Protein AF-0000000086879886 (afdb_homodimer)

Radius of gyration: 23.35 Å; Cα contacts (8 Å, |Δi|>4): 818; chains: 2; bounding box: 56×77×50 Å

Sequence (454 aa):
MMCDSQIKAPCFVKVPLFQHLAPEESTLLASLLQSRSYHKGEIVVKEGEGSAKLYMVHQGCVKLSKYAENGKEHIVRFLFPGDFFGHDALLHQKPYGVHAEVLEISTLCTLHRQDFDRLIDHNPMLAYHFLLAVSDLLEQSEDWNTALSLMNPEQRIAKLLLNFHTRNMETNGIKLPVFKKDMALLAGITPETLSRKLAILQSEGLLQVAGNVIHLLQLEELQQRIQMMCDSQIKAPCFVKVPLFQHLAPEESTLLASLLQSRSYHKGEIVVKEGEGSAKLYMVHQGCVKLSKYAENGKEHIVRFLFPGDFFGHDALLHQKPYGVHAEVLEISTLCTLHRQDFDRLIDHNPMLAYHFLLAVSDLLEQSEDWNTALSLMNPEQRIAKLLLNFHTRNMETNGIKLPVFKKDMALLAGITPETLSRKLAILQSEGLLQVAGNVIHLLQLEELQQRIQ

Solvent-accessible surface area (backbone atoms only — not comparable to full-atom values): 23856 Å² total; per-residue (Å²): 131,77,78,76,75,67,79,66,70,58,63,48,67,60,19,66,54,52,64,83,53,52,72,70,52,45,50,52,49,56,71,60,46,45,77,48,77,44,52,58,69,39,69,77,45,49,55,64,39,78,46,48,40,32,40,31,29,47,36,45,35,36,39,31,28,42,69,43,94,88,62,52,73,40,60,76,48,78,37,35,48,28,33,69,47,43,52,62,16,36,76,65,70,37,42,30,86,36,28,31,31,25,60,30,65,22,33,37,30,37,39,43,42,72,57,49,52,51,48,33,71,74,36,39,62,46,29,41,37,40,28,54,46,50,46,49,50,36,50,53,53,53,52,48,53,45,38,66,69,69,43,54,70,64,30,37,51,41,48,51,50,52,52,45,43,69,54,42,61,89,43,102,31,39,72,34,54,94,29,61,58,53,48,12,53,60,60,71,48,50,52,67,56,44,53,52,48,50,48,52,41,31,76,69,56,36,30,45,81,56,90,52,27,39,34,75,67,32,63,69,62,44,55,56,56,60,102,130,77,76,76,74,67,80,67,70,59,62,47,65,60,19,67,55,50,63,82,54,52,71,71,52,45,50,51,49,56,71,61,46,46,78,48,78,44,50,57,68,39,68,77,46,48,55,64,39,79,43,49,41,33,39,30,28,48,36,47,34,34,39,31,28,44,69,42,94,87,61,50,76,40,59,75,47,78,38,36,48,27,33,69,48,42,51,61,16,36,75,66,68,37,41,31,88,37,28,31,30,25,58,30,63,25,32,36,30,36,38,43,44,71,57,50,51,52,48,36,71,74,35,40,62,46,27,41,36,40,28,54,46,50,45,50,49,37,50,53,53,53,52,49,54,44,38,66,69,69,43,54,71,64,28,37,51,41,47,51,52,52,50,46,43,70,54,42,64,89,42,97,36,40,72,34,56,88,31,62,57,53,47,12,51,60,58,71,46,49,53,67,55,45,53,52,47,50,48,51,40,32,75,71,57,36,32,44,81,57,90,51,27,39,30,76,68,32,62,68,64,44,56,57,54,59,103

Organism: NCBI:txid248903

pLDDT: mean 87.18, std 13.37, range [25.03, 97.44]

Nearest PDB structures (foldseek):
  4cyd-assembly2_C  TM=9.201E-01  e=6.894E-20  Corynebacterium glutamicum
  4cyd-assembly2_A  TM=9.269E-01  e=3.828E-19  Corynebacterium glutamicum
  3i54-assembly1_A  TM=9.148E-01  e=1.325E-18  Mycobacterium tuberculosis
  4cyd-assembly1_D  TM=9.051E-01  e=2.400E-17  Corynebacterium glutamicum
  3h3z-assembly1_A  TM=7.342E-01  e=7.421E-15  Ruegeria pomeroyi DSS-3

Secondary structure (DSSP, 8-state):
----------TTTT-GGGTT--HHHHHHHHHH-EEEEE-TT-EEE-TT----EEEEEEES-EEEEEE-TTS-EEEEEEE-TT-EE-HHHHHHT---SSEEEESSSEEEEEEEHHHHHHHHHH-THHHHHHHHHHHHHHHHHHHHHHHHHHS-HHHHHHHHHHHHHHH-TTSSSEE--SHHHHHHHHHTS-HHHHHHHHHHHHHTTSEEEETTEEEES-HHHHHHHT-/----------TTTT-GGGTT--HHHHHHHHHH-EEEEE-TT-EEE-TT----EEEEEEES-EEEEEE-TTS-EEEEEEE-TT-EE-HHHHHHT---SSEEEESSSEEEEEEEHHHHHHHHHH-THHHHHHHHHHHHHHHHHHHHHHHHHHS-HHHHHHHHHHHHHHH-TTSSSEE--SHHHHHHHHHTS-HHHHHHHHHHHHHTTSEEEETTEEEES-HHHHHHHT-

Foldseek 3Di:
DPPPPVVLPQLQCLAQLPVPDDPVLVVLVSVQKDKDKDAAFDWPFAAQAFAQKKKAWSAAKKWKWDADPVGDIATQDMDHHNDIDDVVCNVVVGGGHTIIGTHHITMMMMGGSVSVVVSCVVPVCSVVSVVVVV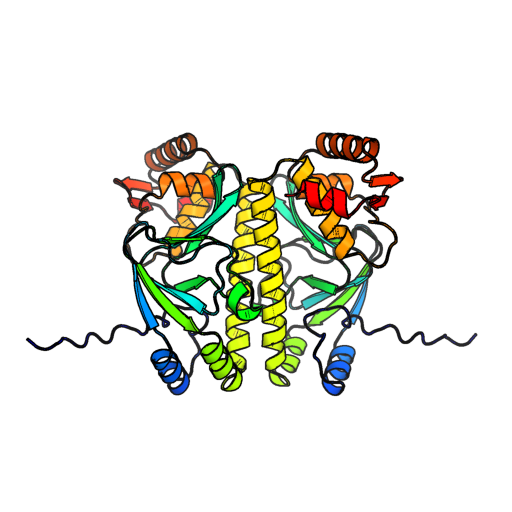VVVVVVSVVLVVCLVPPDLLLLLLVVLLVQCVRHVPDQWRQQGVNLCVVCSSSVHHSVVSVVSVVVCVVVVQWDDDPRTIHGRNNPVSVVSND/DPPPPVVLPQLQCLAQLPVPDDPVLVVLVSVQKDKDKDAAFDWPFAAQAQAQKKKAWSAAKKWKWDADPVGDIATQDMDHHNDIDDVVCNVVVGGGHTIIGTHHITMMMMGGSVSVVVSCVVPVCSVVSVVVVVVVVVVVSVVLVVCLVPPDLLLLLLVVLLVQCVRHVPDLWNQQRVNLCVVCSSSVHHSVVSVVSVVVCVVVVQWDDDPRIIHGRNNPVSVVSND

InterPro domains:
  IPR000595 Cyclic nucleotide-binding domain [PF00027] (36-123)
  IPR000595 Cyclic nucleotide-binding domain [PS50042] (17-120)
  IPR000595 Cyclic nucleotide-binding domain [SM00100] (17-135)
  IPR000595 Cyclic nucleotide-binding domain [cd00038] (17-131)
  IPR012318 Crp-type HTH domain [PF13545] (155-224)
  IPR012318 Crp-type HTH domain [PS51063] (151-220)
  IPR012318 Crp-type HTH domain [SM00419] (170-218)
  IPR014710 RmlC-like jelly roll fold [G3DSA:2.60.120.10] (11-148)
  IPR018490 Cyclic nucleotide-binding domain superfamily [SSF51206] (14-149)
  IPR036388 Winged helix-like DNA-binding domain superfamily [G3DSA:1.10.10.10] (149-225)
  IPR036390 Winged helix DNA-binding domain superfamily [SSF46785] (153-226)
  IPR050397 Global Transcriptional Regulators in Environmental Response [PTHR24567] (17-216)

Structure (mmCIF, N/CA/C/O backbone):
data_AF-0000000086879886-model_v1
#
loop_
_entity.id
_entity.type
_entity.pdbx_description
1 polymer 'Crp/Fnr family transcriptional regulator'
#
loop_
_atom_site.group_PDB
_atom_site.id
_atom_site.type_symbol
_atom_site.label_atom_id
_atom_site.label_alt_id
_atom_site.label_comp_id
_atom_site.label_asym_id
_atom_site.label_entity_id
_atom_site.label_seq_id
_atom_site.pdbx_PDB_ins_code
_atom_site.Cartn_x
_atom_site.Cartn_y
_atom_site.Cartn_z
_atom_site.occupancy
_atom_site.B_iso_or_equiv
_atom_site.auth_seq_id
_atom_site.auth_comp_id
_atom_site.auth_asym_id
_atom_site.auth_atom_id
_atom_site.pdbx_PDB_model_num
ATOM 1 N N . MET A 1 1 ? -20.938 35.688 28.469 1 25.05 1 MET A N 1
ATOM 2 C CA . MET A 1 1 ? -19.922 35.312 27.5 1 25.05 1 MET A CA 1
ATOM 3 C C . MET A 1 1 ? -20.281 34.031 26.781 1 25.05 1 MET A C 1
ATOM 5 O O . MET A 1 1 ? -20.391 32.969 27.406 1 25.05 1 MET A O 1
ATOM 9 N N . MET A 1 2 ? -21.266 34.062 25.875 1 26.89 2 MET A N 1
ATOM 10 C CA . MET A 1 2 ? -22 32.969 25.234 1 26.89 2 MET A CA 1
ATOM 11 C C . MET A 1 2 ? -21.047 31.953 24.625 1 26.89 2 MET A C 1
ATOM 13 O O . MET A 1 2 ? -20.047 32.312 24 1 26.89 2 MET A O 1
ATOM 17 N N . CYS A 1 3 ? -20.719 30.922 25.328 1 30.05 3 CYS A N 1
ATOM 18 C CA . CYS A 1 3 ? -19.984 29.766 24.797 1 30.05 3 CYS A CA 1
ATOM 19 C C . CYS A 1 3 ? -20.344 29.516 23.344 1 30.05 3 CYS A C 1
ATOM 21 O O . CYS A 1 3 ? -21.5 29.219 23.031 1 30.05 3 CYS A O 1
ATOM 23 N N . ASP A 1 4 ? -20.094 30.5 22.375 1 32.5 4 ASP A N 1
ATOM 24 C CA . ASP A 1 4 ? -20.25 30.328 20.938 1 32.5 4 ASP A CA 1
ATOM 25 C C . ASP A 1 4 ? -20.062 28.859 20.547 1 32.5 4 ASP A C 1
ATOM 27 O O . ASP A 1 4 ? -18.984 28.281 20.781 1 32.5 4 ASP A O 1
ATOM 31 N N . SER A 1 5 ? -21 27.969 20.859 1 37.44 5 SER A N 1
ATOM 32 C CA . SER A 1 5 ? -21.266 26.594 20.453 1 37.44 5 SER A CA 1
ATOM 33 C C . SER A 1 5 ? -20.797 26.328 19.031 1 37.44 5 SER A C 1
ATOM 35 O O . SER A 1 5 ? -21.531 26.594 18.062 1 37.44 5 SER A O 1
ATOM 37 N N . GLN A 1 6 ? -19.844 26.969 18.406 1 39.34 6 GLN A N 1
ATOM 38 C CA . GLN A 1 6 ? -19.297 26.734 17.062 1 39.34 6 GLN A CA 1
ATOM 39 C C . GLN A 1 6 ? -19.438 25.266 16.672 1 39.34 6 GLN A C 1
ATOM 41 O O . GLN A 1 6 ? -18.969 24.391 17.391 1 39.34 6 GLN A O 1
ATOM 46 N N . ILE A 1 7 ? -20.547 24.828 16.25 1 44.81 7 ILE A N 1
ATOM 47 C CA . ILE A 1 7 ? -20.906 23.516 15.719 1 44.81 7 ILE A CA 1
ATOM 48 C C . ILE A 1 7 ? -19.672 22.875 15.094 1 44.81 7 ILE A C 1
ATOM 50 O O . ILE A 1 7 ? -19.234 23.281 14.016 1 44.81 7 ILE A O 1
ATOM 54 N N . LYS A 1 8 ? -18.625 22.594 15.836 1 55.38 8 LYS A N 1
ATOM 55 C CA . LYS A 1 8 ? -17.422 21.859 15.492 1 55.38 8 LYS A CA 1
ATOM 56 C C . LYS A 1 8 ? -17.75 20.641 14.617 1 55.38 8 LYS A C 1
ATOM 58 O O . LYS A 1 8 ? -18.594 19.828 14.984 1 55.38 8 LYS A O 1
ATOM 63 N N . ALA A 1 9 ? -17.75 20.859 13.359 1 64.31 9 ALA A N 1
ATOM 64 C CA . ALA A 1 9 ? -17.969 19.734 12.445 1 64.31 9 ALA A CA 1
ATOM 65 C C . ALA A 1 9 ? -17.438 18.438 13.055 1 64.31 9 ALA A C 1
ATOM 67 O O . ALA A 1 9 ? -16.406 18.422 13.719 1 64.31 9 ALA A O 1
ATOM 68 N N . PRO A 1 10 ? -18.406 17.5 13.094 1 74.19 10 PRO A N 1
ATOM 69 C CA . PRO A 1 10 ? -17.953 16.219 13.625 1 74.19 10 PRO A CA 1
ATOM 70 C C . PRO A 1 10 ? -16.609 15.781 13.055 1 74.19 10 PRO A C 1
ATOM 72 O O . PRO A 1 10 ? -16.281 16.125 11.914 1 74.19 10 PRO A O 1
ATOM 75 N N . CYS A 1 11 ? -15.789 15.359 13.883 1 77.75 11 CYS A N 1
ATOM 76 C CA . CYS A 1 11 ? -14.391 15.016 13.625 1 77.75 11 CYS A CA 1
ATOM 77 C C . CYS A 1 11 ? -14.281 14.07 12.438 1 77.75 11 CYS A C 1
ATOM 79 O O . CYS A 1 11 ? -13.203 13.938 11.844 1 77.75 11 CYS A O 1
ATOM 81 N N . PHE A 1 12 ? -15.461 13.617 12.008 1 76.12 12 PHE A N 1
ATOM 82 C CA . PHE A 1 12 ? -15.359 12.594 10.969 1 76.12 12 PHE A CA 1
ATOM 83 C C . PHE A 1 12 ? -15.789 13.156 9.617 1 76.12 12 PHE A C 1
ATOM 85 O O . PHE A 1 12 ? -15.727 12.453 8.602 1 76.12 12 PHE A O 1
ATOM 92 N N . VAL A 1 13 ? -16.156 14.383 9.562 1 73.25 13 VAL A N 1
ATOM 93 C CA . VAL A 1 13 ? -16.75 14.93 8.352 1 73.25 13 VAL A CA 1
ATOM 94 C C . VAL A 1 13 ? -15.75 14.883 7.207 1 73.25 13 VAL A C 1
ATOM 96 O O . VAL A 1 13 ? -16.125 14.711 6.047 1 73.25 13 VAL A O 1
ATOM 99 N N . LYS A 1 14 ? -14.5 14.914 7.531 1 77.5 14 LYS A N 1
ATOM 100 C CA . LYS A 1 14 ? -13.477 14.961 6.488 1 77.5 14 LYS A CA 1
ATOM 101 C C . LYS A 1 14 ? -12.977 13.562 6.148 1 77.5 14 LYS A C 1
ATOM 103 O O . LYS A 1 14 ? -12.164 13.398 5.23 1 77.5 14 LYS A O 1
ATOM 108 N N . VAL A 1 15 ? -13.508 12.609 6.832 1 79.75 15 VAL A N 1
ATOM 109 C CA . VAL A 1 15 ? -13.008 11.25 6.656 1 79.75 15 VAL A CA 1
ATOM 110 C C . VAL A 1 15 ? -13.805 10.539 5.562 1 79.75 15 VAL A C 1
ATOM 112 O O . VAL A 1 15 ? -15.016 10.352 5.699 1 79.75 15 VAL A O 1
ATOM 115 N N . PRO A 1 16 ? -13.148 10.172 4.527 1 76.19 16 PRO A N 1
ATOM 116 C CA . PRO A 1 16 ? -13.844 9.547 3.398 1 76.19 16 PRO A CA 1
ATOM 117 C C . PRO A 1 16 ? -14.695 8.352 3.816 1 76.19 16 PRO A C 1
ATOM 119 O O . PRO A 1 16 ? -15.766 8.117 3.24 1 76.19 16 PRO A O 1
ATOM 122 N N . LEU A 1 17 ? -14.32 7.707 4.781 1 76.81 17 LEU A N 1
ATOM 123 C CA . LEU A 1 17 ? -15.023 6.523 5.27 1 76.81 17 LEU A CA 1
ATOM 124 C C . LEU A 1 17 ? -16.453 6.867 5.676 1 76.81 17 LEU A C 1
ATOM 126 O O . LEU A 1 17 ? -17.344 6.031 5.562 1 76.81 17 LEU A O 1
ATOM 130 N N . PHE A 1 18 ? -16.609 8.156 6.016 1 78.94 18 PHE A N 1
ATOM 131 C CA . PHE A 1 18 ? -17.891 8.484 6.625 1 78.94 18 PHE A CA 1
ATOM 132 C C . PHE A 1 18 ? -18.625 9.547 5.809 1 78.94 18 PHE A C 1
ATOM 134 O O . PHE A 1 18 ? -19.547 10.195 6.309 1 78.94 18 PHE A O 1
ATOM 141 N N . GLN A 1 19 ? -18.203 9.852 4.629 1 73.88 19 GLN A N 1
ATOM 142 C CA . GLN A 1 19 ? -18.781 10.914 3.814 1 73.88 19 GLN A CA 1
ATOM 143 C C . GLN A 1 19 ? -20.172 10.547 3.332 1 73.88 19 GLN A C 1
ATOM 145 O O . GLN A 1 19 ? -20.969 11.422 3.004 1 73.88 19 GLN A O 1
ATOM 150 N N . HIS A 1 20 ? -20.719 9.273 3.4 1 74.38 20 HIS A N 1
ATOM 151 C CA . HIS A 1 20 ? -22 8.875 2.82 1 74.38 20 HIS A CA 1
ATOM 152 C C . HIS A 1 20 ? -22.922 8.281 3.879 1 74.38 20 HIS A C 1
ATOM 154 O O . HIS A 1 20 ? -23.812 7.496 3.559 1 74.38 20 HIS A O 1
ATOM 160 N N . LEU A 1 21 ? -22.734 8.93 5.008 1 78.88 21 LEU A N 1
ATOM 161 C CA . LEU A 1 21 ? -23.578 8.414 6.078 1 78.88 21 LEU A CA 1
ATOM 162 C C . LEU A 1 21 ? -24.906 9.156 6.113 1 78.88 21 LEU A C 1
ATOM 164 O O . LEU A 1 21 ? -24.953 10.375 5.895 1 78.88 21 LEU A O 1
ATOM 168 N N . ALA A 1 22 ? -26 8.352 6.312 1 80.62 22 ALA A N 1
ATOM 169 C CA . ALA A 1 22 ? -27.297 8.969 6.602 1 80.62 22 ALA A CA 1
ATOM 170 C C . ALA A 1 22 ? -27.234 9.781 7.895 1 80.62 22 ALA A C 1
ATOM 172 O O . ALA A 1 22 ? -26.375 9.547 8.742 1 80.62 22 ALA A O 1
ATOM 173 N N . PRO A 1 23 ? -28.094 10.75 7.941 1 81.5 23 PRO A N 1
ATOM 174 C CA . PRO A 1 23 ? -28.078 11.602 9.133 1 81.5 23 PRO A CA 1
ATOM 175 C C . PRO A 1 23 ? -28.141 10.805 10.43 1 81.5 23 PRO A C 1
ATOM 177 O O . PRO A 1 23 ? -27.438 11.125 11.391 1 81.5 23 PRO A O 1
ATOM 180 N N . GLU A 1 24 ? -28.922 9.797 10.43 1 82.5 24 GLU A N 1
ATOM 181 C CA . GLU A 1 24 ? -29.047 8.969 11.625 1 82.5 24 GLU A CA 1
ATOM 182 C C . GLU A 1 24 ? -27.734 8.258 11.938 1 82.5 24 GLU A C 1
ATOM 184 O O . GLU A 1 24 ? -27.328 8.172 13.102 1 82.5 24 GLU A O 1
ATOM 189 N N . GLU A 1 25 ? -27.109 7.875 10.938 1 80.75 25 GLU A N 1
ATOM 190 C CA . GLU A 1 25 ? -25.844 7.188 11.094 1 80.75 25 GLU A CA 1
ATOM 191 C C . GLU A 1 25 ? -24.75 8.156 11.531 1 80.75 25 GLU A C 1
ATOM 193 O O . GLU A 1 25 ? -23.875 7.805 12.344 1 80.75 25 GLU A O 1
ATOM 198 N N . SER A 1 26 ? -24.828 9.297 10.977 1 82.44 26 SER A N 1
ATOM 199 C CA . SER A 1 26 ? -23.875 10.336 11.336 1 82.44 26 SER A CA 1
ATOM 200 C C . SER A 1 26 ? -23.969 10.695 12.82 1 82.44 26 SER A C 1
ATOM 202 O O . SER A 1 26 ? -22.953 10.867 13.492 1 82.44 26 SER A O 1
ATOM 204 N N . THR A 1 27 ? -25.172 10.75 13.211 1 83.25 27 THR A N 1
ATOM 205 C CA . THR A 1 27 ? -25.406 11.062 14.617 1 83.25 27 THR A CA 1
ATOM 206 C C . THR A 1 27 ? -24.906 9.938 15.516 1 83.25 27 THR A C 1
ATOM 208 O O . THR A 1 27 ? -24.266 10.195 16.547 1 83.25 27 THR A O 1
ATOM 211 N N . LEU A 1 28 ? -25.172 8.789 15.133 1 84.19 28 LEU A N 1
ATOM 212 C CA . LEU A 1 28 ? -24.703 7.633 15.891 1 84.19 28 LEU A CA 1
ATOM 213 C C . LEU A 1 28 ? -23.172 7.617 15.953 1 84.19 28 LEU A C 1
ATOM 215 O O . LEU A 1 28 ? -22.594 7.453 17.031 1 84.19 28 LEU A O 1
ATOM 219 N N . LEU A 1 29 ? -22.641 7.82 14.828 1 85.69 29 LEU A N 1
ATOM 220 C CA . LEU A 1 29 ? -21.188 7.824 14.758 1 85.69 29 LEU A CA 1
ATOM 221 C C . LEU A 1 29 ? -20.609 8.914 15.656 1 85.69 29 LEU A C 1
ATOM 223 O O . LEU A 1 29 ? -19.641 8.672 16.391 1 85.69 29 LEU A O 1
ATOM 227 N N . ALA A 1 30 ? -21.203 10.023 15.562 1 84.19 30 ALA A N 1
ATOM 228 C CA . ALA A 1 30 ? -20.734 11.148 16.359 1 84.19 30 ALA A CA 1
ATOM 229 C C . ALA A 1 30 ? -20.766 10.812 17.859 1 84.19 30 ALA A C 1
ATOM 231 O O . ALA A 1 30 ? -19.875 11.211 18.609 1 84.19 30 ALA A O 1
ATOM 232 N N . SER A 1 31 ? -21.734 10.086 18.234 1 87.69 31 SER A N 1
ATOM 233 C CA . SER A 1 31 ? -21.906 9.75 19.641 1 87.69 31 SER A CA 1
ATOM 234 C C . SER A 1 31 ? -20.891 8.695 20.078 1 87.69 31 SER A C 1
ATOM 236 O O . SER A 1 31 ? -20.641 8.523 21.281 1 87.69 31 SER A O 1
ATOM 238 N N . LEU A 1 32 ? -20.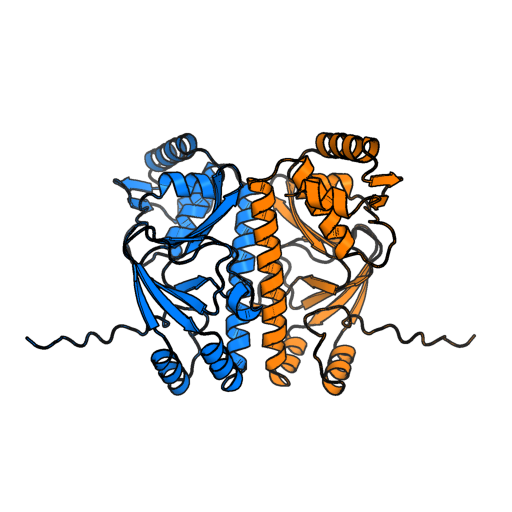312 8.008 19.188 1 89.06 32 LEU A N 1
ATOM 239 C CA . LEU A 1 32 ? -19.406 6.902 19.5 1 89.06 32 LEU A CA 1
ATOM 240 C C . LEU A 1 32 ? -17.953 7.359 19.469 1 89.06 32 LEU A C 1
ATOM 242 O O . LEU A 1 32 ? -17.078 6.676 20 1 89.06 32 LEU A O 1
ATOM 246 N N . LEU A 1 33 ? -17.75 8.477 18.891 1 89.88 33 LEU A N 1
ATOM 247 C CA . LEU A 1 33 ? -16.391 8.945 18.688 1 89.88 33 LEU A CA 1
ATOM 248 C C . LEU A 1 33 ? -15.875 9.672 19.922 1 89.88 33 LEU A C 1
ATOM 250 O O . LEU A 1 33 ? -16.641 10.344 20.625 1 89.88 33 LEU A O 1
ATOM 254 N N . GLN A 1 34 ? -14.633 9.469 20.203 1 91.19 34 GLN A N 1
ATOM 255 C CA . GLN A 1 34 ? -13.914 10.227 21.219 1 91.19 34 GLN A CA 1
ATOM 256 C C . GLN A 1 34 ? -12.844 11.109 20.594 1 91.19 34 GLN A C 1
ATOM 258 O O . GLN A 1 34 ? -12.164 10.703 19.641 1 91.19 34 GLN A O 1
ATOM 263 N N . SER A 1 35 ? -12.742 12.32 21.109 1 92.44 35 SER A N 1
ATOM 264 C CA . SER A 1 35 ? -11.758 13.266 20.594 1 92.44 35 SER A CA 1
ATOM 265 C C . SER A 1 35 ? -10.68 13.562 21.625 1 92.44 35 SER A C 1
ATOM 267 O O . SER A 1 35 ? -10.977 13.688 22.812 1 92.44 35 SER A O 1
ATOM 269 N N . ARG A 1 36 ? -9.438 13.641 21.156 1 94.56 36 ARG A N 1
ATOM 270 C CA . ARG A 1 36 ? -8.312 13.961 22.031 1 94.56 36 ARG A CA 1
ATOM 271 C C . ARG A 1 36 ? -7.309 14.867 21.328 1 94.56 36 ARG A C 1
ATOM 273 O O . ARG A 1 36 ? -7.035 14.68 20.141 1 94.56 36 ARG A O 1
ATOM 280 N N . SER A 1 37 ? -6.797 15.781 22.078 1 95.81 37 SER A N 1
ATOM 281 C CA . SER A 1 37 ? -5.754 16.656 21.562 1 95.81 37 SER A CA 1
ATOM 282 C C . SER A 1 37 ? -4.367 16.156 21.953 1 95.81 37 SER A C 1
ATOM 284 O O . SER A 1 37 ? -4.18 15.633 23.062 1 95.81 37 SER A O 1
ATOM 286 N N . TYR A 1 38 ? -3.443 16.359 21.047 1 96.69 38 TYR A N 1
ATOM 287 C CA . TYR A 1 38 ? -2.053 15.953 21.25 1 96.69 38 TYR A CA 1
ATOM 288 C C . TYR A 1 38 ? -1.113 17.125 21 1 96.69 38 TYR A C 1
ATOM 290 O O . TYR A 1 38 ? -1.362 17.969 20.125 1 96.69 38 TYR A O 1
ATOM 298 N N . HIS A 1 39 ? -0.074 17.141 21.734 1 95.75 39 HIS A N 1
ATOM 299 C CA . HIS A 1 39 ? 0.975 18.141 21.516 1 95.75 39 HIS A CA 1
ATOM 300 C C . HIS A 1 39 ? 2.021 17.609 20.531 1 95.75 39 HIS A C 1
ATOM 302 O O . HIS A 1 39 ? 2.16 16.406 20.359 1 95.75 39 HIS A O 1
ATOM 308 N N . LYS A 1 40 ? 2.711 18.531 20.016 1 92.31 40 LYS A N 1
ATOM 309 C CA . LYS A 1 40 ? 3.785 18.188 19.094 1 92.31 40 LYS A CA 1
ATOM 310 C C . LYS A 1 40 ? 4.766 17.219 19.734 1 92.31 40 LYS A C 1
ATOM 312 O O . LYS A 1 40 ? 5.199 17.422 20.875 1 92.31 40 LYS A O 1
ATOM 317 N N . GLY A 1 41 ? 5.012 16.156 18.969 1 93.25 41 GLY A N 1
ATOM 318 C CA . GLY A 1 41 ? 6.008 15.203 19.422 1 93.25 41 GLY A CA 1
ATOM 319 C C . GLY A 1 41 ? 5.414 14.055 20.219 1 93.25 41 GLY A C 1
ATOM 320 O O . GLY A 1 41 ? 6.086 13.055 20.469 1 93.25 41 GLY A O 1
ATOM 321 N N . GLU A 1 42 ? 4.211 14.172 20.578 1 97 42 GLU A N 1
ATOM 322 C CA . GLU A 1 42 ? 3.574 13.109 21.344 1 97 42 GLU A CA 1
ATOM 323 C C . GLU A 1 42 ? 3.342 11.867 20.5 1 97 42 GLU A C 1
ATOM 325 O O . GLU A 1 42 ? 2.969 11.969 19.328 1 97 42 GLU A O 1
ATOM 330 N N . ILE A 1 43 ? 3.543 10.703 21.109 1 97 43 ILE A N 1
ATOM 331 C CA . ILE A 1 43 ? 3.285 9.414 20.484 1 97 43 ILE A CA 1
ATOM 332 C C . ILE A 1 43 ? 1.831 9.008 20.703 1 97 43 ILE A C 1
ATOM 334 O O . ILE A 1 43 ? 1.375 8.93 21.859 1 97 43 ILE A O 1
ATOM 338 N N . VAL A 1 44 ? 1.165 8.836 19.641 1 97.25 44 VAL A N 1
ATOM 339 C CA . VAL A 1 44 ? -0.232 8.422 19.734 1 97.25 44 VAL A CA 1
ATOM 340 C C . VAL A 1 44 ? -0.311 6.926 20 1 97.25 44 VAL A C 1
ATOM 342 O O . VAL A 1 44 ? -1.048 6.488 20.891 1 97.25 44 VAL A O 1
ATOM 345 N N . VAL A 1 45 ? 0.412 6.129 19.234 1 96.69 45 VAL A N 1
ATOM 346 C CA . VAL A 1 45 ? 0.518 4.688 19.422 1 96.69 45 VAL A CA 1
ATOM 347 C C . VAL A 1 45 ? 1.949 4.23 19.141 1 96.69 45 VAL A C 1
ATOM 349 O O . VAL A 1 45 ? 2.682 4.883 18.406 1 96.69 45 VAL A O 1
ATOM 352 N N . LYS A 1 46 ? 2.273 3.125 19.766 1 96 46 LYS A N 1
ATOM 353 C CA . LYS A 1 46 ? 3.562 2.48 19.531 1 96 46 LYS A CA 1
ATOM 354 C C . LYS A 1 46 ? 3.393 1.175 18.766 1 96 46 LYS A C 1
ATOM 356 O O . LYS A 1 46 ? 2.426 0.44 18.984 1 96 46 LYS A O 1
ATOM 361 N N . GLU A 1 47 ? 4.328 1.006 17.906 1 94.44 47 GLU A N 1
ATOM 362 C CA . GLU A 1 47 ? 4.32 -0.277 17.203 1 94.44 47 GLU A CA 1
ATOM 363 C C . GLU A 1 47 ? 4.297 -1.44 18.188 1 94.44 47 GLU A C 1
ATOM 365 O O . GLU A 1 47 ? 5.031 -1.438 19.172 1 94.44 47 GLU A O 1
ATOM 370 N N . GLY A 1 48 ? 3.398 -2.412 17.906 1 94.19 48 GLY A N 1
ATOM 371 C CA . GLY A 1 48 ? 3.301 -3.582 18.766 1 94.19 48 GLY A CA 1
ATOM 372 C C . GLY A 1 48 ? 2.277 -3.426 19.875 1 94.19 48 GLY A C 1
ATOM 373 O O . GLY A 1 48 ? 1.912 -4.402 20.531 1 94.19 48 GLY A O 1
ATOM 374 N N . GLU A 1 49 ? 1.902 -2.256 20.125 1 92.69 49 GLU A N 1
ATOM 375 C CA . GLU A 1 49 ? 0.896 -2.004 21.156 1 92.69 49 GLU A CA 1
ATOM 376 C C . GLU A 1 49 ? -0.463 -2.566 20.734 1 92.69 49 GLU A C 1
ATOM 378 O O . GLU A 1 49 ? -0.85 -2.479 19.578 1 92.69 49 GLU A O 1
ATOM 383 N N . GLY A 1 50 ? -1.082 -3.244 21.656 1 84.31 50 GLY A N 1
ATOM 384 C CA . GLY A 1 50 ? -2.41 -3.787 21.422 1 84.31 50 GLY A CA 1
ATOM 385 C C . GLY A 1 50 ? -3.482 -2.721 21.312 1 84.31 50 GLY A C 1
ATOM 386 O O . GLY A 1 50 ? -3.424 -1.702 22.016 1 84.31 50 GLY A O 1
ATOM 387 N N . SER A 1 51 ? -4.098 -2.57 20.188 1 72.5 51 SER A N 1
ATOM 388 C CA . SER A 1 51 ? -5.191 -1.604 20.203 1 72.5 51 SER A CA 1
ATOM 389 C C . SER A 1 51 ? -6.344 -2.066 19.312 1 72.5 51 SER A C 1
ATOM 391 O O . SER A 1 51 ? -6.148 -2.854 18.391 1 72.5 51 SER A O 1
ATOM 393 N N . ALA A 1 52 ? -7.523 -1.609 19.781 1 81.5 52 ALA A N 1
ATOM 394 C CA . ALA A 1 52 ? -8.742 -1.915 19.031 1 81.5 52 ALA A CA 1
ATOM 395 C C . ALA A 1 52 ? -9.398 -0.641 18.5 1 81.5 52 ALA A C 1
ATOM 397 O O . ALA A 1 52 ? -10.625 -0.563 18.406 1 81.5 52 ALA A O 1
ATOM 398 N N . LYS A 1 53 ? -8.469 0.354 18.188 1 94.19 53 LYS A N 1
ATOM 399 C CA . LYS A 1 53 ? -9.109 1.609 17.812 1 94.19 53 LYS A CA 1
ATOM 400 C C . LYS A 1 53 ? -8.68 2.053 16.406 1 94.19 53 LYS A C 1
ATOM 402 O O . LYS A 1 53 ? -7.531 1.849 16.016 1 94.19 53 LYS A O 1
ATOM 407 N N . LEU A 1 54 ? -9.602 2.658 15.758 1 95.38 54 LEU A N 1
ATOM 408 C CA . LEU A 1 54 ? -9.344 3.428 14.547 1 95.38 54 LEU A CA 1
ATOM 409 C C . LEU A 1 54 ? -9.133 4.902 14.875 1 95.38 54 LEU A C 1
ATOM 411 O O . LEU A 1 54 ? -9.938 5.508 15.586 1 95.38 54 LEU A O 1
ATOM 415 N N . TYR A 1 55 ? -8.055 5.465 14.383 1 95.94 55 TYR A N 1
ATOM 416 C CA . TYR A 1 55 ? -7.77 6.883 14.594 1 95.94 55 TYR A CA 1
ATOM 417 C C . TYR A 1 55 ? -8.047 7.688 13.328 1 95.94 55 TYR A C 1
ATOM 419 O O . TYR A 1 55 ? -7.742 7.242 12.219 1 95.94 55 TYR A O 1
ATOM 427 N N . MET A 1 56 ? -8.57 8.844 13.516 1 94.81 56 MET A N 1
ATOM 428 C CA . MET A 1 56 ? -8.844 9.781 12.43 1 94.81 56 MET A CA 1
ATOM 429 C C . MET A 1 56 ? -8.281 11.164 12.75 1 94.81 56 MET A C 1
ATOM 431 O O . MET A 1 56 ? -8.461 11.664 13.859 1 94.81 56 MET A O 1
ATOM 435 N N . VAL A 1 57 ? -7.691 11.75 11.766 1 93.56 57 VAL A N 1
ATOM 436 C CA . VAL A 1 57 ? -7.098 13.07 11.969 1 93.56 57 VAL A CA 1
ATOM 437 C C . VAL A 1 57 ? -8.141 14.156 11.695 1 93.56 57 VAL A C 1
ATOM 439 O O . VAL A 1 57 ? -8.625 14.289 10.57 1 93.56 57 VAL A O 1
ATOM 442 N N . HIS A 1 58 ? -8.445 14.836 12.703 1 90.5 58 HIS A N 1
ATOM 443 C CA . HIS A 1 58 ? -9.352 15.977 12.555 1 90.5 58 HIS A CA 1
ATOM 444 C C . HIS A 1 58 ? -8.586 17.25 12.227 1 90.5 58 HIS A C 1
ATOM 446 O O . HIS A 1 58 ? -8.961 17.984 11.312 1 90.5 58 HIS A O 1
ATOM 452 N N . GLN A 1 59 ? -7.559 17.422 12.977 1 88.88 59 GLN A N 1
ATOM 453 C CA . GLN A 1 59 ? -6.645 18.547 12.773 1 88.88 59 GLN A CA 1
ATOM 454 C C . GLN A 1 59 ? -5.203 18.141 13.062 1 88.88 59 GLN A C 1
ATOM 456 O O . GLN A 1 59 ? -4.953 17.281 13.914 1 88.88 59 GLN A O 1
ATOM 461 N N . GLY A 1 60 ? -4.348 18.844 12.297 1 89.62 60 GLY A N 1
ATOM 462 C CA . GLY A 1 60 ? -2.934 18.625 12.539 1 89.62 60 GLY A CA 1
ATOM 463 C C . GLY A 1 60 ? -2.309 17.641 11.57 1 89.62 60 GLY A C 1
ATOM 464 O O . GLY A 1 60 ? -2.75 17.516 10.43 1 89.62 60 GLY A O 1
ATOM 465 N N . CYS A 1 61 ? -1.146 17.031 12.023 1 91.69 61 CYS A N 1
ATOM 466 C CA . CYS A 1 61 ? -0.356 16.156 11.164 1 91.69 61 CYS A CA 1
ATOM 467 C C . CYS A 1 61 ? 0.282 15.031 11.969 1 91.69 61 CYS A C 1
ATOM 469 O O . CYS A 1 61 ? 0.887 15.281 13.016 1 91.69 61 CYS A O 1
ATOM 471 N N . VAL A 1 62 ? 0.091 13.844 11.461 1 94.38 62 VAL A N 1
ATOM 472 C CA . VAL A 1 62 ? 0.626 12.672 12.141 1 94.38 62 VAL A CA 1
ATOM 473 C C . VAL A 1 62 ? 1.613 11.945 11.227 1 94.38 62 VAL A C 1
ATOM 475 O O . VAL A 1 62 ? 1.367 11.805 10.031 1 94.38 62 VAL A O 1
ATOM 478 N N . LYS A 1 63 ? 2.721 11.5 11.805 1 95.31 63 LYS A N 1
ATOM 479 C CA . LYS A 1 63 ? 3.713 10.695 11.102 1 95.31 63 LYS A CA 1
ATOM 480 C C . LYS A 1 63 ? 3.607 9.227 11.492 1 95.31 63 LYS A C 1
ATOM 482 O O . LYS A 1 63 ? 3.623 8.898 12.68 1 95.31 63 LYS A O 1
ATOM 487 N N . LEU A 1 64 ? 3.42 8.391 10.562 1 97.12 64 LEU A N 1
ATOM 488 C CA . LEU A 1 64 ? 3.508 6.949 10.773 1 97.12 64 LEU A CA 1
ATOM 489 C C . LEU A 1 64 ? 4.887 6.426 10.383 1 97.12 64 LEU A C 1
ATOM 491 O O . LEU A 1 64 ? 5.363 6.684 9.273 1 97.12 64 LEU A O 1
ATOM 495 N N . SER A 1 65 ? 5.492 5.684 11.281 1 97.31 65 SER A N 1
ATOM 496 C CA . SER A 1 65 ? 6.848 5.219 11 1 97.31 65 SER A CA 1
ATOM 497 C C . SER A 1 65 ? 7.098 3.842 11.609 1 97.31 65 SER A C 1
ATOM 499 O O . SER A 1 65 ? 6.309 3.371 12.438 1 97.31 65 SER A O 1
ATOM 501 N N . LYS A 1 66 ? 8.023 3.217 11.133 1 96.75 66 LYS A N 1
ATOM 502 C CA . LYS A 1 66 ? 8.586 1.98 11.664 1 96.75 66 LYS A CA 1
ATOM 503 C C . LYS A 1 66 ? 10.078 2.135 11.953 1 96.75 66 LYS A C 1
ATOM 505 O O . LYS A 1 66 ? 10.758 2.943 11.312 1 96.75 66 LYS A O 1
ATOM 510 N N . TYR A 1 67 ? 10.547 1.294 12.867 1 94.44 67 TYR A N 1
ATOM 511 C CA . TYR A 1 67 ? 11.953 1.385 13.242 1 94.44 67 TYR A CA 1
ATOM 512 C C . TYR A 1 67 ? 12.625 0.019 13.18 1 94.44 67 TYR A C 1
ATOM 514 O O . TYR A 1 67 ? 12.031 -0.993 13.555 1 94.44 67 TYR A O 1
ATOM 522 N N . ALA A 1 68 ? 13.812 0.079 12.727 1 91.75 68 ALA A N 1
ATOM 523 C CA . ALA A 1 68 ? 14.664 -1.105 12.844 1 91.75 68 ALA A CA 1
ATOM 524 C C . ALA A 1 68 ? 15.266 -1.208 14.242 1 91.75 68 ALA A C 1
ATOM 526 O O . ALA A 1 68 ? 15.164 -0.274 15.039 1 91.75 68 ALA A O 1
ATOM 527 N N . GLU A 1 69 ? 15.898 -2.35 14.445 1 87.19 69 GLU A N 1
ATOM 528 C CA . GLU A 1 69 ? 16.516 -2.572 15.75 1 87.19 69 GLU A CA 1
ATOM 529 C C . GLU A 1 69 ? 17.656 -1.586 16 1 87.19 69 GLU A C 1
ATOM 531 O O . GLU A 1 69 ? 17.891 -1.181 17.141 1 87.19 69 GLU A O 1
ATOM 536 N N . ASN A 1 70 ? 18.281 -1.188 14.984 1 89.06 70 ASN A N 1
ATOM 537 C CA . ASN A 1 70 ? 19.422 -0.278 15.125 1 89.06 70 ASN A CA 1
ATOM 538 C C . ASN A 1 70 ? 18.969 1.174 15.227 1 89.06 70 ASN A C 1
ATOM 540 O O . ASN A 1 70 ? 19.797 2.088 15.258 1 89.06 70 ASN A O 1
ATOM 544 N N . GLY A 1 71 ? 17.703 1.372 15.141 1 90.81 71 GLY A N 1
ATOM 545 C CA . GLY A 1 71 ? 17.172 2.713 15.336 1 90.81 71 GLY A CA 1
ATOM 546 C C . GLY A 1 71 ? 16.844 3.426 14.039 1 90.81 71 GLY A C 1
ATOM 547 O O . GLY A 1 71 ? 16.281 4.516 14.055 1 90.81 71 GLY A O 1
ATOM 548 N N . LYS A 1 72 ? 17.234 2.834 12.961 1 93.5 72 LYS A N 1
ATOM 549 C CA . LYS A 1 72 ? 16.891 3.439 11.68 1 93.5 72 LYS A CA 1
ATOM 550 C C . LYS A 1 72 ? 15.383 3.52 11.484 1 93.5 72 LYS A C 1
ATOM 552 O O . LYS A 1 72 ? 14.656 2.57 11.797 1 93.5 72 LYS A O 1
ATOM 557 N N . GLU A 1 73 ? 14.969 4.68 10.945 1 95.31 73 GLU A N 1
ATOM 558 C CA . GLU A 1 73 ? 13.539 4.949 10.805 1 95.31 73 GLU A CA 1
ATOM 559 C C . GLU A 1 73 ? 13.102 4.855 9.344 1 95.31 73 GLU A C 1
ATOM 561 O O . GLU A 1 73 ? 13.82 5.297 8.445 1 95.31 73 GLU A O 1
ATOM 566 N N . HIS A 1 74 ? 11.969 4.254 9.109 1 96.31 74 HIS A N 1
ATOM 567 C CA . HIS A 1 74 ? 11.242 4.293 7.848 1 96.31 74 HIS A CA 1
ATOM 568 C C . HIS A 1 74 ? 9.891 4.984 8.008 1 96.31 74 HIS A C 1
ATOM 570 O O . HIS A 1 74 ? 9.055 4.543 8.797 1 96.31 74 HIS A O 1
ATOM 576 N N . ILE A 1 75 ? 9.711 6.047 7.281 1 96.06 75 ILE A N 1
ATOM 577 C CA . ILE A 1 75 ? 8.43 6.73 7.34 1 96.06 75 ILE A CA 1
ATOM 578 C C . ILE A 1 75 ? 7.453 6.086 6.355 1 96.06 75 ILE A C 1
ATOM 580 O O . ILE A 1 75 ? 7.723 6.027 5.152 1 96.06 75 ILE A O 1
ATOM 584 N N . VAL A 1 76 ? 6.355 5.609 6.871 1 97.12 76 VAL A N 1
ATOM 585 C CA . VAL A 1 76 ? 5.328 4.961 6.059 1 97.12 76 VAL A CA 1
ATOM 586 C C . VAL A 1 76 ? 4.5 6.023 5.336 1 97.12 76 VAL A C 1
ATOM 588 O O . VAL A 1 76 ? 4.289 5.934 4.125 1 97.12 76 VAL A O 1
ATOM 591 N N . ARG A 1 77 ? 4.027 7.008 6.09 1 94.94 77 ARG A N 1
ATOM 592 C CA . ARG A 1 77 ? 3.275 8.102 5.48 1 94.94 77 ARG A CA 1
ATOM 593 C C . ARG A 1 77 ? 3.006 9.211 6.496 1 94.94 77 ARG A C 1
ATOM 595 O O . ARG A 1 77 ? 3.146 9 7.703 1 94.94 77 ARG A O 1
ATOM 602 N N . PHE A 1 78 ? 2.633 10.344 5.922 1 93.12 78 PHE A N 1
ATOM 603 C CA . PHE A 1 78 ? 2.08 11.445 6.703 1 93.12 78 PHE A CA 1
ATOM 604 C C . PHE A 1 78 ? 0.559 11.477 6.598 1 93.12 78 PHE A C 1
ATOM 606 O O . PHE A 1 78 ? 0.002 11.242 5.523 1 93.12 78 PHE A O 1
ATOM 613 N N . LEU A 1 79 ? 0.012 11.781 7.699 1 94.12 79 LEU A N 1
ATOM 614 C CA . LEU A 1 79 ? -1.443 11.875 7.73 1 94.12 79 LEU A CA 1
ATOM 615 C C . LEU A 1 79 ? -1.887 13.32 7.965 1 94.12 79 LEU A C 1
ATOM 617 O O . LEU A 1 79 ? -1.331 14.008 8.82 1 94.12 79 LEU A O 1
ATOM 621 N N . PHE A 1 80 ? -2.875 13.648 7.23 1 90.88 80 PHE A N 1
ATOM 622 C CA . PHE A 1 80 ? -3.479 14.977 7.277 1 90.88 80 PHE A CA 1
ATOM 623 C C . PHE A 1 80 ? -4.957 14.891 7.637 1 90.88 80 PHE A C 1
ATOM 625 O O . PHE A 1 80 ? -5.508 13.789 7.758 1 90.88 80 PHE A O 1
ATOM 632 N N . PRO A 1 81 ? -5.602 16.062 7.922 1 89.31 81 PRO A N 1
ATOM 633 C CA . PRO A 1 81 ? -7.031 16.016 8.234 1 89.31 81 PRO A CA 1
ATOM 634 C C . PRO A 1 81 ? -7.832 15.211 7.211 1 89.31 81 PRO A C 1
ATOM 636 O O . PRO A 1 81 ? -7.707 15.445 6.004 1 89.31 81 PRO A O 1
ATOM 639 N N . GLY A 1 82 ? -8.617 14.219 7.738 1 89.19 82 GLY A N 1
ATOM 640 C CA . GLY A 1 82 ? -9.383 13.344 6.867 1 89.19 82 GLY A CA 1
ATOM 641 C C . GLY A 1 82 ? -8.781 11.961 6.727 1 89.19 82 GLY A C 1
ATOM 642 O O . GLY A 1 82 ? -9.469 11.016 6.336 1 89.19 82 GLY A O 1
ATOM 643 N N . ASP A 1 83 ? -7.504 11.898 7.055 1 93.06 83 ASP A N 1
ATOM 644 C CA . ASP A 1 83 ? -6.824 10.609 6.984 1 93.06 83 ASP A CA 1
ATOM 645 C C . ASP A 1 83 ? -7.09 9.781 8.234 1 93.06 83 ASP A C 1
ATOM 647 O O . ASP A 1 83 ? -7.605 10.297 9.227 1 93.06 83 ASP A O 1
ATOM 651 N N . PHE A 1 84 ? -6.75 8.492 8.148 1 94.81 84 PHE A N 1
ATOM 652 C CA . PHE A 1 84 ? -6.977 7.582 9.258 1 94.81 84 PHE A CA 1
ATOM 653 C C . PHE A 1 84 ? -5.871 6.535 9.344 1 94.81 84 PHE A C 1
ATOM 655 O O . PHE A 1 84 ? -5.113 6.352 8.383 1 94.81 84 PHE A O 1
ATOM 662 N N . PHE A 1 85 ? -5.734 5.922 10.492 1 96 85 PHE A N 1
ATOM 663 C CA . PHE A 1 85 ? -4.809 4.812 10.68 1 96 85 PHE A CA 1
ATOM 664 C C . PHE A 1 85 ? -5.309 3.873 11.773 1 96 85 PHE A C 1
ATOM 666 O O . PHE A 1 85 ? -6.289 4.176 12.453 1 96 85 PHE A O 1
ATOM 673 N N . GLY A 1 86 ? -4.754 2.725 11.82 1 95.94 86 GLY A N 1
ATOM 674 C CA . GLY A 1 86 ? -5.137 1.725 12.805 1 95.94 86 GLY A CA 1
ATOM 675 C C . GLY A 1 86 ? -6.164 0.735 12.289 1 95.94 86 GLY A C 1
ATOM 676 O O . GLY A 1 86 ? -6.574 -0.176 13.008 1 95.94 86 GLY A O 1
ATOM 677 N N . HIS A 1 87 ? -6.531 0.896 11.102 1 94.38 87 HIS A N 1
ATOM 678 C CA . HIS A 1 87 ? -7.59 0.076 10.523 1 94.38 87 HIS A CA 1
ATOM 679 C C . HIS A 1 87 ? -7.164 -1.386 10.43 1 94.38 87 HIS A C 1
ATOM 681 O O . HIS A 1 87 ? -7.977 -2.289 10.633 1 94.38 87 HIS A O 1
ATOM 687 N N . ASP A 1 88 ? -5.918 -1.566 10.039 1 94.31 88 ASP A N 1
ATOM 688 C CA . ASP A 1 88 ? -5.441 -2.941 9.93 1 94.31 88 ASP A CA 1
ATOM 689 C C . ASP A 1 88 ? -5.523 -3.658 11.281 1 94.31 88 ASP A C 1
ATOM 691 O O . ASP A 1 88 ? -6.012 -4.789 11.359 1 94.31 88 ASP A O 1
ATOM 695 N N . ALA A 1 89 ? -5.02 -3.023 12.289 1 94.38 89 ALA A N 1
ATOM 696 C CA . ALA A 1 89 ? -5.098 -3.559 13.648 1 94.38 89 ALA A CA 1
ATOM 697 C C . ALA A 1 89 ? -6.547 -3.807 14.055 1 94.38 89 ALA A C 1
ATOM 699 O O . ALA A 1 89 ? -6.871 -4.848 14.633 1 94.38 89 ALA A O 1
ATOM 700 N N . LEU A 1 90 ? -7.402 -2.896 13.75 1 94.38 90 LEU A N 1
ATOM 701 C CA . LEU A 1 90 ? -8.82 -2.99 14.078 1 94.38 90 LEU A CA 1
ATOM 702 C C . LEU A 1 90 ? -9.469 -4.172 13.359 1 94.38 90 LEU A C 1
ATOM 704 O O . LEU A 1 90 ? -10.141 -4.988 13.984 1 94.38 90 LEU A O 1
ATOM 708 N N . LEU A 1 91 ? -9.266 -4.273 12.102 1 92.88 91 LEU A N 1
ATOM 709 C CA . LEU A 1 91 ? -9.938 -5.246 11.242 1 92.88 91 LEU A CA 1
ATOM 710 C C . LEU A 1 91 ? -9.43 -6.656 11.523 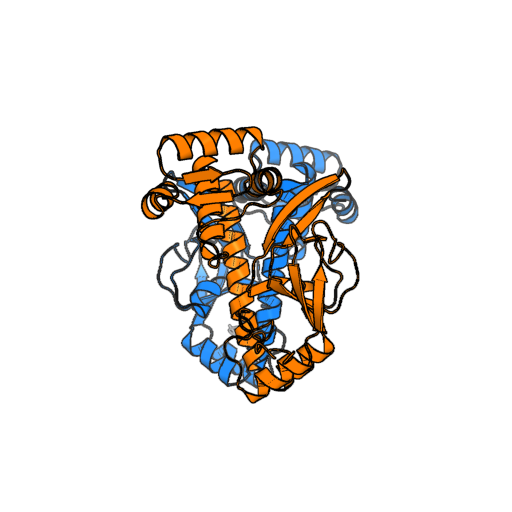1 92.88 91 LEU A C 1
ATOM 712 O O . LEU A 1 91 ? -10.195 -7.621 11.477 1 92.88 91 LEU A O 1
ATOM 716 N N . HIS A 1 92 ? -8.148 -6.742 11.812 1 91.94 92 HIS A N 1
ATOM 717 C CA . HIS A 1 92 ? -7.543 -8.062 11.938 1 91.94 92 HIS A CA 1
ATOM 718 C C . HIS A 1 92 ? -7.234 -8.391 13.391 1 91.94 92 HIS A C 1
ATOM 720 O O . HIS A 1 92 ? -6.625 -9.422 13.68 1 91.94 92 HIS A O 1
ATOM 726 N N . GLN A 1 93 ? -7.586 -7.555 14.258 1 91.75 93 GLN A N 1
ATOM 727 C CA . GLN A 1 93 ? -7.402 -7.75 15.695 1 91.75 93 GLN A CA 1
ATOM 728 C C . GLN A 1 93 ? -5.953 -8.094 16.031 1 91.75 93 GLN A C 1
ATOM 730 O O . GLN A 1 93 ? -5.68 -9.102 16.688 1 91.75 93 GLN A O 1
ATOM 735 N N . LYS A 1 94 ? -5.059 -7.305 15.664 1 93.75 94 LYS A N 1
ATOM 736 C CA . LYS A 1 94 ? -3.623 -7.441 15.891 1 93.75 94 LYS A CA 1
ATOM 737 C C . LYS A 1 94 ? -3.023 -6.137 16.406 1 93.75 94 LYS A C 1
ATOM 739 O O . LYS A 1 94 ? -3.684 -5.094 16.391 1 93.75 94 LYS A O 1
ATOM 744 N N . PRO A 1 95 ? -1.85 -6.184 16.953 1 95.56 95 PRO A N 1
ATOM 745 C CA . PRO A 1 95 ? -1.207 -4.953 17.422 1 95.56 95 PRO A CA 1
ATOM 746 C C . PRO A 1 95 ? -0.958 -3.951 16.297 1 95.56 95 PRO A C 1
ATOM 748 O O . PRO A 1 95 ? -0.963 -4.324 15.117 1 95.56 95 PRO A O 1
ATOM 751 N N . TYR A 1 96 ? -0.785 -2.707 16.688 1 95.69 96 TYR A N 1
ATOM 752 C CA . TYR A 1 96 ? -0.438 -1.699 15.695 1 95.69 96 TYR A CA 1
ATOM 753 C C . TYR A 1 96 ? 0.881 -2.039 15.008 1 95.69 96 TYR A C 1
ATOM 755 O O . TYR A 1 96 ? 1.836 -2.461 15.664 1 95.69 96 TYR A O 1
ATOM 763 N N . GLY A 1 97 ? 0.938 -1.839 13.758 1 94.25 97 GLY A N 1
ATOM 764 C CA . GLY A 1 97 ? 2.131 -2.176 12.992 1 94.25 97 GLY A CA 1
ATOM 765 C C . GLY A 1 97 ? 3.059 -0.993 12.781 1 94.25 97 GLY A C 1
ATOM 766 O O . GLY A 1 97 ? 4.051 -1.097 12.062 1 94.25 97 GLY A O 1
ATOM 767 N N . VAL A 1 98 ? 2.678 0.153 13.367 1 96.12 98 VAL A N 1
ATOM 768 C CA . VAL A 1 98 ? 3.457 1.365 13.141 1 96.12 98 VAL A CA 1
ATOM 769 C C . VAL A 1 98 ? 3.463 2.219 14.406 1 96.12 98 VAL A C 1
ATOM 771 O O . VAL A 1 98 ? 2.609 2.047 15.281 1 96.12 98 VAL A O 1
ATOM 774 N N . HIS A 1 99 ? 4.469 3.094 14.445 1 96.81 99 HIS A N 1
ATOM 775 C CA . HIS A 1 99 ? 4.449 4.219 15.375 1 96.81 99 HIS A CA 1
ATOM 776 C C . HIS A 1 99 ? 3.709 5.41 14.781 1 96.81 99 HIS A C 1
ATOM 778 O O . HIS A 1 99 ? 3.844 5.699 13.586 1 96.81 99 HIS A O 1
ATOM 784 N N . ALA A 1 100 ? 2.926 5.988 15.594 1 97.44 100 ALA A N 1
ATOM 785 C CA . ALA A 1 100 ? 2.262 7.223 15.18 1 97.44 100 ALA A CA 1
ATOM 786 C C . ALA A 1 100 ? 2.656 8.383 16.094 1 97.44 100 ALA A C 1
ATOM 788 O O . ALA A 1 100 ? 2.457 8.32 17.312 1 97.44 100 ALA A O 1
ATOM 789 N N . GLU A 1 101 ? 3.201 9.406 15.508 1 96.62 101 GLU A N 1
ATOM 790 C CA . GLU A 1 101 ? 3.666 10.586 16.234 1 96.62 101 GLU A CA 1
ATOM 791 C C . GLU A 1 101 ? 3.068 11.867 15.648 1 96.62 101 GLU A C 1
ATOM 793 O O . GLU A 1 101 ? 3.031 12.039 14.422 1 96.62 101 GLU A O 1
ATOM 798 N N . VAL A 1 102 ? 2.58 12.711 16.5 1 94.94 102 VAL A N 1
ATOM 799 C CA . VAL A 1 102 ? 2.027 13.969 16.016 1 94.94 102 VAL A CA 1
ATOM 800 C C . VAL A 1 102 ? 3.156 14.961 15.758 1 94.94 102 VAL A C 1
ATOM 802 O O . VAL A 1 102 ? 4.078 15.094 16.562 1 94.94 102 VAL A O 1
ATOM 805 N N . LEU A 1 103 ? 3.094 15.672 14.688 1 90.38 103 LEU A N 1
ATOM 806 C CA . LEU A 1 103 ? 4.172 16.562 14.281 1 90.38 103 LEU A CA 1
ATOM 807 C C . LEU A 1 103 ? 3.836 18.016 14.617 1 90.38 103 LEU A C 1
ATOM 809 O O . LEU A 1 103 ? 4.699 18.891 14.539 1 90.38 103 LEU A O 1
ATOM 813 N N . GLU A 1 104 ? 2.637 18.281 14.969 1 88.88 104 GLU A N 1
ATOM 814 C CA . GLU A 1 104 ? 2.117 19.562 15.445 1 88.88 104 GLU A CA 1
ATOM 815 C C . GLU A 1 104 ? 0.893 19.375 16.328 1 88.88 104 GLU A C 1
ATOM 817 O O . GLU A 1 104 ? 0.433 18.25 16.531 1 88.88 104 GLU A O 1
ATOM 822 N N . ILE A 1 105 ? 0.452 20.453 16.859 1 91.81 105 ILE A N 1
ATOM 823 C CA . ILE A 1 105 ? -0.778 20.344 17.641 1 91.81 105 ILE A CA 1
ATOM 824 C C . ILE A 1 105 ? -1.866 19.688 16.781 1 91.81 105 ILE A C 1
ATOM 826 O O . ILE A 1 105 ? -2.164 20.172 15.688 1 91.81 105 ILE A O 1
ATOM 830 N N . SER A 1 106 ? -2.363 18.562 17.312 1 92.75 106 SER A N 1
ATOM 831 C CA . SER A 1 106 ? -3.299 17.781 16.5 1 92.75 106 SER A CA 1
ATOM 832 C C . SER A 1 106 ? -4.488 17.312 17.344 1 92.75 106 SER A C 1
ATOM 834 O O . SER A 1 106 ? -4.375 17.156 18.562 1 92.75 106 SER A O 1
ATOM 836 N N . THR A 1 107 ? -5.566 17.219 16.703 1 94.19 107 THR A N 1
ATOM 837 C CA . THR A 1 107 ? -6.758 16.625 17.281 1 94.19 107 THR A CA 1
ATOM 838 C C . THR A 1 107 ? -7.148 15.352 16.516 1 94.19 107 THR A C 1
ATOM 840 O O . THR A 1 107 ? -7.336 15.391 15.305 1 94.19 107 THR A O 1
ATOM 843 N N . LEU A 1 108 ? -7.254 14.258 17.266 1 95.56 108 LEU A N 1
ATOM 844 C CA . LEU A 1 108 ? -7.621 12.969 16.672 1 95.56 108 LEU A CA 1
ATOM 845 C C . LEU A 1 108 ? -8.922 12.453 17.266 1 95.56 108 LEU A C 1
ATOM 847 O O . LEU A 1 108 ? -9.18 12.641 18.453 1 95.56 108 LEU A O 1
ATOM 851 N N . CYS A 1 109 ? -9.648 11.812 16.406 1 93.88 109 CYS A N 1
ATOM 852 C CA . CYS A 1 109 ? -10.836 11.086 16.844 1 93.88 109 CYS A CA 1
ATOM 853 C C . CYS A 1 109 ? -10.609 9.578 16.766 1 93.88 109 CYS A C 1
ATOM 855 O O . CYS A 1 109 ? -9.898 9.094 15.883 1 93.88 109 CYS A O 1
ATOM 857 N N . THR A 1 110 ? -11.273 8.914 17.672 1 94.62 110 THR A N 1
ATOM 858 C CA . THR A 1 110 ? -11.062 7.473 17.719 1 94.62 110 THR A CA 1
ATOM 859 C C . THR A 1 110 ? -12.398 6.73 17.719 1 94.62 110 THR A C 1
ATOM 861 O O . THR A 1 110 ? -13.398 7.242 18.219 1 94.62 110 THR A O 1
ATOM 864 N N . LEU A 1 111 ? -12.398 5.648 17.109 1 93.38 111 LEU A N 1
ATOM 865 C CA . LEU A 1 111 ? -13.508 4.707 17.094 1 93.38 111 LEU A CA 1
ATOM 866 C C . LEU A 1 111 ? -13.062 3.324 17.547 1 93.38 111 LEU A C 1
ATOM 868 O O . LEU A 1 111 ? -12.133 2.744 16.969 1 93.38 111 LEU A O 1
ATOM 872 N N . HIS A 1 112 ? -13.734 2.783 18.578 1 93.94 112 HIS A N 1
ATOM 873 C CA . HIS A 1 112 ? -13.398 1.455 19.078 1 93.94 112 HIS A CA 1
ATOM 874 C C . HIS A 1 112 ? -13.945 0.366 18.156 1 93.94 112 HIS A C 1
ATOM 876 O O . HIS A 1 112 ? -14.945 0.575 17.469 1 93.94 112 HIS A O 1
ATOM 882 N N . ARG A 1 113 ? -13.281 -0.767 18.219 1 93.06 113 ARG A N 1
ATOM 883 C CA . ARG A 1 113 ? -13.656 -1.886 17.359 1 93.06 113 ARG A CA 1
ATOM 884 C C . ARG A 1 113 ? -15.117 -2.279 17.578 1 93.06 113 ARG A C 1
ATOM 886 O O . ARG A 1 113 ? -15.844 -2.518 16.609 1 93.06 113 ARG A O 1
ATOM 893 N N . GLN A 1 114 ? -15.562 -2.363 18.812 1 92.31 114 GLN A N 1
ATOM 894 C CA . GLN A 1 114 ? -16.922 -2.771 19.125 1 92.31 114 GLN A CA 1
ATOM 895 C C . GLN A 1 114 ? -17.938 -1.839 18.469 1 92.31 114 GLN A C 1
ATOM 897 O O . GLN A 1 114 ? -18.969 -2.289 17.969 1 92.31 114 GLN A O 1
ATOM 902 N N . ASP A 1 115 ? -17.609 -0.591 18.516 1 91.38 115 ASP A N 1
ATOM 903 C CA . ASP A 1 115 ? -18.5 0.397 17.922 1 91.38 115 ASP A CA 1
ATOM 904 C C . ASP A 1 115 ? -18.469 0.309 16.391 1 91.38 115 ASP A C 1
ATOM 906 O O . ASP A 1 115 ? -19.516 0.468 15.742 1 91.38 115 ASP A O 1
ATOM 910 N N . PHE A 1 116 ? -17.312 0.072 15.898 1 90.56 116 PHE A N 1
ATOM 911 C CA . PHE A 1 116 ? -17.188 -0.119 14.461 1 90.56 116 PHE A CA 1
ATOM 912 C C . PHE A 1 116 ? -18.031 -1.298 13.992 1 90.56 116 PHE A C 1
ATOM 914 O O . PHE A 1 116 ? -18.766 -1.188 13.008 1 90.56 116 PHE A O 1
ATOM 921 N N . ASP A 1 117 ? -17.922 -2.375 14.695 1 90.12 117 ASP A N 1
ATOM 922 C CA . ASP A 1 117 ? -18.703 -3.562 14.359 1 90.12 117 ASP A CA 1
ATOM 923 C C . ASP A 1 117 ? -20.203 -3.264 14.391 1 90.12 117 ASP A C 1
ATOM 925 O O . ASP A 1 117 ? -20.953 -3.707 13.516 1 90.12 117 ASP A O 1
ATOM 929 N N . ARG A 1 118 ? -20.625 -2.521 15.328 1 88.44 118 ARG A N 1
ATOM 930 C CA . ARG A 1 118 ? -22.016 -2.137 15.445 1 88.44 118 ARG A CA 1
ATOM 931 C C . ARG A 1 118 ? -22.469 -1.312 14.242 1 88.44 118 ARG A C 1
ATOM 933 O O . ARG A 1 118 ? -23.578 -1.498 13.734 1 88.44 118 ARG A O 1
ATOM 940 N N . LEU A 1 119 ? -21.625 -0.424 13.836 1 87.75 119 LEU A N 1
ATOM 941 C CA . LEU A 1 119 ? -21.953 0.428 12.695 1 87.75 119 LEU A CA 1
ATOM 942 C C . LEU A 1 119 ? -22.078 -0.398 11.422 1 87.75 119 LEU A C 1
ATOM 944 O O . LEU A 1 119 ? -23 -0.187 10.633 1 87.75 119 LEU A O 1
ATOM 948 N N . ILE A 1 120 ? -21.172 -1.332 11.242 1 88.25 120 ILE A N 1
ATOM 949 C CA . ILE A 1 120 ? -21.188 -2.182 10.062 1 88.25 120 ILE A CA 1
ATOM 950 C C . ILE A 1 120 ? -22.438 -3.051 10.062 1 88.25 120 ILE A C 1
ATOM 952 O O . ILE A 1 120 ? -23.062 -3.264 9.023 1 88.25 120 ILE A O 1
ATOM 956 N N . ASP A 1 121 ? -22.781 -3.516 11.18 1 87.38 121 ASP A N 1
ATOM 957 C CA . ASP A 1 121 ? -24 -4.324 11.312 1 87.38 121 ASP A CA 1
ATOM 958 C C . ASP A 1 121 ? -25.234 -3.516 10.945 1 87.38 121 ASP A C 1
ATOM 960 O O . ASP A 1 121 ? -26.172 -4.043 10.336 1 87.38 121 ASP A O 1
ATOM 964 N N . HIS A 1 122 ? -25.203 -2.336 11.336 1 85.81 122 HIS A N 1
ATOM 965 C CA . HIS A 1 122 ? -26.328 -1.454 11.07 1 85.81 122 HIS A CA 1
ATOM 966 C C . HIS A 1 122 ? -26.375 -1.046 9.602 1 85.81 122 HIS A C 1
ATOM 968 O O . HIS A 1 122 ? -27.469 -0.909 9.031 1 85.81 122 HIS A O 1
ATOM 974 N N . ASN A 1 123 ? -25.25 -0.782 9.086 1 88.19 123 ASN A N 1
ATOM 975 C CA . ASN A 1 123 ? -25.125 -0.398 7.684 1 88.19 123 ASN A CA 1
ATOM 976 C C . ASN A 1 123 ? -23.953 -1.1 7.012 1 88.19 123 ASN A C 1
ATOM 978 O O . ASN A 1 123 ? -22.859 -0.551 6.949 1 88.19 123 ASN A O 1
ATOM 982 N N . PRO A 1 124 ? -24.266 -2.199 6.406 1 86.38 124 PRO A N 1
ATOM 983 C CA . PRO A 1 124 ? -23.188 -2.973 5.801 1 86.38 124 PRO A CA 1
ATOM 984 C C . PRO A 1 124 ? -22.484 -2.223 4.668 1 86.38 124 PRO A C 1
ATOM 986 O O . PRO A 1 124 ? -21.359 -2.549 4.316 1 86.38 124 PRO A O 1
ATOM 989 N N . MET A 1 125 ? -23.141 -1.193 4.145 1 86.75 125 MET A N 1
ATOM 990 C CA . MET A 1 125 ? -22.547 -0.428 3.051 1 86.75 125 MET A CA 1
ATOM 991 C C . MET A 1 125 ? -21.359 0.407 3.545 1 86.75 125 MET A C 1
ATOM 993 O O . MET A 1 125 ? -20.531 0.847 2.75 1 86.75 125 MET A O 1
ATOM 997 N N . LEU A 1 126 ? -21.297 0.582 4.824 1 88.38 126 LEU A N 1
ATOM 998 C CA . LEU A 1 126 ? -20.141 1.265 5.387 1 88.38 126 LEU A CA 1
ATOM 999 C C . LEU A 1 126 ? -18.859 0.513 5.059 1 88.38 126 LEU A C 1
ATOM 1001 O O . LEU A 1 126 ? -17.812 1.13 4.848 1 88.38 126 LEU A O 1
ATOM 1005 N N . ALA A 1 127 ? -18.984 -0.782 4.996 1 91 127 ALA A N 1
ATOM 1006 C CA . ALA A 1 127 ? -17.828 -1.591 4.625 1 91 127 ALA A CA 1
ATOM 1007 C C . ALA A 1 127 ? -17.359 -1.269 3.209 1 91 127 ALA A C 1
ATOM 1009 O O . ALA A 1 127 ? -16.156 -1.257 2.934 1 91 127 ALA A O 1
ATOM 1010 N N . TYR A 1 128 ? -18.297 -0.996 2.393 1 90.56 128 TYR A N 1
ATOM 1011 C CA . TYR A 1 128 ? -17.953 -0.647 1.017 1 90.56 128 TYR A CA 1
ATOM 1012 C C . TYR A 1 128 ? -17.219 0.684 0.955 1 90.56 128 TYR A C 1
ATOM 1014 O O . TYR A 1 128 ? -16.219 0.813 0.245 1 90.56 128 TYR A O 1
ATOM 1022 N N . HIS A 1 129 ? -17.672 1.568 1.688 1 89.44 129 HIS A N 1
ATOM 1023 C CA . HIS A 1 129 ? -17 2.863 1.722 1 89.44 129 HIS A CA 1
ATOM 1024 C C . HIS A 1 129 ? -15.602 2.746 2.324 1 89.44 129 HIS A C 1
ATOM 1026 O O . HIS A 1 129 ? -14.664 3.414 1.874 1 89.44 129 HIS A O 1
ATOM 1032 N N . PHE A 1 130 ? -15.539 1.939 3.33 1 93.06 130 PHE A N 1
ATOM 1033 C CA . PHE A 1 130 ? -14.234 1.68 3.926 1 93.06 130 PHE A CA 1
ATOM 1034 C C . PHE A 1 130 ? -13.305 1.002 2.924 1 93.06 130 PHE A C 1
ATOM 1036 O O . PHE A 1 130 ? -12.125 1.344 2.832 1 93.06 130 PHE A O 1
ATOM 1043 N N . LEU A 1 131 ? -13.836 0.132 2.17 1 93.75 131 LEU A N 1
ATOM 1044 C CA . LEU A 1 131 ? -13.102 -0.54 1.104 1 93.75 131 LEU A CA 1
ATOM 1045 C C . LEU A 1 131 ? -12.555 0.469 0.101 1 93.75 131 LEU A C 1
ATOM 1047 O O . LEU A 1 131 ? -11.375 0.421 -0.254 1 93.75 131 LEU A O 1
ATOM 1051 N N . LEU A 1 132 ? -13.359 1.399 -0.314 1 93.38 132 LEU A N 1
ATOM 1052 C CA . LEU A 1 132 ? -12.922 2.428 -1.251 1 93.38 132 LEU A CA 1
ATOM 1053 C C . LEU A 1 132 ? -11.773 3.244 -0.668 1 93.38 132 LEU A C 1
ATOM 1055 O O . LEU A 1 132 ? -10.789 3.52 -1.358 1 93.38 132 LEU A O 1
ATOM 1059 N N . ALA A 1 133 ? -11.891 3.537 0.575 1 93.38 133 ALA A N 1
ATOM 1060 C CA . ALA A 1 133 ? -10.875 4.352 1.239 1 93.38 133 ALA A CA 1
ATOM 1061 C C . ALA A 1 133 ? -9.555 3.594 1.354 1 93.38 133 ALA A C 1
ATOM 1063 O O . ALA A 1 133 ? -8.484 4.152 1.092 1 93.38 133 ALA A O 1
ATOM 1064 N N . VAL A 1 134 ? -9.625 2.385 1.749 1 95.75 134 VAL A N 1
ATOM 1065 C CA . VAL A 1 134 ? -8.422 1.582 1.916 1 95.75 134 VAL A CA 1
ATOM 1066 C C . VAL A 1 134 ? -7.805 1.289 0.551 1 95.75 134 VAL A C 1
ATOM 1068 O O . VAL A 1 134 ? -6.578 1.259 0.412 1 95.75 134 VAL A O 1
ATOM 1071 N N . SER A 1 135 ? -8.633 1.059 -0.431 1 95.88 135 SER A N 1
ATOM 1072 C CA . SER A 1 135 ? -8.141 0.881 -1.791 1 95.88 135 SER A CA 1
ATOM 1073 C C . SER A 1 135 ? -7.371 2.111 -2.264 1 95.88 135 SER A C 1
ATOM 1075 O O . SER A 1 135 ? -6.312 1.99 -2.883 1 95.88 135 SER A O 1
ATOM 1077 N N . ASP A 1 136 ? -7.895 3.25 -1.958 1 94.06 136 ASP A N 1
ATOM 1078 C CA . ASP A 1 136 ? -7.223 4.5 -2.301 1 94.06 136 ASP A CA 1
ATOM 1079 C C . ASP A 1 136 ? -5.875 4.609 -1.59 1 94.06 136 ASP A C 1
ATOM 1081 O O . ASP A 1 136 ? -4.887 5.039 -2.186 1 94.06 136 ASP A O 1
ATOM 1085 N N . LEU A 1 137 ? -5.898 4.227 -0.399 1 95.19 137 LEU A N 1
ATOM 1086 C CA . LEU A 1 137 ? -4.668 4.258 0.383 1 95.19 137 LEU A CA 1
ATOM 1087 C C . LEU A 1 137 ? -3.621 3.322 -0.215 1 95.19 137 LEU A C 1
ATOM 1089 O O . LEU A 1 137 ? -2.443 3.674 -0.296 1 95.19 137 LEU A O 1
ATOM 1093 N N . LEU A 1 138 ? -4.027 2.166 -0.587 1 97.12 138 LEU A N 1
ATOM 1094 C CA . LEU A 1 138 ? -3.131 1.224 -1.246 1 97.12 138 LEU A CA 1
ATOM 1095 C C . LEU A 1 138 ? -2.564 1.82 -2.529 1 97.12 138 LEU A C 1
ATOM 1097 O O . LEU A 1 138 ? -1.359 1.739 -2.777 1 97.12 138 LEU A O 1
ATOM 1101 N N . GLU A 1 139 ? -3.42 2.395 -3.305 1 95.75 139 GLU A N 1
ATOM 1102 C CA . GLU A 1 139 ? -2.986 3.021 -4.551 1 95.75 139 GLU A CA 1
ATOM 1103 C C . GLU A 1 139 ? -1.963 4.121 -4.285 1 95.75 139 GLU A C 1
ATOM 1105 O O . GLU A 1 139 ? -0.941 4.203 -4.973 1 95.75 139 GLU A O 1
ATOM 1110 N N . GLN A 1 140 ? -2.207 4.918 -3.336 1 94.81 140 GLN A N 1
ATOM 1111 C CA . GLN A 1 140 ? -1.286 5.992 -2.982 1 94.81 140 GLN A CA 1
ATOM 1112 C C . GLN A 1 140 ? 0.067 5.434 -2.547 1 94.81 140 GLN A C 1
ATOM 1114 O O . GLN A 1 140 ? 1.113 5.961 -2.932 1 94.81 140 GLN A O 1
ATOM 1119 N N . SER A 1 141 ? 0.014 4.438 -1.737 1 96.62 141 SER A N 1
ATOM 1120 C CA . SER A 1 141 ? 1.242 3.801 -1.271 1 96.62 141 SER A CA 1
ATOM 1121 C C . SER A 1 141 ? 2.047 3.23 -2.434 1 96.62 141 SER A C 1
ATOM 1123 O O . SER A 1 141 ? 3.254 3.461 -2.533 1 96.62 141 SER A O 1
ATOM 1125 N N . GLU A 1 142 ? 1.386 2.518 -3.32 1 96.44 142 GLU A N 1
ATOM 1126 C CA . GLU A 1 142 ? 2.057 1.901 -4.461 1 96.44 142 GLU A CA 1
ATOM 1127 C C . GLU A 1 142 ? 2.559 2.955 -5.441 1 96.44 142 GLU A C 1
ATOM 1129 O O . GLU A 1 142 ? 3.625 2.797 -6.039 1 96.44 142 GLU A O 1
ATOM 1134 N N . ASP A 1 143 ? 1.795 3.982 -5.613 1 95.56 143 ASP A N 1
ATOM 1135 C CA . ASP A 1 143 ? 2.213 5.086 -6.473 1 95.56 143 ASP A CA 1
ATOM 1136 C C . ASP A 1 143 ? 3.479 5.75 -5.938 1 95.56 143 ASP A C 1
ATOM 1138 O O . ASP A 1 143 ? 4.375 6.105 -6.707 1 95.56 143 ASP A O 1
ATOM 1142 N N . TRP A 1 144 ? 3.5 5.914 -4.68 1 96.31 144 TRP A N 1
ATOM 1143 C CA . TRP A 1 144 ? 4.688 6.527 -4.102 1 96.31 144 TRP A CA 1
ATOM 1144 C C . TRP A 1 144 ? 5.895 5.605 -4.227 1 96.31 144 TRP A C 1
ATOM 1146 O O . TRP A 1 144 ? 7.004 6.055 -4.52 1 96.31 144 TRP A O 1
ATOM 1156 N N . ASN A 1 145 ? 5.73 4.395 -3.986 1 96.06 145 ASN A N 1
ATOM 1157 C CA . ASN A 1 145 ? 6.816 3.434 -4.168 1 96.06 145 ASN A CA 1
ATOM 1158 C C . ASN A 1 145 ? 7.348 3.453 -5.598 1 96.06 145 ASN A C 1
ATOM 1160 O O . ASN A 1 145 ? 8.555 3.344 -5.82 1 96.06 145 ASN A O 1
ATOM 1164 N N . THR A 1 146 ? 6.441 3.543 -6.488 1 95.94 146 THR A N 1
ATOM 1165 C CA . THR A 1 146 ? 6.824 3.67 -7.891 1 95.94 146 THR A CA 1
ATOM 1166 C C . THR A 1 146 ? 7.672 4.922 -8.109 1 95.94 146 THR A C 1
ATOM 1168 O O . THR A 1 146 ? 8.703 4.871 -8.781 1 95.94 146 THR A O 1
ATOM 1171 N N . ALA A 1 147 ? 7.246 6.008 -7.523 1 96 147 ALA A N 1
ATOM 1172 C CA . ALA A 1 147 ? 7.988 7.262 -7.637 1 96 147 ALA A CA 1
ATOM 1173 C C . ALA A 1 147 ? 9.398 7.117 -7.07 1 96 147 ALA A C 1
ATOM 1175 O O . ALA A 1 147 ? 10.359 7.602 -7.664 1 96 147 ALA A O 1
ATOM 1176 N N . LEU A 1 148 ? 9.523 6.461 -5.961 1 95.31 148 LEU A N 1
ATOM 1177 C CA . LEU A 1 148 ? 10.82 6.266 -5.316 1 95.31 148 LEU A CA 1
ATOM 1178 C C . LEU A 1 148 ? 11.766 5.488 -6.227 1 95.31 148 LEU A C 1
ATOM 1180 O O . LEU A 1 148 ? 12.984 5.695 -6.188 1 95.31 148 LEU A O 1
ATOM 1184 N N . SER A 1 149 ? 11.164 4.652 -6.996 1 94.31 149 SER A N 1
ATOM 1185 C CA . SER A 1 149 ? 11.961 3.779 -7.852 1 94.31 149 SER A CA 1
ATOM 1186 C C . SER A 1 149 ? 12.281 4.453 -9.18 1 94.31 149 SER A C 1
ATOM 1188 O O . SER A 1 149 ? 13.367 4.27 -9.727 1 94.31 149 SER A O 1
ATOM 1190 N N . LEU A 1 150 ? 11.422 5.246 -9.734 1 94.88 150 LEU A N 1
ATOM 1191 C CA . LEU A 1 150 ? 11.531 5.617 -11.141 1 94.88 150 LEU A CA 1
ATOM 1192 C C . LEU A 1 150 ? 11.852 7.102 -11.289 1 94.88 150 LEU A C 1
ATOM 1194 O O . LEU A 1 150 ? 12.273 7.543 -12.359 1 94.88 150 LEU A O 1
ATOM 1198 N N . MET A 1 151 ? 11.648 7.867 -10.25 1 94.81 151 MET A N 1
ATOM 1199 C CA . MET A 1 151 ? 11.812 9.312 -10.367 1 94.81 151 MET A CA 1
ATOM 1200 C C . MET A 1 151 ? 13.133 9.758 -9.75 1 94.81 151 MET A C 1
ATOM 1202 O O . MET A 1 151 ? 13.656 9.102 -8.844 1 94.81 151 MET A O 1
ATOM 1206 N N . ASN A 1 152 ? 13.625 10.852 -10.227 1 94.31 152 ASN A N 1
ATOM 1207 C CA . ASN A 1 152 ? 14.797 11.461 -9.609 1 94.31 152 ASN A CA 1
ATOM 1208 C C . ASN A 1 152 ? 14.422 12.305 -8.398 1 94.31 152 ASN A C 1
ATOM 1210 O O . ASN A 1 152 ? 13.242 12.523 -8.125 1 94.31 152 ASN A O 1
ATOM 1214 N N . PRO A 1 153 ? 15.367 12.734 -7.656 1 95.44 153 PRO A N 1
ATOM 1215 C CA . PRO A 1 153 ? 15.086 13.445 -6.406 1 95.44 153 PRO A CA 1
ATOM 1216 C C . PRO A 1 153 ? 14.203 14.672 -6.613 1 95.44 153 PRO A C 1
ATOM 1218 O O . PRO A 1 153 ? 13.273 14.906 -5.836 1 95.44 153 PRO A O 1
ATOM 1221 N N . GLU A 1 154 ? 14.477 15.445 -7.586 1 93.94 154 GLU A N 1
ATOM 1222 C CA . GLU A 1 154 ? 13.688 16.656 -7.828 1 93.94 154 GLU A CA 1
ATOM 1223 C C . GLU A 1 154 ? 12.234 16.312 -8.117 1 93.94 154 GLU A C 1
ATOM 1225 O O . GLU A 1 154 ? 11.32 16.953 -7.598 1 93.94 154 GLU A O 1
ATOM 1230 N N . GLN A 1 155 ? 12.047 15.297 -8.961 1 94.62 155 GLN A N 1
ATOM 1231 C CA . GLN A 1 155 ? 10.695 14.844 -9.281 1 94.62 155 GLN A CA 1
ATOM 1232 C C . GLN A 1 155 ? 9.977 14.336 -8.039 1 94.62 155 GLN A C 1
ATOM 1234 O O . GLN A 1 155 ? 8.789 14.617 -7.844 1 94.62 155 GLN A O 1
ATOM 1239 N N . ARG A 1 156 ? 10.672 13.609 -7.234 1 95.69 156 ARG A N 1
ATOM 1240 C CA . ARG A 1 156 ? 10.094 13.07 -6.004 1 95.69 156 ARG A CA 1
ATOM 1241 C C . ARG A 1 156 ? 9.664 14.195 -5.066 1 95.69 156 ARG A C 1
ATOM 1243 O O . ARG A 1 156 ? 8.586 14.148 -4.477 1 95.69 156 ARG A O 1
ATOM 1250 N N . ILE A 1 157 ? 10.508 15.195 -4.941 1 93.88 157 ILE A N 1
ATOM 1251 C CA . ILE A 1 157 ? 10.203 16.344 -4.082 1 93.88 157 ILE A CA 1
ATOM 1252 C C . ILE A 1 157 ? 8.969 17.062 -4.609 1 93.88 157 ILE A C 1
ATOM 1254 O O . ILE A 1 157 ? 8.062 17.406 -3.844 1 93.88 157 ILE A O 1
ATOM 1258 N N . ALA A 1 158 ? 8.914 17.281 -5.879 1 93.69 158 ALA A N 1
ATOM 1259 C CA . ALA A 1 158 ? 7.773 17.953 -6.492 1 93.69 158 ALA A CA 1
ATOM 1260 C C . ALA A 1 158 ? 6.484 17.172 -6.25 1 93.69 158 ALA A C 1
ATOM 1262 O O . ALA A 1 158 ? 5.457 17.75 -5.891 1 93.69 158 ALA A O 1
ATOM 1263 N N . LYS A 1 159 ? 6.574 15.891 -6.457 1 94.5 159 LYS A N 1
ATOM 1264 C CA . LYS A 1 159 ? 5.406 15.047 -6.242 1 94.5 159 LYS A CA 1
ATOM 1265 C C . LYS A 1 159 ? 4.941 15.109 -4.789 1 94.5 159 LYS A C 1
ATOM 1267 O O . LYS A 1 159 ? 3.742 15.195 -4.52 1 94.5 159 LYS A O 1
ATOM 1272 N N . LEU A 1 160 ? 5.875 15.008 -3.9 1 92.19 160 LEU A N 1
ATOM 1273 C CA . LEU A 1 160 ? 5.57 15.07 -2.475 1 92.19 160 LEU A CA 1
ATOM 1274 C C . LEU A 1 160 ? 4.895 16.391 -2.123 1 92.19 160 LEU A C 1
ATOM 1276 O O . LEU A 1 160 ? 3.873 16.406 -1.429 1 92.19 160 LEU A O 1
ATOM 1280 N N . LEU A 1 161 ? 5.43 17.469 -2.621 1 90.19 161 LEU A N 1
ATOM 1281 C CA . LEU A 1 161 ? 4.902 18.797 -2.318 1 90.19 161 LEU A CA 1
ATOM 1282 C C . LEU A 1 161 ? 3.49 18.969 -2.877 1 90.19 161 LEU A C 1
ATOM 1284 O O . LEU A 1 161 ? 2.619 19.531 -2.219 1 90.19 161 LEU A O 1
ATOM 1288 N N . LEU A 1 162 ? 3.281 18.469 -4.031 1 90.62 162 LEU A N 1
ATOM 1289 C CA . LEU A 1 162 ? 1.958 18.547 -4.645 1 90.62 162 LEU A CA 1
ATOM 1290 C C . LEU A 1 162 ? 0.942 17.75 -3.838 1 90.62 162 LEU A C 1
ATOM 1292 O O . LEU A 1 162 ? -0.194 18.188 -3.646 1 90.62 162 LEU A O 1
ATOM 1296 N N . ASN A 1 163 ? 1.397 16.609 -3.402 1 90.19 163 ASN A N 1
ATOM 1297 C CA . ASN A 1 163 ? 0.532 15.789 -2.566 1 90.19 163 ASN A CA 1
ATOM 1298 C C . ASN A 1 163 ? 0.161 16.5 -1.27 1 90.19 163 ASN A C 1
ATOM 1300 O O . ASN A 1 163 ? -1.005 16.516 -0.873 1 90.19 163 ASN A O 1
ATOM 1304 N N . PHE A 1 164 ? 1.15 17.094 -0.654 1 87.44 164 PHE A N 1
ATOM 1305 C CA . PHE A 1 164 ? 0.909 17.828 0.587 1 87.44 164 PHE A CA 1
ATOM 1306 C C . PHE A 1 164 ? -0.043 18.984 0.355 1 87.44 164 PHE A C 1
ATOM 1308 O O . PHE A 1 164 ? -0.925 19.25 1.176 1 87.44 164 PHE A O 1
ATOM 1315 N N . HIS A 1 165 ? 0.161 19.594 -0.701 1 85.62 165 HIS A N 1
ATOM 1316 C CA . HIS A 1 165 ? -0.682 20.734 -1.048 1 85.62 165 HIS A CA 1
ATOM 1317 C C . HIS A 1 165 ? -2.141 20.312 -1.193 1 85.62 165 HIS A C 1
ATOM 1319 O O . HIS A 1 165 ? -3.039 21 -0.692 1 85.62 165 HIS A O 1
ATOM 1325 N N . THR A 1 166 ? -2.398 19.297 -1.808 1 83.81 166 THR A N 1
ATOM 1326 C CA . THR A 1 166 ? -3.756 18.828 -2.066 1 83.81 166 THR A CA 1
ATOM 1327 C C . THR A 1 166 ? -4.418 18.359 -0.777 1 83.81 166 THR A C 1
ATOM 1329 O O . THR A 1 166 ? -5.629 18.516 -0.596 1 83.81 166 THR A O 1
ATOM 1332 N N . ARG A 1 167 ? -3.676 17.844 0.112 1 82.19 167 ARG A N 1
ATOM 1333 C CA . ARG A 1 167 ? -4.223 17.219 1.312 1 82.19 167 ARG A CA 1
ATOM 1334 C C . ARG A 1 167 ? -4.344 18.234 2.449 1 82.19 167 ARG A C 1
ATOM 1336 O O . ARG A 1 167 ? -5.078 18 3.412 1 82.19 167 ARG A O 1
ATOM 1343 N N . ASN A 1 168 ? -3.498 19.234 2.391 1 71.31 168 ASN A N 1
ATOM 1344 C CA . ASN A 1 168 ? -3.51 20.234 3.455 1 71.31 168 ASN A CA 1
ATOM 1345 C C . ASN A 1 168 ? -4.125 21.547 2.986 1 71.31 168 ASN A C 1
ATOM 1347 O O . ASN A 1 168 ? -3.523 22.609 3.143 1 71.31 168 ASN A O 1
ATOM 1351 N N . MET A 1 169 ? -5.258 21.578 2.432 1 60.72 169 MET A N 1
ATOM 1352 C CA . MET A 1 169 ? -5.852 22.719 1.732 1 60.72 169 MET A CA 1
ATOM 1353 C C . MET A 1 169 ? -6.039 23.906 2.678 1 60.72 169 MET A C 1
ATOM 1355 O O . MET A 1 169 ? -6.352 25 2.238 1 60.72 169 MET A O 1
ATOM 1359 N N . GLU A 1 170 ? -6.203 23.656 3.877 1 54.34 170 GLU A N 1
ATOM 1360 C CA . GLU A 1 170 ? -6.676 24.781 4.691 1 54.34 170 GLU A CA 1
ATOM 1361 C C . GLU A 1 170 ? -5.656 25.906 4.719 1 54.34 170 GLU A C 1
ATOM 1363 O O . GLU A 1 170 ? -5.984 27.047 5.082 1 54.34 170 GLU A O 1
ATOM 1368 N N . THR A 1 171 ? -4.422 25.641 4.316 1 54.75 171 THR A N 1
ATOM 1369 C CA . THR A 1 171 ? -3.484 26.734 4.547 1 54.75 171 THR A CA 1
ATOM 1370 C C . THR A 1 171 ? -2.828 27.172 3.24 1 54.75 171 THR A C 1
ATOM 1372 O O . THR A 1 171 ? -2.67 26.375 2.32 1 54.75 171 THR A O 1
ATOM 1375 N N . ASN A 1 172 ? -3.012 28.484 3.008 1 57.88 172 ASN A N 1
ATOM 1376 C CA . ASN A 1 172 ? -2.248 29.109 1.935 1 57.88 172 ASN A CA 1
ATOM 1377 C C . ASN A 1 172 ? -0.771 28.734 2.002 1 57.88 172 ASN A C 1
ATOM 1379 O O . ASN A 1 172 ? 0.038 29.469 2.559 1 57.88 172 ASN A O 1
ATOM 1383 N N . GLY A 1 173 ? -0.431 27.531 2.172 1 63.19 173 GLY A N 1
ATOM 1384 C CA . GLY A 1 173 ? 0.919 27 2.238 1 63.19 173 GLY A CA 1
ATOM 1385 C C . GLY A 1 173 ? 0.989 25.625 2.893 1 63.19 173 GLY A C 1
ATOM 1386 O O . GLY A 1 173 ? 0.014 25.172 3.494 1 63.19 173 GLY A O 1
ATOM 1387 N N . ILE A 1 174 ? 2.002 24.953 2.465 1 66.56 174 ILE A N 1
ATOM 1388 C CA . ILE A 1 174 ? 2.279 23.672 3.102 1 66.56 174 ILE A CA 1
ATOM 1389 C C . ILE A 1 174 ? 3.158 23.891 4.332 1 66.56 174 ILE A C 1
ATOM 1391 O O . ILE A 1 174 ? 4.312 24.312 4.211 1 66.56 174 ILE A O 1
ATOM 1395 N N . LYS A 1 175 ? 2.482 24.109 5.504 1 63.53 175 LYS A N 1
ATOM 1396 C CA . LYS A 1 175 ? 3.279 24.172 6.727 1 63.53 175 LYS A CA 1
ATOM 1397 C C . LYS A 1 175 ? 4.059 22.875 6.945 1 63.53 175 LYS A C 1
ATOM 1399 O O . LYS A 1 175 ? 3.465 21.797 7.035 1 63.53 175 LYS A O 1
ATOM 1404 N N . LEU A 1 176 ? 5.41 22.953 6.648 1 57.22 176 LEU A N 1
ATOM 1405 C CA . LEU A 1 176 ? 6.277 21.797 6.875 1 57.22 176 LEU A CA 1
ATOM 1406 C C . LEU A 1 176 ? 6.637 21.672 8.352 1 57.22 176 LEU A C 1
ATOM 1408 O O . LEU A 1 176 ? 7.426 22.469 8.875 1 57.22 176 LEU A O 1
ATOM 1412 N N . PRO A 1 177 ? 5.867 21.484 9.203 1 53.66 177 PRO A N 1
ATOM 1413 C CA . PRO A 1 177 ? 6.531 21.406 10.508 1 53.66 177 PRO A CA 1
ATOM 1414 C C . PRO A 1 177 ? 7.953 20.859 10.414 1 53.66 177 PRO A C 1
ATOM 1416 O O . PRO A 1 177 ? 8.43 20.547 9.32 1 53.66 177 PRO A O 1
ATOM 1419 N N . VAL A 1 178 ? 8.773 20.266 11.672 1 54.06 178 VAL A N 1
ATOM 1420 C CA . VAL A 1 178 ? 10.008 19.516 11.891 1 54.06 178 VAL A CA 1
ATOM 1421 C C . VAL A 1 178 ? 10.242 18.547 10.727 1 54.06 178 VAL A C 1
ATOM 1423 O O . VAL A 1 178 ? 11.156 17.734 10.766 1 54.06 178 VAL A O 1
ATOM 1426 N N . PHE A 1 179 ? 9.906 18.922 9.484 1 67.62 179 PHE A N 1
ATOM 1427 C CA . PHE A 1 179 ? 9.43 18.125 8.359 1 67.62 179 PHE A CA 1
ATOM 1428 C C . PHE A 1 179 ? 10.531 17.922 7.328 1 67.62 179 PHE A C 1
ATOM 1430 O O . PHE A 1 179 ? 10.57 16.891 6.648 1 67.62 179 PHE A O 1
ATOM 1437 N N . LYS A 1 180 ? 11.625 18.828 7.504 1 77.38 180 LYS A N 1
ATOM 1438 C CA . LYS A 1 180 ? 12.5 18.641 6.352 1 77.38 180 LYS A CA 1
ATOM 1439 C C . LYS A 1 180 ? 13.188 17.266 6.398 1 77.38 180 LYS A C 1
ATOM 1441 O O . LYS A 1 180 ? 13.266 16.578 5.383 1 77.38 180 LYS A O 1
ATOM 1446 N N . LYS A 1 181 ? 13.602 17 7.699 1 86.62 181 LYS A N 1
ATOM 1447 C CA . LYS A 1 181 ? 14.258 15.703 7.832 1 86.62 181 LYS A CA 1
ATOM 1448 C C . LYS A 1 181 ? 13.289 14.57 7.512 1 86.62 181 LYS A C 1
ATOM 1450 O O . LYS A 1 181 ? 13.656 13.609 6.832 1 86.62 181 LYS A O 1
ATOM 1455 N N . ASP A 1 182 ? 12.133 14.734 7.961 1 90.75 182 ASP A N 1
ATOM 1456 C CA . ASP A 1 182 ? 11.117 13.711 7.723 1 90.75 182 ASP A CA 1
ATOM 1457 C C . ASP A 1 182 ? 10.734 13.656 6.246 1 90.75 182 ASP A C 1
ATOM 1459 O O . ASP A 1 182 ? 10.531 12.57 5.691 1 90.75 182 ASP A O 1
ATOM 1463 N N . MET A 1 183 ? 10.688 14.797 5.656 1 90.25 183 MET A N 1
ATOM 1464 C CA . MET A 1 183 ? 10.375 14.852 4.23 1 90.25 183 MET A CA 1
ATOM 1465 C C . MET A 1 183 ? 11.469 14.172 3.408 1 90.25 183 MET A C 1
ATOM 1467 O O . MET A 1 183 ? 11.172 13.453 2.451 1 90.25 183 MET A O 1
ATOM 1471 N N . ALA A 1 184 ? 12.711 14.477 3.799 1 93.44 184 ALA A N 1
ATOM 1472 C CA . ALA A 1 184 ? 13.836 13.852 3.111 1 93.44 184 ALA A CA 1
ATOM 1473 C C . ALA A 1 184 ? 13.789 12.336 3.236 1 93.44 184 ALA A C 1
ATOM 1475 O O . ALA A 1 184 ? 13.977 11.617 2.25 1 93.44 184 ALA A O 1
ATOM 1476 N N . LEU A 1 185 ? 13.469 11.922 4.445 1 93.06 185 LEU A N 1
ATOM 1477 C CA . LEU A 1 185 ? 13.391 10.484 4.707 1 93.06 185 LEU A CA 1
ATOM 1478 C C . LEU A 1 185 ? 12.273 9.844 3.881 1 93.06 185 LEU A C 1
ATOM 1480 O O . LEU A 1 185 ? 12.469 8.781 3.289 1 93.06 185 LEU A O 1
ATOM 1484 N N . LEU A 1 186 ? 11.164 10.461 3.799 1 93.38 186 LEU A N 1
ATOM 1485 C CA . LEU A 1 186 ? 10.055 9.953 3.01 1 93.38 186 LEU A CA 1
ATOM 1486 C C . LEU A 1 186 ? 10.406 9.93 1.526 1 93.38 186 LEU A C 1
ATOM 1488 O O . LEU A 1 186 ? 10.039 8.984 0.813 1 93.38 186 LEU A O 1
ATOM 1492 N N . ALA A 1 187 ? 11.133 10.938 1.118 1 93.75 187 ALA A N 1
ATOM 1493 C CA . ALA A 1 187 ? 11.492 11.055 -0.293 1 93.75 187 ALA A CA 1
ATOM 1494 C C . ALA A 1 187 ? 12.688 10.164 -0.635 1 93.75 187 ALA A C 1
ATOM 1496 O O . ALA A 1 187 ? 13.086 10.078 -1.797 1 93.75 187 ALA A O 1
ATOM 1497 N N . GLY A 1 188 ? 13.266 9.539 0.379 1 93.25 188 GLY A N 1
ATOM 1498 C CA . GLY A 1 188 ? 14.398 8.664 0.153 1 93.25 188 GLY A CA 1
ATOM 1499 C C . GLY A 1 188 ? 15.656 9.406 -0.247 1 93.25 188 GLY A C 1
ATOM 1500 O O . GLY A 1 188 ? 16.422 8.945 -1.099 1 93.25 188 GLY A O 1
ATOM 1501 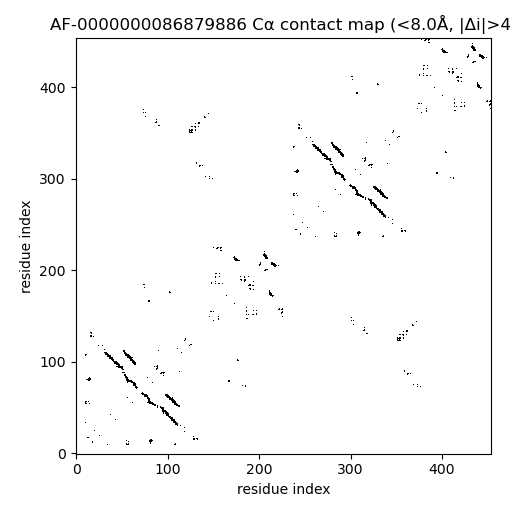N N . ILE A 1 189 ? 15.828 10.578 0.243 1 94.56 189 ILE A N 1
ATOM 1502 C CA . ILE A 1 189 ? 17 11.391 -0.041 1 94.56 189 ILE A CA 1
ATOM 1503 C C . ILE A 1 189 ? 17.578 11.93 1.264 1 94.56 189 ILE A C 1
ATOM 1505 O O . ILE A 1 189 ? 17.016 11.711 2.338 1 94.56 189 ILE A O 1
ATOM 1509 N N . THR A 1 190 ? 18.719 12.492 1.19 1 93.31 190 THR A N 1
ATOM 1510 C CA . THR A 1 190 ? 19.312 13.109 2.371 1 93.31 190 THR A CA 1
ATOM 1511 C C . THR A 1 190 ? 18.734 14.508 2.59 1 93.31 190 THR A C 1
ATOM 1513 O O . THR A 1 190 ? 18.266 15.148 1.648 1 93.31 190 THR A O 1
ATOM 1516 N N . PRO A 1 191 ? 18.797 14.938 3.846 1 92.44 191 PRO A N 1
ATOM 1517 C CA . PRO A 1 191 ? 18.359 16.312 4.113 1 92.44 191 PRO A CA 1
ATOM 1518 C C . PRO A 1 191 ? 19.109 17.344 3.289 1 92.44 191 PRO A C 1
ATOM 1520 O O . PRO A 1 191 ? 18.531 18.344 2.855 1 92.44 191 PRO A O 1
ATOM 1523 N N . GLU A 1 192 ? 20.375 17.094 3.092 1 94.38 192 GLU A N 1
ATOM 1524 C CA . GLU A 1 192 ? 21.188 17.984 2.287 1 94.38 192 GLU A CA 1
ATOM 1525 C C . GLU A 1 192 ? 20.688 18.047 0.847 1 94.38 192 GLU A C 1
ATOM 1527 O O . GLU A 1 192 ? 20.594 19.125 0.26 1 94.38 192 GLU A O 1
ATOM 1532 N N . THR A 1 193 ? 20.406 16.969 0.306 1 95.38 193 THR A N 1
ATOM 1533 C CA . THR A 1 193 ? 19.875 16.906 -1.055 1 95.38 193 THR A CA 1
ATOM 1534 C C . THR A 1 193 ? 18.531 17.609 -1.146 1 95.38 193 THR A C 1
ATOM 1536 O O . THR A 1 193 ? 18.281 18.359 -2.092 1 95.38 193 THR A O 1
ATOM 1539 N N . LEU A 1 194 ? 17.703 17.391 -0.175 1 94.5 194 LEU A N 1
ATOM 1540 C CA . LEU A 1 194 ? 16.406 18.062 -0.147 1 94.5 194 LEU A CA 1
ATOM 1541 C C . LEU A 1 194 ? 16.562 19.578 -0.16 1 94.5 194 LEU A C 1
ATOM 1543 O O . LEU A 1 194 ? 15.93 20.266 -0.961 1 94.5 194 LEU A O 1
ATOM 1547 N N . SER A 1 195 ? 17.391 20.047 0.705 1 92.62 195 SER A N 1
ATOM 1548 C CA . SER A 1 195 ? 17.609 21.5 0.816 1 92.62 195 SER A CA 1
ATOM 1549 C C . SER A 1 195 ? 18.125 22.078 -0.498 1 92.62 195 SER A C 1
ATOM 1551 O O . SER A 1 195 ? 17.641 23.125 -0.939 1 92.62 195 SER A O 1
ATOM 1553 N N . ARG A 1 196 ? 19.031 21.359 -1.102 1 95.12 196 ARG A N 1
ATOM 1554 C CA . ARG A 1 196 ? 19.609 21.812 -2.357 1 95.12 196 ARG A CA 1
ATOM 1555 C C . ARG A 1 196 ? 18.562 21.859 -3.461 1 95.12 196 ARG A C 1
ATOM 1557 O O . ARG A 1 196 ? 18.484 22.828 -4.223 1 95.12 196 ARG A O 1
ATOM 1564 N N . LYS A 1 197 ? 17.812 20.875 -3.561 1 95.06 197 LYS A N 1
ATOM 1565 C CA . LYS A 1 197 ? 16.797 20.812 -4.609 1 95.06 197 LYS A CA 1
ATOM 1566 C C . LYS A 1 197 ? 15.695 21.844 -4.375 1 95.06 197 LYS A C 1
ATOM 1568 O O . LYS A 1 197 ? 15.172 22.438 -5.328 1 95.06 197 LYS A O 1
ATOM 1573 N N . LEU A 1 198 ? 15.344 22.047 -3.133 1 93 198 LEU A N 1
ATOM 1574 C CA . LEU A 1 198 ? 14.367 23.094 -2.811 1 93 198 LEU A CA 1
ATOM 1575 C C . LEU A 1 198 ? 14.891 24.453 -3.23 1 93 198 LEU A C 1
ATOM 1577 O O . LEU A 1 198 ? 14.125 25.281 -3.742 1 93 198 LEU A O 1
ATOM 1581 N N . ALA A 1 199 ? 16.141 24.656 -2.992 1 94.69 199 ALA A N 1
ATOM 1582 C CA . ALA A 1 199 ? 16.766 25.922 -3.387 1 94.69 199 ALA A CA 1
ATOM 1583 C C . ALA A 1 199 ? 16.688 26.109 -4.898 1 94.69 199 ALA A C 1
ATOM 1585 O O . ALA A 1 199 ? 16.422 27.219 -5.375 1 94.69 199 ALA A O 1
ATOM 1586 N N . ILE A 1 200 ? 16.906 25.094 -5.594 1 95.38 200 ILE A N 1
ATOM 1587 C CA . ILE A 1 200 ? 16.844 25.141 -7.051 1 95.38 200 ILE A CA 1
ATOM 1588 C C . ILE A 1 200 ? 15.43 25.453 -7.5 1 95.38 200 ILE A C 1
ATOM 1590 O O . ILE A 1 200 ? 15.219 26.359 -8.328 1 95.38 200 ILE A O 1
ATOM 1594 N N . LEU A 1 201 ? 14.492 24.812 -6.961 1 94.38 201 LEU A N 1
ATOM 1595 C CA . LEU A 1 201 ? 13.094 25.047 -7.312 1 94.38 201 LEU A CA 1
ATOM 1596 C C . LEU A 1 201 ? 12.672 26.453 -6.945 1 94.38 201 LEU A C 1
ATOM 1598 O O . LEU A 1 201 ? 11.875 27.078 -7.656 1 94.38 201 LEU A O 1
ATOM 1602 N N . GLN A 1 202 ? 13.211 26.953 -5.867 1 94.44 202 GLN A N 1
ATOM 1603 C CA . GLN A 1 202 ? 12.922 28.328 -5.445 1 94.44 202 GLN A CA 1
ATOM 1604 C C . GLN A 1 202 ? 13.539 29.344 -6.41 1 94.44 202 GLN A C 1
ATOM 1606 O O . GLN A 1 202 ? 12.906 30.344 -6.758 1 94.44 202 GLN A O 1
ATOM 1611 N N . SER A 1 203 ? 14.75 29.109 -6.797 1 96.25 203 SER A N 1
ATOM 1612 C CA . SER A 1 203 ? 15.43 30.016 -7.719 1 96.25 203 SER A CA 1
ATOM 1613 C C . SER A 1 203 ? 14.719 30.062 -9.07 1 96.25 203 SER A C 1
ATOM 1615 O O . SER A 1 203 ? 14.773 31.078 -9.766 1 96.25 203 SER A O 1
ATOM 1617 N N . GLU A 1 204 ? 13.992 29.016 -9.352 1 95.44 204 GLU A N 1
ATOM 1618 C CA . GLU A 1 204 ? 13.242 28.938 -10.602 1 95.44 204 GLU A CA 1
ATOM 1619 C C . GLU A 1 204 ? 11.852 29.547 -10.453 1 95.44 204 GLU A C 1
ATOM 1621 O O . GLU A 1 204 ? 11.062 29.547 -11.398 1 95.44 204 GLU A O 1
ATOM 1626 N N . GLY A 1 205 ? 11.57 30 -9.258 1 94.19 205 GLY A N 1
ATOM 1627 C CA . GLY A 1 205 ? 10.32 30.703 -8.992 1 94.19 205 GLY A CA 1
ATOM 1628 C C . GLY A 1 205 ? 9.141 29.766 -8.797 1 94.19 205 GLY A C 1
ATOM 1629 O O . GLY A 1 205 ? 7.988 30.172 -8.875 1 94.19 205 GLY A O 1
ATOM 1630 N N . LEU A 1 206 ? 9.328 28.484 -8.539 1 93.38 206 LEU A N 1
ATOM 1631 C CA . LEU A 1 206 ? 8.258 27.5 -8.453 1 93.38 206 LEU A CA 1
ATOM 1632 C C . LEU A 1 206 ? 7.676 27.453 -7.043 1 93.38 206 LEU A C 1
ATOM 1634 O O . LEU A 1 206 ? 6.496 27.141 -6.863 1 93.38 206 LEU A O 1
ATOM 1638 N N . LEU A 1 207 ? 8.555 27.75 -6.082 1 91.94 207 LEU A N 1
ATOM 1639 C CA . LEU A 1 207 ? 8.125 27.734 -4.684 1 91.94 207 LEU A CA 1
ATOM 1640 C C . LEU A 1 207 ? 8.953 28.719 -3.857 1 91.94 207 LEU A C 1
ATOM 1642 O O . LEU A 1 207 ? 9.93 29.281 -4.352 1 91.94 207 LEU A O 1
ATOM 1646 N N . GLN A 1 208 ? 8.453 29.016 -2.66 1 91.31 208 GLN A N 1
ATOM 1647 C CA . GLN A 1 208 ? 9.148 29.844 -1.69 1 91.31 208 GLN A CA 1
ATOM 1648 C C . GLN A 1 208 ? 9.203 29.172 -0.322 1 91.31 208 GLN A C 1
ATOM 1650 O O . GLN A 1 208 ? 8.172 28.734 0.198 1 91.31 208 GLN A O 1
ATOM 1655 N N . VAL A 1 209 ? 10.422 29.047 0.132 1 87.88 209 VAL A N 1
ATOM 1656 C CA . VAL A 1 209 ? 10.594 28.484 1.47 1 87.88 209 VAL A CA 1
ATOM 1657 C C . VAL A 1 209 ? 10.664 29.625 2.494 1 87.88 209 VAL A C 1
ATOM 1659 O O . VAL A 1 209 ? 11.5 30.516 2.377 1 87.88 209 VAL A O 1
ATOM 1662 N N . ALA A 1 210 ? 9.711 29.609 3.42 1 83.19 210 ALA A N 1
ATOM 1663 C CA . ALA A 1 210 ? 9.688 30.578 4.516 1 83.19 210 ALA A CA 1
ATOM 1664 C C . ALA A 1 210 ? 9.672 29.859 5.867 1 83.19 210 ALA A C 1
ATOM 1666 O O . ALA A 1 210 ? 8.602 29.562 6.406 1 83.19 210 ALA A O 1
ATOM 1667 N N . GLY A 1 211 ? 10.852 29.672 6.441 1 77.44 211 GLY A N 1
ATOM 1668 C CA . GLY A 1 211 ? 10.914 28.891 7.672 1 77.44 211 GLY A CA 1
ATOM 1669 C C . GLY A 1 211 ? 10.508 27.453 7.492 1 77.44 211 GLY A C 1
ATOM 1670 O O . GLY A 1 211 ? 11.086 26.734 6.668 1 77.44 211 GLY A O 1
ATOM 1671 N N . ASN A 1 212 ? 9.406 27.125 8.172 1 76.06 212 ASN A N 1
ATOM 1672 C CA . ASN A 1 212 ? 8.93 25.75 8.078 1 76.06 212 ASN A CA 1
ATOM 1673 C C . ASN A 1 212 ? 7.73 25.641 7.137 1 76.06 212 ASN A C 1
ATOM 1675 O O . ASN A 1 212 ? 7.012 24.641 7.156 1 76.06 212 ASN A O 1
ATOM 1679 N N . VAL A 1 213 ? 7.609 26.703 6.34 1 81.5 213 VAL A N 1
ATOM 1680 C CA . VAL A 1 213 ? 6.48 26.719 5.414 1 81.5 213 VAL A CA 1
ATOM 1681 C C . VAL A 1 213 ? 6.988 26.812 3.979 1 81.5 213 VAL A C 1
ATOM 1683 O O . VAL A 1 213 ? 7.902 27.578 3.686 1 81.5 213 VAL A O 1
ATOM 1686 N N . ILE A 1 214 ? 6.395 25.984 3.135 1 87.31 214 ILE A N 1
ATOM 1687 C CA . ILE A 1 214 ? 6.68 26.062 1.706 1 87.31 214 ILE A CA 1
ATOM 1688 C C . ILE A 1 214 ? 5.441 26.531 0.955 1 87.31 214 ILE A C 1
ATOM 1690 O O . ILE A 1 214 ? 4.363 25.953 1.089 1 87.31 214 ILE A O 1
ATOM 1694 N N . HIS A 1 215 ? 5.59 27.594 0.259 1 87.94 215 HIS A N 1
ATOM 1695 C CA . HIS A 1 215 ? 4.523 28.109 -0.592 1 87.94 215 HIS A CA 1
ATOM 1696 C C . HIS A 1 215 ? 4.746 27.719 -2.049 1 87.94 215 HIS A C 1
ATOM 1698 O O . HIS A 1 215 ? 5.777 28.047 -2.635 1 87.94 215 HIS A O 1
ATOM 1704 N N . LEU A 1 216 ? 3.791 27.016 -2.617 1 89.44 216 LEU A N 1
ATOM 1705 C CA . LEU A 1 216 ? 3.871 26.688 -4.039 1 89.44 216 LEU A CA 1
ATOM 1706 C C . LEU A 1 216 ? 3.396 27.859 -4.891 1 89.44 216 LEU A C 1
ATOM 1708 O O . LEU A 1 216 ? 2.24 28.281 -4.793 1 89.44 216 LEU A O 1
ATOM 1712 N N . LEU A 1 217 ? 4.227 28.391 -5.676 1 90.75 217 LEU A N 1
ATOM 1713 C CA . LEU A 1 217 ? 3.949 29.594 -6.434 1 90.75 217 LEU A CA 1
ATOM 1714 C C . LEU A 1 217 ? 3.414 29.266 -7.82 1 90.75 217 LEU A C 1
ATOM 1716 O O . LEU A 1 217 ? 2.559 29.969 -8.352 1 90.75 217 LEU A O 1
ATOM 1720 N N . GLN A 1 218 ? 3.914 28.25 -8.469 1 91 218 GLN A N 1
ATOM 1721 C CA . GLN A 1 218 ? 3.502 27.812 -9.797 1 91 218 GLN A CA 1
ATOM 1722 C C . GLN A 1 218 ? 3.115 26.328 -9.797 1 91 218 GLN A C 1
ATOM 1724 O O . GLN A 1 218 ? 3.898 25.484 -10.219 1 91 218 GLN A O 1
ATOM 1729 N N . LEU A 1 219 ? 1.961 26.094 -9.484 1 88.44 219 LEU A N 1
ATOM 1730 C CA . LEU A 1 219 ? 1.476 24.734 -9.289 1 88.44 219 LEU A CA 1
ATOM 1731 C C . LEU A 1 219 ? 1.544 23.938 -10.586 1 88.44 219 LEU A C 1
ATOM 1733 O O . LEU A 1 219 ? 2 22.797 -10.594 1 88.44 219 LEU A O 1
ATOM 1737 N N . GLU A 1 220 ? 1.146 24.531 -11.633 1 90.75 220 GLU A N 1
ATOM 1738 C CA . GLU A 1 220 ? 1.113 23.859 -12.922 1 90.75 220 GLU A CA 1
ATOM 1739 C C . GLU A 1 220 ? 2.52 23.484 -13.391 1 90.75 220 GLU A C 1
ATOM 1741 O O . GLU A 1 220 ? 2.736 22.406 -13.93 1 90.75 220 GLU A O 1
ATOM 1746 N N . GLU A 1 221 ? 3.395 24.422 -13.211 1 91.19 221 GLU A N 1
ATOM 1747 C CA . GLU A 1 221 ? 4.773 24.156 -13.609 1 91.19 221 GLU A CA 1
ATOM 1748 C C . GLU A 1 221 ? 5.395 23.047 -12.758 1 91.19 221 GLU A C 1
ATOM 1750 O O . GLU A 1 221 ? 6.184 22.25 -13.258 1 91.19 221 GLU A O 1
ATOM 1755 N N . LEU A 1 222 ? 5.062 23.031 -11.508 1 90.88 222 LEU A N 1
ATOM 1756 C CA . LEU A 1 222 ? 5.559 21.984 -10.625 1 90.88 222 LEU A CA 1
ATOM 1757 C C . LEU A 1 222 ? 5.008 20.609 -11.031 1 90.88 222 LEU A C 1
ATOM 1759 O O . LEU A 1 222 ? 5.719 19.609 -10.977 1 90.88 222 LEU A O 1
ATOM 1763 N N . GLN A 1 223 ? 3.781 20.609 -11.453 1 91.25 223 GLN A N 1
ATOM 1764 C CA . GLN A 1 223 ? 3.156 19.375 -11.93 1 91.25 223 GLN A CA 1
ATOM 1765 C C . GLN A 1 223 ? 3.873 18.844 -13.172 1 91.25 223 GLN A C 1
ATOM 1767 O O . GLN A 1 223 ? 4 17.625 -13.344 1 91.25 223 GLN A O 1
ATOM 1772 N N . GLN A 1 224 ? 4.328 19.734 -13.969 1 90.12 224 GLN A N 1
ATOM 1773 C CA . GLN A 1 224 ? 5.027 19.344 -15.195 1 90.12 224 GLN A CA 1
ATOM 1774 C C . GLN A 1 224 ? 6.375 18.703 -14.875 1 90.12 224 GLN A C 1
ATOM 1776 O O . GLN A 1 224 ? 6.91 17.938 -15.68 1 90.12 224 GLN A O 1
ATOM 1781 N N . ARG A 1 225 ? 6.891 19.016 -13.703 1 86.88 225 ARG A N 1
ATOM 1782 C CA . ARG A 1 225 ? 8.18 18.484 -13.297 1 86.88 225 ARG A CA 1
ATOM 1783 C C . ARG A 1 225 ? 8.094 16.984 -13.031 1 86.88 225 ARG A C 1
ATOM 1785 O O . ARG A 1 225 ? 9.094 16.266 -13.094 1 86.88 225 ARG A O 1
ATOM 1792 N N . ILE A 1 226 ? 6.914 16.5 -12.648 1 83.94 226 ILE A N 1
ATOM 1793 C CA . ILE A 1 226 ? 6.801 15.102 -12.273 1 83.94 226 ILE A CA 1
ATOM 1794 C C . ILE A 1 226 ? 6.43 14.258 -13.492 1 83.94 226 ILE A C 1
ATOM 1796 O O . ILE A 1 226 ? 6.242 13.047 -13.391 1 83.94 226 ILE A O 1
ATOM 1800 N N . GLN A 1 227 ? 6.23 14.922 -14.664 1 76.94 227 GLN A N 1
ATOM 1801 C CA . GLN A 1 227 ? 5.969 14.195 -15.906 1 76.94 227 GLN A CA 1
ATOM 1802 C C . GLN A 1 227 ? 7.262 13.656 -16.516 1 76.94 227 GLN A C 1
ATOM 1804 O O . GLN A 1 227 ? 8.336 14.227 -16.297 1 76.94 227 GLN A O 1
ATOM 1809 N N . MET B 1 1 ? -14.625 -42.594 -23.234 1 25.03 1 MET B N 1
ATOM 1810 C CA . MET B 1 1 ? -13.578 -41.781 -22.641 1 25.03 1 MET B CA 1
ATOM 1811 C C . MET B 1 1 ? -14.18 -40.719 -21.734 1 25.03 1 MET B C 1
ATOM 1813 O O . MET B 1 1 ? -14.859 -39.781 -22.219 1 25.03 1 MET B O 1
ATOM 1817 N N . MET B 1 2 ? -14.711 -41.062 -20.578 1 26.78 2 MET B N 1
ATOM 1818 C CA . MET B 1 2 ? -15.539 -40.312 -19.656 1 26.78 2 MET B CA 1
ATOM 1819 C C . MET B 1 2 ? -14.875 -38.969 -19.312 1 26.78 2 MET B C 1
ATOM 1821 O O . MET B 1 2 ? -13.664 -38.906 -19.109 1 26.78 2 MET B O 1
ATOM 1825 N N . CYS B 1 3 ? -15.266 -37.938 -19.969 1 29.88 3 CYS B N 1
ATOM 1826 C CA . CYS B 1 3 ? -14.898 -36.594 -19.594 1 29.88 3 CYS B CA 1
ATOM 1827 C C . CYS B 1 3 ? -14.789 -36.438 -18.078 1 29.88 3 CYS B C 1
ATOM 1829 O O . CYS B 1 3 ? -15.781 -36.625 -17.375 1 29.88 3 CYS B O 1
ATOM 1831 N N . ASP B 1 4 ? -13.875 -37.25 -17.406 1 32.53 4 ASP B N 1
ATOM 1832 C CA . ASP B 1 4 ? -13.578 -37.062 -15.984 1 32.53 4 ASP B CA 1
ATOM 1833 C C . ASP B 1 4 ? -13.797 -35.625 -15.555 1 32.53 4 ASP B C 1
ATOM 1835 O O . ASP B 1 4 ? -13.133 -34.688 -16.047 1 32.53 4 ASP B O 1
ATOM 1839 N N . SER B 1 5 ? -15.039 -35.156 -15.5 1 37.03 5 SER B N 1
ATOM 1840 C CA . SER B 1 5 ? -15.625 -33.938 -14.922 1 37.03 5 SER B CA 1
ATOM 1841 C C . SER B 1 5 ? -14.836 -33.469 -13.695 1 37.03 5 SER B C 1
ATOM 1843 O O . SER B 1 5 ? -15.086 -33.938 -12.578 1 37.03 5 SER B O 1
ATOM 1845 N N . GLN B 1 6 ? -13.562 -33.75 -13.461 1 38.91 6 GLN B N 1
ATOM 1846 C CA . GLN B 1 6 ? -12.75 -33.281 -12.344 1 38.91 6 GLN B CA 1
ATOM 1847 C C . GLN B 1 6 ? -13.258 -31.922 -11.828 1 38.91 6 GLN B C 1
ATOM 1849 O O . GLN B 1 6 ? -13.398 -30.969 -12.602 1 38.91 6 GLN B O 1
ATOM 1854 N N . ILE B 1 7 ? -14.25 -31.859 -11.07 1 43.69 7 ILE B N 1
ATOM 1855 C CA . ILE B 1 7 ? -14.836 -30.719 -10.375 1 43.69 7 ILE B CA 1
ATOM 1856 C C . ILE B 1 7 ? -13.781 -29.656 -10.141 1 43.69 7 ILE B C 1
ATOM 1858 O O . ILE B 1 7 ? -12.883 -29.828 -9.305 1 43.69 7 ILE B O 1
ATOM 1862 N N . LYS B 1 8 ? -13.172 -29.078 -11.133 1 55.41 8 LYS B N 1
ATOM 1863 C CA . LYS B 1 8 ? -12.25 -27.938 -11.117 1 55.41 8 LYS B CA 1
ATOM 1864 C C . LYS B 1 8 ? -12.695 -26.891 -10.117 1 55.41 8 LYS B C 1
ATOM 1866 O O . LYS B 1 8 ? -13.844 -26.438 -10.148 1 55.41 8 LYS B O 1
ATOM 1871 N N . ALA B 1 9 ? -12.219 -27 -8.914 1 63.78 9 ALA B N 1
ATOM 1872 C CA . ALA B 1 9 ? -12.516 -25.969 -7.918 1 63.78 9 ALA B CA 1
ATOM 1873 C C . ALA B 1 9 ? -12.695 -24.609 -8.57 1 63.78 9 ALA B C 1
ATOM 1875 O O . ALA B 1 9 ? -11.977 -24.266 -9.516 1 63.78 9 ALA B O 1
ATOM 1876 N N . PRO B 1 10 ? -13.914 -24.094 -8.258 1 74.5 10 PRO B N 1
ATOM 1877 C CA . PRO B 1 10 ? -14.125 -22.766 -8.828 1 74.5 10 PRO B CA 1
ATOM 1878 C C . PRO B 1 10 ? -12.914 -21.844 -8.656 1 74.5 10 PRO B C 1
ATOM 1880 O O . PRO B 1 10 ? -12.164 -21.984 -7.688 1 74.5 10 PRO B O 1
ATOM 1883 N N . CYS B 1 11 ? -12.57 -21.219 -9.648 1 77.81 11 CYS B N 1
ATOM 1884 C CA . CYS B 1 11 ? -11.383 -20.391 -9.789 1 77.81 11 CYS B CA 1
ATOM 1885 C C . CYS B 1 11 ? -11.266 -19.406 -8.641 1 77.81 11 CYS B C 1
ATOM 1887 O O . CYS B 1 11 ? -10.188 -18.859 -8.398 1 77.81 11 CYS B O 1
ATOM 1889 N N . PHE B 1 12 ? -12.336 -19.391 -7.848 1 76.31 12 PHE B N 1
ATOM 1890 C CA . PHE B 1 12 ? -12.305 -18.344 -6.832 1 76.31 12 PHE B CA 1
ATOM 1891 C C . PHE B 1 12 ? -12.094 -18.953 -5.445 1 76.31 12 PHE B C 1
ATOM 1893 O O . PHE B 1 12 ? -11.992 -18.219 -4.457 1 76.31 12 PHE B O 1
ATOM 1900 N N . VAL B 1 13 ? -11.969 -20.219 -5.363 1 73.44 13 VAL B N 1
ATOM 1901 C CA . VAL B 1 13 ? -11.953 -20.891 -4.066 1 73.44 13 VAL B CA 1
ATOM 1902 C C . VAL B 1 13 ? -10.734 -20.438 -3.264 1 73.44 13 VAL B C 1
ATOM 1904 O O . VAL B 1 13 ? -10.797 -20.344 -2.037 1 73.44 13 VAL B O 1
ATOM 1907 N N . LYS B 1 14 ? -9.711 -20.047 -3.936 1 77.62 14 LYS B N 1
ATOM 1908 C CA . LYS B 1 14 ? -8.484 -19.672 -3.242 1 77.62 14 LYS B CA 1
ATOM 1909 C C . LYS B 1 14 ? -8.43 -18.172 -2.982 1 77.62 14 LYS B C 1
ATOM 1911 O O . LYS B 1 14 ? -7.508 -17.672 -2.332 1 77.62 14 LYS B O 1
ATOM 1916 N N . VAL B 1 15 ? -9.43 -17.5 -3.432 1 80 15 VAL B N 1
ATOM 1917 C CA . VAL B 1 15 ? -9.414 -16.047 -3.33 1 80 15 VAL B CA 1
ATOM 1918 C C . VAL B 1 15 ? -10.047 -15.609 -2.01 1 80 15 VAL B C 1
ATOM 1920 O O . VAL B 1 15 ? -11.227 -15.867 -1.768 1 80 15 VAL B O 1
ATOM 1923 N N . PRO B 1 16 ? -9.273 -14.969 -1.188 1 76.06 16 PRO B N 1
ATOM 1924 C CA . PRO B 1 16 ? -9.773 -14.586 0.131 1 76.06 16 PRO B CA 1
ATOM 1925 C C . PRO B 1 16 ? -11.078 -13.797 0.056 1 76.06 16 PRO B C 1
ATOM 1927 O O . PRO B 1 16 ? -11.938 -13.93 0.933 1 76.06 16 PRO B O 1
ATOM 1930 N N . LEU B 1 17 ? -11.273 -13.109 -0.937 1 76.88 17 LEU B N 1
ATOM 1931 C CA . LEU B 1 17 ? -12.461 -12.281 -1.126 1 76.88 17 LEU B CA 1
ATOM 1932 C C . LEU B 1 17 ? -13.719 -13.141 -1.117 1 76.88 17 LEU B C 1
ATOM 1934 O O . LEU B 1 17 ? -14.781 -12.68 -0.692 1 76.88 17 LEU B O 1
ATOM 1938 N N . PHE B 1 18 ? -13.5 -14.414 -1.475 1 79 18 PHE B N 1
ATOM 1939 C CA . PHE B 1 18 ? -14.695 -15.211 -1.699 1 79 18 PHE B CA 1
ATOM 1940 C C . PHE B 1 18 ? -14.734 -16.406 -0.767 1 79 18 PHE B C 1
ATOM 1942 O O . PHE B 1 18 ? -15.453 -17.375 -1.016 1 79 18 PHE B O 1
ATOM 1949 N N . GLN B 1 19 ? -13.898 -16.484 0.223 1 73.88 19 GLN B N 1
ATOM 1950 C CA . GLN B 1 19 ? -13.797 -17.641 1.109 1 73.88 19 GLN B CA 1
ATOM 1951 C C . GLN B 1 19 ? -15.023 -17.766 2.004 1 73.88 19 GLN B C 1
ATOM 1953 O O . GLN B 1 19 ? -15.328 -18.844 2.508 1 73.88 19 GLN B O 1
ATOM 1958 N N . HIS B 1 20 ? -15.992 -16.781 2.152 1 74.38 20 HIS B N 1
ATOM 1959 C CA . HIS B 1 20 ? -17.109 -16.812 3.102 1 74.38 20 HIS B CA 1
ATOM 1960 C C . HIS B 1 20 ? -18.438 -16.641 2.393 1 74.38 20 HIS B C 1
ATOM 1962 O O . HIS B 1 20 ? -19.422 -16.188 3.002 1 74.38 20 HIS B O 1
ATOM 1968 N N . LEU B 1 21 ? -18.375 -17.234 1.227 1 78.62 21 LEU B N 1
ATOM 1969 C CA . LEU B 1 21 ? -19.625 -17.125 0.481 1 78.62 21 LEU B CA 1
ATOM 1970 C C . LEU B 1 21 ? -20.547 -18.281 0.796 1 78.62 21 LEU B C 1
ATOM 1972 O O . LEU B 1 21 ? -20.109 -19.422 0.957 1 78.62 21 LEU B O 1
ATOM 1976 N N . ALA B 1 22 ? -21.875 -17.922 0.981 1 80.19 22 ALA B N 1
ATOM 1977 C CA . ALA B 1 22 ? -22.891 -18.984 1.049 1 80.19 22 ALA B CA 1
ATOM 1978 C C . ALA B 1 22 ? -22.922 -19.781 -0.246 1 80.19 22 ALA B C 1
ATOM 1980 O O . ALA B 1 22 ? -22.5 -19.297 -1.299 1 80.19 22 ALA B O 1
ATOM 1981 N N . PRO B 1 23 ? -23.328 -21 -0.102 1 81.25 23 PRO B N 1
ATOM 1982 C CA . PRO B 1 23 ? -23.375 -21.859 -1.288 1 81.25 23 PRO B CA 1
ATOM 1983 C C . PRO B 1 23 ? -24.094 -21.188 -2.465 1 81.25 23 PRO B C 1
ATOM 1985 O O . PRO B 1 23 ? -23.641 -21.297 -3.605 1 81.25 23 PRO B O 1
ATOM 1988 N N . GLU B 1 24 ? -25.172 -20.547 -2.174 1 82.44 24 GLU B N 1
ATOM 1989 C CA . GLU B 1 24 ? -25.922 -19.875 -3.232 1 82.44 24 GLU B CA 1
ATOM 1990 C C . GLU B 1 24 ? -25.094 -18.766 -3.875 1 82.44 24 GLU B C 1
ATOM 1992 O O . GLU B 1 24 ? -25.109 -18.594 -5.098 1 82.44 24 GLU B O 1
ATOM 1997 N N . GLU B 1 25 ? -24.391 -18.125 -3.072 1 80.62 25 GLU B N 1
ATOM 1998 C CA . GLU B 1 25 ? -23.547 -17.031 -3.559 1 80.62 25 GLU B CA 1
ATOM 1999 C C . GLU B 1 25 ? -22.359 -17.562 -4.352 1 80.62 25 GLU B C 1
ATOM 2001 O O . GLU B 1 25 ? -21.969 -16.969 -5.355 1 80.62 25 GLU B O 1
ATOM 2006 N N . SER B 1 26 ? -21.875 -18.641 -3.869 1 82.38 26 SER B N 1
ATOM 2007 C CA . SER B 1 26 ? -20.75 -19.281 -4.555 1 82.38 26 SER B CA 1
ATOM 2008 C C . SER B 1 26 ? -21.156 -19.734 -5.957 1 82.38 26 SER B C 1
ATOM 2010 O O . SER B 1 26 ? -20.391 -19.578 -6.91 1 82.38 26 SER B O 1
ATOM 2012 N N . THR B 1 27 ? -22.297 -20.234 -5.98 1 83.19 27 THR B N 1
ATOM 2013 C CA . THR B 1 27 ? -22.812 -20.688 -7.266 1 83.19 27 THR B CA 1
ATOM 2014 C C . THR B 1 27 ? -23.031 -19.516 -8.211 1 83.19 27 THR B C 1
ATOM 2016 O O . THR B 1 27 ? -22.672 -19.578 -9.391 1 83.19 27 THR B O 1
ATOM 2019 N N . LEU B 1 28 ? -23.578 -18.516 -7.691 1 84.06 28 LEU B N 1
ATOM 2020 C CA . LEU B 1 28 ? -23.781 -17.297 -8.484 1 84.06 28 LEU B CA 1
ATOM 2021 C C . LEU B 1 28 ? -22.453 -16.75 -8.992 1 84.06 28 LEU B C 1
ATOM 2023 O O . LEU B 1 28 ? -22.328 -16.453 -10.18 1 84.06 28 LEU B O 1
ATOM 2027 N N . LEU B 1 29 ? -21.594 -16.688 -8.094 1 85.62 29 LEU B N 1
ATOM 2028 C CA . LEU B 1 29 ? -20.281 -16.172 -8.453 1 85.62 29 LEU B CA 1
ATOM 2029 C C . LEU B 1 29 ? -19.641 -17.031 -9.547 1 85.62 29 LEU B C 1
ATOM 2031 O O . LEU B 1 29 ? -19.078 -16.5 -10.508 1 85.62 29 LEU B O 1
ATOM 2035 N N . ALA B 1 30 ? -19.75 -18.281 -9.344 1 84.25 30 ALA B N 1
ATOM 2036 C CA . ALA B 1 30 ? -19.156 -19.203 -10.312 1 84.25 30 ALA B CA 1
ATOM 2037 C C . ALA B 1 30 ? -19.75 -18.969 -11.703 1 84.25 30 ALA B C 1
ATOM 2039 O O . ALA B 1 30 ? -19.031 -19.062 -12.711 1 84.25 30 ALA B O 1
ATOM 2040 N N . SER B 1 31 ? -20.984 -18.672 -11.742 1 87.69 31 SER B N 1
ATOM 2041 C CA . SER B 1 31 ? -21.656 -18.5 -13.023 1 87.69 31 SER B CA 1
ATOM 2042 C C . SER B 1 31 ? -21.281 -17.172 -13.672 1 87.69 31 SER B C 1
ATOM 2044 O O . SER B 1 31 ? -21.469 -17 -14.883 1 87.69 31 SER B O 1
ATOM 2046 N N . LEU B 1 32 ? -20.734 -16.281 -12.953 1 89.12 32 LEU B N 1
ATOM 2047 C CA . LEU B 1 32 ? -20.422 -14.953 -13.445 1 89.12 32 LEU B CA 1
ATOM 2048 C C . LEU B 1 32 ? -18.953 -14.859 -13.867 1 89.12 32 LEU B C 1
ATOM 2050 O O . LEU B 1 32 ? -18.578 -13.938 -14.594 1 89.12 32 LEU B O 1
ATOM 2054 N N . LEU B 1 33 ? -18.219 -15.805 -13.453 1 89.88 33 LEU B N 1
ATOM 2055 C CA . LEU B 1 33 ? -16.781 -15.742 -13.688 1 89.88 33 LEU B CA 1
ATOM 2056 C C . LEU B 1 33 ? -16.422 -16.297 -15.062 1 89.88 33 LEU B C 1
ATOM 2058 O O . LEU B 1 33 ? -17.078 -17.234 -15.547 1 89.88 33 LEU B O 1
ATOM 2062 N N . GLN B 1 34 ? -15.469 -15.688 -15.68 1 91.12 34 GLN B N 1
ATOM 2063 C CA . GLN B 1 34 ? -14.867 -16.188 -16.906 1 91.12 34 GLN B CA 1
ATOM 2064 C C . GLN B 1 34 ? -13.414 -16.609 -16.672 1 91.12 34 GLN B C 1
ATOM 2066 O O . GLN B 1 34 ? -12.68 -15.93 -15.938 1 91.12 34 GLN B O 1
ATOM 2071 N N . SER B 1 35 ? -13.055 -17.734 -17.266 1 92.5 35 SER B N 1
ATOM 2072 C CA . SER B 1 35 ? -11.695 -18.234 -17.109 1 92.5 35 SER B CA 1
ATOM 2073 C C . SER B 1 35 ? -10.938 -18.188 -18.438 1 92.5 35 SER B C 1
ATOM 2075 O O . SER B 1 35 ? -11.508 -18.484 -19.5 1 92.5 35 SER B O 1
ATOM 2077 N N . ARG B 1 36 ? -9.672 -17.781 -18.359 1 94.56 36 ARG B N 1
ATOM 2078 C CA . ARG B 1 36 ? -8.812 -17.734 -19.531 1 94.56 36 ARG B CA 1
ATOM 2079 C C . ARG B 1 36 ? -7.398 -18.188 -19.203 1 94.56 36 ARG B C 1
ATOM 2081 O O . ARG B 1 36 ? -6.867 -17.844 -18.141 1 94.56 36 ARG B O 1
ATOM 2088 N N . SER B 1 37 ? -6.848 -18.906 -20.109 1 95.81 37 SER B N 1
ATOM 2089 C CA . SER B 1 37 ? -5.457 -19.328 -19.984 1 95.81 37 SER B CA 1
ATOM 2090 C C . SER B 1 37 ? -4.52 -18.391 -20.734 1 95.81 37 SER B C 1
ATOM 2092 O O . SER B 1 37 ? -4.867 -17.891 -21.812 1 95.81 37 SER B O 1
ATOM 2094 N N . TYR B 1 38 ? -3.371 -18.188 -20.156 1 96.69 38 TYR B N 1
ATOM 2095 C CA . TYR B 1 38 ? -2.336 -17.328 -20.734 1 96.69 38 TYR B CA 1
ATOM 2096 C C . TYR B 1 38 ? -1.013 -18.078 -20.844 1 96.69 38 TYR B C 1
ATOM 2098 O O . TYR B 1 38 ? -0.68 -18.891 -19.984 1 96.69 38 TYR B O 1
ATOM 2106 N N . HIS B 1 39 ? -0.302 -17.75 -21.844 1 95.69 39 HIS B N 1
ATOM 2107 C CA . HIS B 1 39 ? 1.045 -18.281 -22 1 95.69 39 HIS B CA 1
ATOM 2108 C C . HIS B 1 39 ? 2.078 -17.391 -21.344 1 95.69 39 HIS B C 1
ATOM 2110 O O . HIS B 1 39 ? 1.825 -16.188 -21.141 1 95.69 39 HIS B O 1
ATOM 2116 N N . LYS B 1 40 ? 3.172 -17.984 -21.109 1 92.44 40 LYS B N 1
ATOM 2117 C CA . LYS B 1 40 ? 4.273 -17.219 -20.516 1 92.44 40 LYS B CA 1
ATOM 2118 C C . LYS B 1 40 ? 4.609 -16 -21.359 1 92.44 40 LYS B C 1
ATOM 2120 O O . LYS B 1 40 ? 4.734 -16.094 -22.578 1 92.44 40 LYS B O 1
ATOM 2125 N N . GLY B 1 41 ? 4.688 -14.883 -20.641 1 93.19 41 GLY B N 1
ATOM 2126 C CA . GLY B 1 41 ? 5.102 -13.664 -21.328 1 93.19 41 GLY B CA 1
ATOM 2127 C C . GLY B 1 41 ? 3.934 -12.844 -21.844 1 93.19 41 GLY B C 1
ATOM 2128 O O . GLY B 1 41 ? 4.105 -11.688 -22.219 1 93.19 41 GLY B O 1
ATOM 2129 N N . GLU B 1 42 ? 2.797 -13.414 -21.828 1 97.06 42 GLU B N 1
ATOM 2130 C CA . GLU B 1 42 ? 1.629 -12.688 -22.312 1 97.06 42 GLU B CA 1
ATOM 2131 C C . GLU B 1 42 ? 1.236 -11.562 -21.359 1 97.06 42 GLU B C 1
ATOM 2133 O O . GLU B 1 42 ? 1.284 -11.727 -20.141 1 97.06 42 GLU B O 1
ATOM 2138 N N . ILE B 1 43 ? 0.828 -10.43 -21.953 1 97 43 ILE B N 1
ATOM 2139 C CA . ILE B 1 43 ? 0.329 -9.281 -21.188 1 97 43 ILE B CA 1
ATOM 2140 C C . ILE B 1 43 ? -1.174 -9.43 -20.969 1 97 43 ILE B C 1
ATOM 2142 O O . ILE B 1 43 ? -1.939 -9.578 -21.922 1 97 43 ILE B O 1
ATOM 2146 N N . VAL B 1 44 ? -1.516 -9.453 -19.75 1 97.25 44 VAL B N 1
ATOM 2147 C CA . VAL B 1 44 ? -2.928 -9.562 -19.391 1 97.25 44 VAL B CA 1
ATOM 2148 C C . VAL B 1 44 ? -3.609 -8.211 -19.547 1 97.25 44 VAL B C 1
ATOM 2150 O O . VAL B 1 44 ? -4.68 -8.109 -20.141 1 97.25 44 VAL B O 1
ATOM 2153 N N . VAL B 1 45 ? -3.018 -7.176 -18.969 1 96.62 45 VAL B N 1
ATOM 2154 C CA . VAL B 1 45 ? -3.492 -5.801 -19.094 1 96.62 45 VAL B CA 1
ATOM 2155 C C . VAL B 1 45 ? -2.301 -4.855 -19.219 1 96.62 45 VAL B C 1
ATOM 2157 O O . VAL B 1 45 ? -1.2 -5.16 -18.766 1 96.62 45 VAL B O 1
ATOM 2160 N N . LYS B 1 46 ? -2.592 -3.744 -19.844 1 96 46 LYS B N 1
ATOM 2161 C CA . LYS B 1 46 ? -1.609 -2.672 -19.969 1 96 46 LYS B CA 1
ATOM 2162 C C . LYS B 1 46 ? -1.996 -1.474 -19.109 1 96 46 LYS B C 1
ATOM 2164 O O . LYS B 1 46 ? -3.178 -1.14 -18.984 1 96 46 LYS B O 1
ATOM 2169 N N . GLU B 1 47 ? -0.974 -0.941 -18.562 1 94.38 47 GLU B N 1
ATOM 2170 C CA . GLU B 1 47 ? -1.23 0.291 -17.812 1 94.38 47 GLU B CA 1
ATOM 2171 C C . GLU B 1 47 ? -1.954 1.315 -18.688 1 94.38 47 GLU B C 1
ATOM 2173 O O . GLU B 1 47 ? -1.589 1.524 -19.844 1 94.38 47 GLU B O 1
ATOM 2178 N N . GLY B 1 48 ? -3.01 1.927 -18.094 1 94.12 48 GLY B N 1
ATOM 2179 C CA . GLY B 1 48 ? -3.764 2.938 -18.812 1 94.12 48 GLY B CA 1
ATOM 2180 C C . GLY B 1 48 ? -4.941 2.369 -19.578 1 94.12 48 GLY B C 1
ATOM 2181 O O . GLY B 1 48 ? -5.809 3.115 -20.047 1 94.12 48 GLY B O 1
ATOM 2182 N N . GLU B 1 49 ? -4.926 1.141 -19.781 1 92.75 49 GLU B N 1
ATOM 2183 C CA . GLU B 1 49 ? -6.035 0.495 -20.484 1 92.75 49 GLU B CA 1
ATOM 2184 C C . GLU B 1 49 ? -7.316 0.555 -19.656 1 92.75 49 GLU B C 1
ATOM 2186 O O . GLU B 1 49 ? -7.285 0.398 -18.438 1 92.75 49 GLU B O 1
ATOM 2191 N N . GLY B 1 50 ? -8.375 0.917 -20.312 1 84.19 50 GLY B N 1
ATOM 2192 C CA . GLY B 1 50 ? -9.68 0.962 -19.656 1 84.19 50 GLY B CA 1
ATOM 2193 C C . GLY B 1 50 ? -10.203 -0.409 -19.281 1 84.19 50 GLY B C 1
ATOM 2194 O O . GLY B 1 50 ? -9.984 -1.383 -20.016 1 84.19 50 GLY B O 1
ATOM 2195 N N . SER B 1 51 ? -10.375 -0.652 -18 1 72.62 51 SER B N 1
ATOM 2196 C CA . SER B 1 51 ? -10.93 -1.969 -17.703 1 72.62 51 SER B CA 1
ATOM 2197 C C . SER B 1 51 ? -11.93 -1.907 -16.562 1 72.62 51 SER B C 1
ATOM 2199 O O . SER B 1 51 ? -11.852 -1.019 -15.711 1 72.62 51 SER B O 1
ATOM 2201 N N . ALA B 1 52 ? -12.922 -2.816 -16.719 1 81.25 52 ALA B N 1
ATOM 2202 C CA . ALA B 1 52 ? -13.922 -2.93 -15.664 1 81.25 52 ALA B CA 1
ATOM 2203 C C . ALA B 1 52 ? -13.906 -4.32 -15.031 1 81.25 52 ALA B C 1
ATOM 2205 O O . ALA B 1 52 ? -14.938 -4.82 -14.586 1 81.25 52 ALA B O 1
ATOM 2206 N N . LYS B 1 53 ? -12.633 -4.902 -15.039 1 94.19 53 LYS B N 1
ATOM 2207 C CA . LYS B 1 53 ? -12.656 -6.281 -14.562 1 94.19 53 LYS B CA 1
ATOM 2208 C C . LYS B 1 53 ? -11.703 -6.465 -13.375 1 94.19 53 LYS B C 1
ATOM 2210 O O . LYS B 1 53 ? -10.641 -5.844 -13.328 1 94.19 53 LYS B O 1
ATOM 2215 N N . LEU B 1 54 ? -12.117 -7.312 -12.523 1 95.44 54 LEU B N 1
ATOM 2216 C CA . LEU B 1 54 ? -11.266 -7.871 -11.484 1 95.44 54 LEU B CA 1
ATOM 2217 C C . LEU B 1 54 ? -10.648 -9.195 -11.945 1 95.44 54 LEU B C 1
ATOM 2219 O O . LEU B 1 54 ? -11.359 -10.086 -12.406 1 95.44 54 LEU B O 1
ATOM 2223 N N . TYR B 1 55 ? -9.352 -9.312 -11.82 1 95.94 55 TYR B N 1
ATOM 2224 C CA . TYR B 1 55 ? -8.656 -10.539 -12.188 1 95.94 55 TYR B CA 1
ATOM 2225 C C . TYR B 1 55 ? -8.25 -11.32 -10.945 1 95.94 55 TYR B C 1
ATOM 2227 O O . TYR B 1 55 ? -7.809 -10.742 -9.953 1 95.94 55 TYR B O 1
ATOM 2235 N N . MET B 1 56 ? -8.359 -12.594 -11.039 1 94.75 56 MET B N 1
ATOM 2236 C CA . MET B 1 56 ? -7.953 -13.516 -9.977 1 94.75 56 MET B CA 1
ATOM 2237 C C . MET B 1 56 ? -7.055 -14.617 -10.523 1 94.75 56 MET B C 1
ATOM 2239 O O . MET B 1 56 ? -7.363 -15.219 -11.562 1 94.75 56 MET B O 1
ATOM 2243 N N . VAL B 1 57 ? -6.027 -14.906 -9.789 1 93.62 57 VAL B N 1
ATOM 2244 C CA . VAL B 1 57 ? -5.098 -15.93 -10.234 1 93.62 57 VAL B CA 1
ATOM 2245 C C . VAL B 1 57 ? -5.555 -17.297 -9.727 1 93.62 57 VAL B C 1
ATOM 2247 O O . VAL B 1 57 ? -5.605 -17.531 -8.523 1 93.62 57 VAL B O 1
ATOM 2250 N N . HIS B 1 58 ? -5.887 -18.109 -10.641 1 90.38 58 HIS B N 1
ATOM 2251 C CA . HIS B 1 58 ? -6.242 -19.469 -10.289 1 90.38 58 HIS B CA 1
ATOM 2252 C C . HIS B 1 58 ? -5.012 -20.375 -10.281 1 90.38 58 HIS B C 1
ATOM 2254 O O . HIS B 1 58 ? -4.809 -21.141 -9.336 1 90.38 58 HIS B O 1
ATOM 2260 N N . GLN B 1 59 ? -4.266 -20.219 -11.312 1 88.88 59 GLN B N 1
ATOM 2261 C CA . GLN B 1 59 ? -2.998 -20.922 -11.453 1 88.88 59 GLN B CA 1
ATOM 2262 C C . GLN B 1 59 ? -1.948 -20.047 -12.125 1 88.88 59 GLN B C 1
ATOM 2264 O O . GLN B 1 59 ? -2.279 -19.219 -12.977 1 88.88 59 GLN B O 1
ATOM 2269 N N . GLY B 1 60 ? -0.694 -20.375 -11.68 1 89.62 60 GLY B N 1
ATOM 2270 C CA . GLY B 1 60 ? 0.412 -19.672 -12.32 1 89.62 60 GLY B CA 1
ATOM 2271 C C . GLY B 1 60 ? 0.908 -18.484 -11.523 1 89.62 60 GLY B C 1
ATOM 2272 O O . GLY B 1 60 ? 0.813 -18.469 -10.297 1 89.62 60 GLY B O 1
ATOM 2273 N N . CYS B 1 61 ? 1.576 -17.516 -12.266 1 91.62 61 CYS B N 1
ATOM 2274 C CA . CYS B 1 61 ? 2.223 -16.375 -11.625 1 91.62 61 CYS B CA 1
ATOM 2275 C C . CYS B 1 61 ? 2.154 -15.148 -12.516 1 91.62 61 CYS B C 1
ATOM 2277 O O . CYS B 1 61 ? 2.471 -15.219 -13.703 1 91.62 61 CYS B O 1
ATOM 2279 N N . VAL B 1 62 ? 1.707 -14.07 -11.906 1 94.38 62 VAL B N 1
ATOM 2280 C CA . VAL B 1 62 ? 1.562 -12.828 -12.648 1 94.38 62 VAL B CA 1
ATOM 2281 C C . VAL B 1 62 ? 2.451 -11.75 -12.031 1 94.38 62 VAL B C 1
ATOM 2283 O O . VAL B 1 62 ? 2.533 -11.633 -10.805 1 94.38 62 VAL B O 1
ATOM 2286 N N . LYS B 1 63 ? 3.111 -10.977 -12.867 1 95.19 63 LYS B N 1
ATOM 2287 C CA . LYS B 1 63 ? 3.914 -9.836 -12.438 1 95.19 63 LYS B CA 1
ATOM 2288 C C . LYS B 1 63 ? 3.182 -8.523 -12.695 1 95.19 63 LYS B C 1
ATOM 2290 O O . LYS B 1 63 ? 2.727 -8.266 -13.812 1 95.19 63 LYS B O 1
ATOM 2295 N N . LEU B 1 64 ? 2.99 -7.762 -11.711 1 97.19 64 LEU B N 1
ATOM 2296 C CA . LEU B 1 64 ? 2.494 -6.398 -11.852 1 97.19 64 LEU B CA 1
ATOM 2297 C C . LEU B 1 64 ? 3.645 -5.398 -11.859 1 97.19 64 LEU B C 1
ATOM 2299 O O . LEU B 1 64 ? 4.484 -5.41 -10.953 1 97.19 64 LEU B O 1
ATOM 2303 N N . SER B 1 65 ? 3.658 -4.535 -12.844 1 97.31 65 SER B N 1
ATOM 2304 C CA . SER B 1 65 ? 4.777 -3.602 -12.945 1 97.31 65 SER B CA 1
ATOM 2305 C C . SER B 1 65 ? 4.332 -2.264 -13.523 1 97.31 65 SER B C 1
ATOM 2307 O O . SER B 1 65 ? 3.225 -2.15 -14.055 1 97.31 65 SER B O 1
ATOM 2309 N N . LYS B 1 66 ? 5.07 -1.33 -13.305 1 96.75 66 LYS B N 1
ATOM 2310 C CA . LYS B 1 66 ? 4.973 -0.006 -13.906 1 96.75 66 LYS B CA 1
ATOM 2311 C C . LYS B 1 66 ? 6.266 0.366 -14.625 1 96.75 66 LYS B C 1
ATOM 2313 O O . LYS B 1 66 ? 7.344 -0.113 -14.266 1 96.75 66 LYS B O 1
ATOM 2318 N N . TYR B 1 67 ? 6.133 1.266 -15.586 1 94.5 67 TYR B N 1
ATOM 2319 C CA . TYR B 1 67 ? 7.301 1.663 -16.359 1 94.5 67 TYR B CA 1
ATOM 2320 C C . TYR B 1 67 ? 7.434 3.18 -16.406 1 94.5 67 TYR B C 1
ATOM 2322 O O . TYR B 1 67 ? 6.434 3.893 -16.547 1 94.5 67 TYR B O 1
ATOM 2330 N N . ALA B 1 68 ? 8.641 3.568 -16.328 1 91.88 68 ALA B N 1
ATOM 2331 C CA . ALA B 1 68 ? 8.938 4.969 -16.625 1 91.88 68 ALA B CA 1
ATOM 2332 C C . ALA B 1 68 ? 9.031 5.211 -18.125 1 91.88 68 ALA B C 1
ATOM 2334 O O . ALA B 1 68 ? 9.031 4.262 -18.922 1 91.88 68 ALA B O 1
ATOM 2335 N N . GLU B 1 69 ? 9.117 6.488 -18.438 1 87.19 69 GLU B N 1
ATOM 2336 C CA . GLU B 1 69 ? 9.211 6.848 -19.859 1 87.19 69 GLU B CA 1
ATOM 2337 C C . GLU B 1 69 ? 10.492 6.32 -20.484 1 87.19 69 GLU B C 1
ATOM 2339 O O . GLU B 1 69 ? 10.523 5.969 -21.656 1 87.19 69 GLU B O 1
ATOM 2344 N N . ASN B 1 70 ? 11.5 6.234 -19.719 1 88.94 70 ASN B N 1
ATOM 2345 C CA . ASN B 1 70 ? 12.789 5.785 -20.234 1 88.94 70 ASN B CA 1
ATOM 2346 C C . ASN B 1 70 ? 12.875 4.262 -20.281 1 88.94 70 ASN B C 1
ATOM 2348 O O . ASN B 1 70 ? 13.922 3.705 -20.609 1 88.94 70 ASN B O 1
ATOM 2352 N N . GLY B 1 71 ? 11.844 3.623 -19.844 1 90.94 71 GLY B N 1
ATOM 2353 C CA . GLY B 1 71 ? 11.797 2.174 -19.969 1 90.94 71 GLY B CA 1
ATOM 2354 C C . GLY B 1 71 ? 12.141 1.459 -18.672 1 90.94 71 GLY B C 1
ATOM 2355 O O . GLY B 1 71 ? 12.016 0.236 -18.578 1 90.94 71 GLY B O 1
ATOM 2356 N N . LYS B 1 72 ? 12.586 2.201 -17.719 1 93.56 72 LYS B N 1
ATOM 2357 C CA . LYS B 1 72 ? 12.883 1.583 -16.438 1 93.56 72 LYS B CA 1
ATOM 2358 C C . LYS B 1 72 ? 11.625 0.982 -15.812 1 93.56 72 LYS B C 1
ATOM 2360 O O . LYS B 1 72 ? 10.555 1.599 -15.836 1 93.56 72 LYS B O 1
ATOM 2365 N N . GLU B 1 73 ? 11.82 -0.213 -15.242 1 95.31 73 GLU B N 1
ATOM 2366 C CA . GLU B 1 73 ? 10.695 -0.963 -14.703 1 95.31 73 GLU B CA 1
ATOM 2367 C C . GLU B 1 73 ? 10.695 -0.956 -13.18 1 95.31 73 GLU B C 1
ATOM 2369 O O . GLU B 1 73 ? 11.758 -1.064 -12.562 1 95.31 73 GLU B O 1
ATOM 2374 N N . HIS B 1 74 ? 9.539 -0.788 -12.586 1 96.38 74 HIS B N 1
ATOM 2375 C CA . HIS B 1 74 ? 9.281 -1.017 -11.172 1 96.38 74 HIS B CA 1
ATOM 2376 C C . HIS B 1 74 ? 8.281 -2.15 -10.969 1 96.38 74 HIS B C 1
ATOM 2378 O O . HIS B 1 74 ? 7.152 -2.078 -11.461 1 96.38 74 HIS B O 1
ATOM 2384 N N . ILE B 1 75 ? 8.703 -3.162 -10.281 1 96.12 75 ILE B N 1
ATOM 2385 C CA . ILE B 1 75 ? 7.793 -4.262 -10 1 96.12 75 ILE B CA 1
ATOM 2386 C C . ILE B 1 75 ? 6.988 -3.951 -8.734 1 96.12 75 ILE B C 1
ATOM 2388 O O . ILE B 1 75 ? 7.559 -3.742 -7.664 1 96.12 75 ILE B O 1
ATOM 2392 N N . VAL B 1 76 ? 5.703 -3.924 -8.883 1 97.12 76 VAL B N 1
ATOM 2393 C CA . VAL B 1 76 ? 4.801 -3.643 -7.77 1 97.12 76 VAL B CA 1
ATOM 2394 C C . VAL B 1 76 ? 4.652 -4.887 -6.898 1 97.12 76 VAL B C 1
ATOM 2396 O O . VAL B 1 76 ? 4.789 -4.816 -5.676 1 97.12 76 VAL B O 1
ATOM 2399 N N . ARG B 1 77 ? 4.367 -6.016 -7.535 1 94.88 77 ARG B N 1
ATOM 2400 C CA . ARG B 1 77 ? 4.266 -7.27 -6.797 1 94.88 77 ARG B CA 1
ATOM 2401 C C . ARG B 1 77 ? 4.125 -8.453 -7.75 1 94.88 77 ARG B C 1
ATOM 2403 O O . ARG B 1 77 ? 3.82 -8.273 -8.93 1 94.88 77 ARG B O 1
ATOM 2410 N N . PHE B 1 78 ? 4.371 -9.625 -7.164 1 93.12 78 PHE B N 1
ATOM 2411 C CA . PHE B 1 78 ? 4.043 -10.883 -7.812 1 93.12 78 PHE B CA 1
ATOM 2412 C C . PHE B 1 78 ? 2.736 -11.453 -7.266 1 93.12 78 PHE B C 1
ATOM 2414 O O . PHE B 1 78 ? 2.48 -11.383 -6.062 1 93.12 78 PHE B O 1
ATOM 2421 N N . LEU B 1 79 ? 2.027 -11.977 -8.18 1 94 79 LEU B N 1
ATOM 2422 C CA . LEU B 1 79 ? 0.762 -12.586 -7.785 1 94 79 LEU B CA 1
ATOM 2423 C C . LEU B 1 79 ? 0.807 -14.102 -7.965 1 94 79 LEU B C 1
ATOM 2425 O O . LEU B 1 79 ? 1.287 -14.594 -8.992 1 94 79 LEU B O 1
ATOM 2429 N N . PHE B 1 80 ? 0.266 -14.727 -6.992 1 90.94 80 PHE B N 1
ATOM 2430 C CA . PHE B 1 80 ? 0.185 -16.188 -6.938 1 90.94 80 PHE B CA 1
ATOM 2431 C C . PHE B 1 80 ? -1.265 -16.641 -6.844 1 90.94 80 PHE B C 1
ATOM 2433 O O . PHE B 1 80 ? -2.176 -15.82 -6.734 1 90.94 80 PHE B O 1
ATOM 2440 N N . PRO B 1 81 ? -1.511 -17.984 -6.992 1 89.38 81 PRO B N 1
ATOM 2441 C CA . PRO B 1 81 ? -2.891 -18.469 -6.867 1 89.38 81 PRO B CA 1
ATOM 2442 C C . PRO B 1 81 ? -3.582 -17.938 -5.609 1 89.38 81 PRO B C 1
ATOM 2444 O O . PRO B 1 81 ? -3.033 -18.047 -4.508 1 89.38 81 PRO B O 1
ATOM 2447 N N . GLY B 1 82 ? -4.781 -17.328 -5.816 1 89.38 82 GLY B N 1
ATOM 2448 C CA . GLY B 1 82 ? -5.516 -16.734 -4.711 1 89.38 82 GLY B CA 1
ATOM 2449 C C . GLY B 1 82 ? -5.434 -15.219 -4.676 1 89.38 82 GLY B C 1
ATOM 2450 O O . GLY B 1 82 ? -6.27 -14.562 -4.051 1 89.38 82 GLY B O 1
ATOM 2451 N N . ASP B 1 83 ? -4.422 -14.727 -5.359 1 93.12 83 ASP B N 1
ATOM 2452 C CA . ASP B 1 83 ? -4.258 -13.273 -5.414 1 93.12 83 ASP B CA 1
ATOM 2453 C C . ASP B 1 83 ? -5.16 -12.664 -6.484 1 93.12 83 ASP B C 1
ATOM 2455 O O . ASP B 1 83 ? -5.727 -13.383 -7.312 1 93.12 83 ASP B O 1
ATOM 2459 N N . PHE B 1 84 ? -5.281 -11.344 -6.426 1 94.88 84 PHE B N 1
ATOM 2460 C CA . PHE B 1 84 ? -6.137 -10.633 -7.367 1 94.88 84 PHE B CA 1
ATOM 2461 C C . PHE B 1 84 ? -5.551 -9.266 -7.711 1 94.88 84 PHE B C 1
ATOM 2463 O O . PHE B 1 84 ? -4.664 -8.773 -7.008 1 94.88 84 PHE B O 1
ATOM 2470 N N . PHE B 1 85 ? -5.984 -8.711 -8.812 1 96 85 PHE B N 1
ATOM 2471 C CA . PHE B 1 85 ? -5.613 -7.352 -9.203 1 96 85 PHE B CA 1
ATOM 2472 C C . PHE B 1 85 ? -6.707 -6.715 -10.047 1 96 85 PHE B C 1
ATOM 2474 O O . PHE B 1 85 ? -7.672 -7.379 -10.438 1 96 85 PHE B O 1
ATOM 2481 N N . GLY B 1 86 ? -6.633 -5.445 -10.188 1 95.94 86 GLY B N 1
ATOM 2482 C CA . GLY B 1 86 ? -7.613 -4.699 -10.953 1 95.94 86 GLY B CA 1
ATOM 2483 C C . GLY B 1 86 ? -8.719 -4.113 -10.102 1 95.94 86 GLY B C 1
ATOM 2484 O O . GLY B 1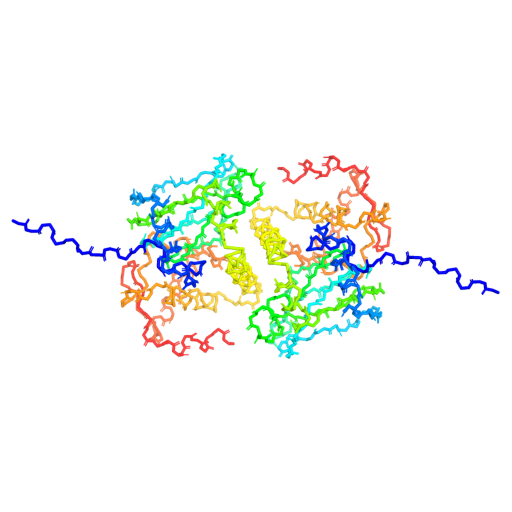 86 ? -9.625 -3.451 -10.617 1 95.94 86 GLY B O 1
ATOM 2485 N N . HIS B 1 87 ? -8.648 -4.328 -8.875 1 94.44 87 HIS B N 1
ATOM 2486 C CA . HIS B 1 87 ? -9.703 -3.908 -7.961 1 94.44 87 HIS B CA 1
ATOM 2487 C C . HIS B 1 87 ? -9.82 -2.387 -7.914 1 94.44 87 HIS B C 1
ATOM 2489 O O . HIS B 1 87 ? -10.922 -1.845 -7.824 1 94.44 87 HIS B O 1
ATOM 2495 N N . ASP B 1 88 ? -8.664 -1.762 -7.898 1 94.38 88 ASP B N 1
ATOM 2496 C CA . ASP B 1 88 ? -8.695 -0.303 -7.859 1 94.38 88 ASP B CA 1
ATOM 2497 C C . ASP B 1 88 ? -9.414 0.264 -9.078 1 94.38 88 ASP B C 1
ATOM 2499 O O . ASP B 1 88 ? -10.273 1.14 -8.953 1 94.38 88 ASP B O 1
ATOM 2503 N N . ALA B 1 89 ? -9.039 -0.198 -10.234 1 94.5 89 ALA B N 1
ATOM 2504 C CA . ALA B 1 89 ? -9.695 0.201 -11.477 1 94.5 89 ALA B CA 1
ATOM 2505 C C . ALA B 1 89 ? -11.188 -0.104 -11.43 1 94.5 89 ALA B C 1
ATOM 2507 O O . ALA B 1 89 ? -12.016 0.726 -11.82 1 94.5 89 ALA B O 1
ATOM 2508 N N . LEU B 1 90 ? -11.539 -1.238 -10.93 1 94.44 90 LEU B N 1
ATOM 2509 C CA . LEU B 1 90 ? -12.93 -1.67 -10.828 1 94.44 90 LEU B CA 1
ATOM 2510 C C . LEU B 1 90 ? -13.719 -0.76 -9.891 1 94.44 90 LEU B C 1
ATOM 2512 O O . LEU B 1 90 ? -14.789 -0.266 -10.25 1 94.44 90 LEU B O 1
ATOM 2516 N N . LEU B 1 91 ? -13.203 -0.533 -8.734 1 92.94 91 LEU B N 1
ATOM 2517 C CA . LEU B 1 91 ? -13.891 0.182 -7.668 1 92.94 91 LEU B CA 1
ATOM 2518 C C . LEU B 1 91 ? -14.023 1.664 -8 1 92.94 91 LEU B C 1
ATOM 2520 O O . LEU B 1 91 ? -15.031 2.291 -7.676 1 92.94 91 LEU B O 1
ATOM 2524 N N . HIS B 1 92 ? -13.008 2.186 -8.641 1 92.06 92 HIS B N 1
ATOM 2525 C CA . HIS B 1 92 ? -12.977 3.629 -8.859 1 92.06 92 HIS B CA 1
ATOM 2526 C C . HIS B 1 92 ? -13.25 3.969 -10.32 1 92.06 92 HIS B C 1
ATOM 2528 O O . HIS B 1 92 ? -13.164 5.133 -10.719 1 92.06 92 HIS B O 1
ATOM 2534 N N . GLN B 1 93 ? -13.516 3.008 -11.102 1 91.88 93 GLN B N 1
ATOM 2535 C CA . GLN B 1 93 ? -13.844 3.18 -12.508 1 91.88 93 GLN B CA 1
ATOM 2536 C C . GLN B 1 93 ? -12.773 3.998 -13.234 1 91.88 93 GLN B C 1
ATOM 2538 O O . GLN B 1 93 ? -13.086 5 -13.875 1 91.88 93 GLN B O 1
ATOM 2543 N N . LYS B 1 94 ? -11.594 3.594 -13.195 1 93.88 94 LYS B N 1
ATOM 2544 C CA . LYS B 1 94 ? -10.438 4.223 -13.828 1 93.88 94 LYS B CA 1
ATOM 2545 C C . LYS B 1 94 ? -9.594 3.193 -14.57 1 93.88 94 LYS B C 1
ATOM 2547 O O . LYS B 1 94 ? -9.805 1.987 -14.422 1 93.88 94 LYS B O 1
ATOM 2552 N N . PRO B 1 95 ? -8.727 3.627 -15.43 1 95.56 95 PRO B N 1
ATOM 2553 C CA . PRO B 1 95 ? -7.852 2.686 -16.141 1 95.56 95 PRO B CA 1
ATOM 2554 C C . PRO B 1 95 ? -6.945 1.898 -15.195 1 95.56 95 PRO B C 1
ATOM 2556 O O . PRO B 1 95 ? -6.738 2.307 -14.047 1 95.56 95 PRO B O 1
ATOM 2559 N N . TYR B 1 96 ? -6.473 0.776 -15.688 1 95.75 96 TYR B N 1
ATOM 2560 C CA . TYR B 1 96 ? -5.516 0.01 -14.898 1 95.75 96 TYR B CA 1
ATOM 2561 C C . TYR B 1 96 ? -4.262 0.83 -14.609 1 95.75 96 TYR B C 1
ATOM 2563 O O . TYR B 1 96 ? -3.758 1.529 -15.492 1 95.75 96 TYR B O 1
ATOM 2571 N N . GLY B 1 97 ? -3.775 0.736 -13.438 1 94.31 97 GLY B N 1
ATOM 2572 C CA . GLY B 1 97 ? -2.613 1.514 -13.039 1 94.31 97 GLY B CA 1
ATOM 2573 C C . GLY B 1 97 ? -1.31 0.75 -13.172 1 94.31 97 GLY B C 1
ATOM 2574 O O . GLY B 1 97 ? -0.255 1.233 -12.758 1 94.31 97 GLY B O 1
ATOM 2575 N N . VAL B 1 98 ? -1.407 -0.486 -13.695 1 96.12 98 VAL B N 1
ATOM 2576 C CA . VAL B 1 98 ? -0.217 -1.326 -13.781 1 96.12 98 VAL B CA 1
ATOM 2577 C C . VAL B 1 98 ? -0.281 -2.188 -15.039 1 96.12 98 VAL B C 1
ATOM 2579 O O . VAL B 1 98 ? -1.354 -2.373 -15.617 1 96.12 98 VAL B O 1
ATOM 2582 N N . HIS B 1 99 ? 0.909 -2.65 -15.414 1 96.88 99 HIS B N 1
ATOM 2583 C CA . HIS B 1 99 ? 1.017 -3.758 -16.359 1 96.88 99 HIS B CA 1
ATOM 2584 C C . HIS B 1 99 ? 0.956 -5.102 -15.641 1 96.88 99 HIS B C 1
ATOM 2586 O O . HIS B 1 99 ? 1.526 -5.258 -14.555 1 96.88 99 HIS B O 1
ATOM 2592 N N . ALA B 1 100 ? 0.228 -5.965 -16.219 1 97.44 100 ALA B N 1
ATOM 2593 C CA . ALA B 1 100 ? 0.198 -7.332 -15.711 1 97.44 100 ALA B CA 1
ATOM 2594 C C . ALA B 1 100 ? 0.691 -8.32 -16.766 1 97.44 100 ALA B C 1
ATOM 2596 O O . ALA B 1 100 ? 0.134 -8.398 -17.859 1 97.44 100 ALA B O 1
ATOM 2597 N N . GLU B 1 101 ? 1.715 -9.039 -16.422 1 96.62 101 GLU B N 1
ATOM 2598 C CA . GLU B 1 101 ? 2.332 -10.016 -17.312 1 96.62 101 GLU B CA 1
ATOM 2599 C C . GLU B 1 101 ? 2.428 -11.383 -16.656 1 96.62 101 GLU B C 1
ATOM 2601 O O . GLU B 1 101 ? 2.814 -11.492 -15.484 1 96.62 101 GLU B O 1
ATOM 2606 N N . VAL B 1 102 ? 2.041 -12.391 -17.391 1 95 102 VAL B N 1
ATOM 2607 C CA . VAL B 1 102 ? 2.141 -13.734 -16.828 1 95 102 VAL B CA 1
ATOM 2608 C C . VAL B 1 102 ? 3.57 -14.25 -16.969 1 95 102 VAL B C 1
ATOM 2610 O O . VAL B 1 102 ? 4.195 -14.086 -18.016 1 95 102 VAL B O 1
ATOM 2613 N N . LEU B 1 103 ? 4.074 -14.875 -15.969 1 90.19 103 LEU B N 1
ATOM 2614 C CA . LEU B 1 103 ? 5.465 -15.312 -15.953 1 90.19 103 LEU B CA 1
ATOM 2615 C C . LEU B 1 103 ? 5.578 -16.797 -16.266 1 90.19 103 LEU B C 1
ATOM 2617 O O . LEU B 1 103 ? 6.676 -17.297 -16.5 1 90.19 103 LEU B O 1
ATOM 2621 N N . GLU B 1 104 ? 4.5 -17.5 -16.25 1 88.88 104 GLU B N 1
ATOM 2622 C CA . GLU B 1 104 ? 4.355 -18.906 -16.625 1 88.88 104 GLU B CA 1
ATOM 2623 C C . GLU B 1 104 ? 2.938 -19.203 -17.109 1 88.88 104 GLU B C 1
ATOM 2625 O O . GLU B 1 104 ? 2.074 -18.312 -17.094 1 88.88 104 GLU B O 1
ATOM 2630 N N . ILE B 1 105 ? 2.779 -20.391 -17.547 1 91.94 105 ILE B N 1
ATOM 2631 C CA . ILE B 1 105 ? 1.417 -20.75 -17.922 1 91.94 105 ILE B CA 1
ATOM 2632 C C . ILE B 1 105 ? 0.475 -20.5 -16.75 1 91.94 105 ILE B C 1
ATOM 2634 O O . ILE B 1 105 ? 0.703 -21 -15.641 1 91.94 105 ILE B O 1
ATOM 2638 N N . SER B 1 106 ? -0.527 -19.656 -17.031 1 92.81 106 SER B N 1
ATOM 2639 C CA . SER B 1 106 ? -1.399 -19.203 -15.945 1 92.81 106 SER B CA 1
ATOM 2640 C C . SER B 1 106 ? -2.865 -19.25 -16.359 1 92.81 106 SER B C 1
ATOM 2642 O O . SER B 1 106 ? -3.182 -19.125 -17.547 1 92.81 106 SER B O 1
ATOM 2644 N N . THR B 1 107 ? -3.654 -19.516 -15.422 1 94.25 107 THR B N 1
ATOM 2645 C CA . THR B 1 107 ? -5.098 -19.406 -15.594 1 94.25 107 THR B CA 1
ATOM 2646 C C . THR B 1 107 ? -5.672 -18.328 -14.688 1 94.25 107 THR B C 1
ATOM 2648 O O . THR B 1 107 ? -5.469 -18.359 -13.469 1 94.25 107 THR B O 1
ATOM 2651 N N . LEU B 1 108 ? -6.367 -17.375 -15.305 1 95.56 108 LEU B N 1
ATOM 2652 C CA . LEU B 1 108 ? -6.973 -16.266 -14.562 1 95.56 108 LEU B CA 1
ATOM 2653 C C . LEU B 1 108 ? -8.492 -16.281 -14.719 1 95.56 108 LEU B C 1
ATOM 2655 O O . LEU B 1 108 ? -9 -16.609 -15.797 1 95.56 108 LEU B O 1
ATOM 2659 N N . CYS B 1 109 ? -9.109 -15.906 -13.648 1 93.94 109 CYS B N 1
ATOM 2660 C CA . CYS B 1 109 ? -10.547 -15.672 -13.664 1 93.94 109 CYS B CA 1
ATOM 2661 C C . CYS B 1 109 ? -10.859 -14.18 -13.578 1 93.94 109 CYS B C 1
ATOM 2663 O O . CYS B 1 109 ? -10.141 -13.43 -12.914 1 93.94 109 CYS B O 1
ATOM 2665 N N . THR B 1 110 ? -11.953 -13.844 -14.219 1 94.69 110 THR B N 1
ATOM 2666 C CA . THR B 1 110 ? -12.289 -12.43 -14.242 1 94.69 110 THR B CA 1
ATOM 2667 C C . THR B 1 110 ? -13.734 -12.211 -13.812 1 94.69 110 THR B C 1
ATOM 2669 O O . THR B 1 110 ? -14.594 -13.07 -14.023 1 94.69 110 THR B O 1
ATOM 2672 N N . LEU B 1 111 ? -13.938 -11.156 -13.164 1 93.44 111 LEU B N 1
ATOM 2673 C CA . LEU B 1 111 ? -15.258 -10.68 -12.766 1 93.44 111 LEU B CA 1
ATOM 2674 C C . LEU B 1 111 ? -15.484 -9.25 -13.258 1 93.44 111 LEU B C 1
ATOM 2676 O O . LEU B 1 111 ? -14.703 -8.352 -12.945 1 93.44 111 LEU B O 1
ATOM 2680 N N . HIS B 1 112 ? -16.562 -9.047 -13.992 1 94 112 HIS B N 1
ATOM 2681 C CA . HIS B 1 112 ? -16.891 -7.711 -14.492 1 94 112 HIS B CA 1
ATOM 2682 C C . HIS B 1 112 ? -17.5 -6.84 -13.398 1 94 112 HIS B C 1
ATOM 2684 O O . HIS B 1 112 ? -18.094 -7.355 -12.453 1 94 112 HIS B O 1
ATOM 2690 N N . ARG B 1 113 ? -17.328 -5.551 -13.594 1 93.06 113 ARG B N 1
ATOM 2691 C CA . ARG B 1 113 ? -17.812 -4.594 -12.602 1 93.06 113 ARG B CA 1
ATOM 2692 C C . ARG B 1 113 ? -19.297 -4.762 -12.352 1 93.06 113 ARG B C 1
ATOM 2694 O O . ARG B 1 113 ? -19.75 -4.746 -11.211 1 93.06 113 ARG B O 1
ATOM 2701 N N . GLN B 1 114 ? -20.094 -4.898 -13.398 1 92.38 114 GLN B N 1
ATOM 2702 C CA . GLN B 1 114 ? -21.547 -5.02 -13.273 1 92.38 114 GLN B CA 1
ATOM 2703 C C . GLN B 1 114 ? -21.922 -6.219 -12.406 1 92.38 114 GLN B C 1
ATOM 2705 O O . GLN B 1 114 ? -22.859 -6.141 -11.602 1 92.38 114 GLN B O 1
ATOM 2710 N N . ASP B 1 115 ? -21.188 -7.266 -12.617 1 91.5 115 ASP B N 1
ATOM 2711 C CA . ASP B 1 115 ? -21.453 -8.477 -11.836 1 91.5 115 ASP B CA 1
ATOM 2712 C C . ASP B 1 115 ? -21.016 -8.297 -10.383 1 91.5 115 ASP B C 1
ATOM 2714 O O . ASP B 1 115 ? -21.688 -8.773 -9.469 1 91.5 115 ASP B O 1
ATOM 2718 N N . PHE B 1 116 ? -19.922 -7.641 -10.234 1 90.5 116 PHE B N 1
ATOM 2719 C CA . PHE B 1 116 ? -19.453 -7.336 -8.891 1 90.5 116 PHE B CA 1
ATOM 2720 C C . PHE B 1 116 ? -20.469 -6.512 -8.133 1 90.5 116 PHE B C 1
ATOM 2722 O O . PHE B 1 116 ? -20.797 -6.824 -6.984 1 90.5 116 PHE B O 1
ATOM 2729 N N . ASP B 1 117 ? -20.984 -5.508 -8.773 1 90.19 117 ASP B N 1
ATOM 2730 C CA . ASP B 1 117 ? -22 -4.656 -8.164 1 90.19 117 ASP B CA 1
ATOM 2731 C C . ASP B 1 117 ? -23.219 -5.469 -7.766 1 90.19 117 ASP B C 1
ATOM 2733 O O . ASP B 1 117 ? -23.781 -5.273 -6.684 1 90.19 117 ASP B O 1
ATOM 2737 N N . ARG B 1 118 ? -23.609 -6.359 -8.578 1 88.44 118 ARG B N 1
ATOM 2738 C CA . ARG B 1 118 ? -24.766 -7.223 -8.305 1 88.44 118 ARG B CA 1
ATOM 2739 C C . ARG B 1 118 ? -24.516 -8.086 -7.074 1 88.44 118 ARG B C 1
ATOM 2741 O O . ARG B 1 118 ? -25.406 -8.281 -6.25 1 88.44 118 ARG B O 1
ATOM 2748 N N . LEU B 1 119 ? -23.328 -8.594 -6.984 1 87.75 119 LEU B N 1
ATOM 2749 C CA . LEU B 1 119 ? -22.969 -9.445 -5.852 1 87.75 119 LEU B CA 1
ATOM 2750 C C . LEU B 1 119 ? -23 -8.648 -4.551 1 87.75 119 LEU B C 1
ATOM 2752 O O . LEU B 1 119 ? -23.516 -9.133 -3.537 1 87.75 119 LEU B O 1
ATOM 2756 N N . ILE B 1 120 ? -22.469 -7.445 -4.598 1 88.31 120 ILE B N 1
ATOM 2757 C CA . ILE B 1 120 ? -22.438 -6.594 -3.414 1 88.31 120 ILE B CA 1
ATOM 2758 C C . ILE B 1 120 ? -23.859 -6.227 -3 1 88.31 120 ILE B C 1
ATOM 2760 O O . ILE B 1 120 ? -24.172 -6.191 -1.809 1 88.31 120 ILE B O 1
ATOM 2764 N N . ASP B 1 121 ? -24.656 -5.98 -3.939 1 87.38 121 ASP B N 1
ATOM 2765 C CA . ASP B 1 121 ? -26.047 -5.66 -3.658 1 87.38 121 ASP B CA 1
ATOM 2766 C C . ASP B 1 121 ? -26.766 -6.832 -2.988 1 87.38 121 ASP B C 1
ATOM 2768 O O . ASP B 1 121 ? -27.594 -6.637 -2.102 1 87.38 121 ASP B O 1
ATOM 2772 N N . HIS B 1 122 ? -26.422 -7.945 -3.434 1 85.75 122 HIS B N 1
ATOM 2773 C CA . HIS B 1 122 ? -27.047 -9.156 -2.898 1 85.75 122 HIS B CA 1
ATOM 2774 C C . HIS B 1 122 ? -26.516 -9.477 -1.508 1 85.75 122 HIS B C 1
ATOM 2776 O O . HIS B 1 122 ? -27.25 -9.961 -0.649 1 85.75 122 HIS B O 1
ATOM 2782 N N . ASN B 1 123 ? -25.281 -9.289 -1.36 1 88.12 123 ASN B N 1
ATOM 2783 C CA . ASN B 1 123 ? -24.609 -9.531 -0.082 1 88.12 123 ASN B CA 1
ATOM 2784 C C . ASN B 1 123 ? -23.625 -8.43 0.257 1 88.12 123 ASN B C 1
ATOM 2786 O O . ASN B 1 123 ? -22.438 -8.547 -0.036 1 88.12 123 ASN B O 1
ATOM 2790 N N . PRO B 1 124 ? -24.125 -7.48 0.988 1 86.19 124 PRO B N 1
ATOM 2791 C CA . PRO B 1 124 ? -23.25 -6.344 1.298 1 86.19 124 PRO B CA 1
ATOM 2792 C C . PRO B 1 124 ? -22.031 -6.738 2.131 1 86.19 124 PRO B C 1
ATOM 2794 O O . PRO B 1 124 ? -21.031 -6.016 2.156 1 86.19 124 PRO B O 1
ATOM 2797 N N . MET B 1 125 ? -22.094 -7.898 2.754 1 86.69 125 MET B N 1
ATOM 2798 C CA . MET B 1 125 ? -20.969 -8.352 3.58 1 86.69 125 MET B CA 1
ATOM 2799 C C . MET B 1 125 ? -19.781 -8.734 2.717 1 86.69 125 MET B C 1
ATOM 2801 O O . MET B 1 125 ? -18.656 -8.82 3.207 1 86.69 125 MET B O 1
ATOM 2805 N N . LEU B 1 126 ? -20.016 -8.938 1.468 1 88.31 126 LEU B N 1
ATOM 2806 C CA . LEU B 1 126 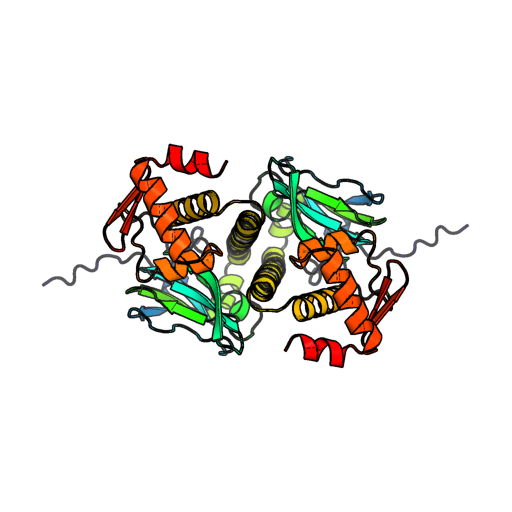? -18.922 -9.195 0.551 1 88.31 126 LEU B CA 1
ATOM 2807 C C . LEU B 1 126 ? -17.938 -8.016 0.531 1 88.31 126 LEU B C 1
ATOM 2809 O O . LEU B 1 126 ? -16.734 -8.203 0.392 1 88.31 126 LEU B O 1
ATOM 2813 N N . ALA B 1 127 ? -18.5 -6.848 0.698 1 90.94 127 ALA B N 1
ATOM 2814 C CA . ALA B 1 127 ? -17.656 -5.66 0.757 1 90.94 127 ALA B CA 1
ATOM 2815 C C . ALA B 1 127 ? -16.719 -5.719 1.955 1 90.94 127 ALA B C 1
ATOM 2817 O O . ALA B 1 127 ? -15.562 -5.289 1.868 1 90.94 127 ALA B O 1
ATOM 2818 N N . TYR B 1 128 ? -17.219 -6.266 2.998 1 90.5 128 TYR B N 1
ATOM 2819 C CA . TYR B 1 128 ? -16.391 -6.398 4.195 1 90.5 128 TYR B CA 1
ATOM 2820 C C . TYR B 1 128 ? -15.242 -7.375 3.963 1 90.5 128 TYR B C 1
ATOM 2822 O O . TYR B 1 128 ? -14.102 -7.102 4.34 1 90.5 128 TYR B O 1
ATOM 2830 N N . HIS B 1 129 ? -15.539 -8.398 3.344 1 89.5 129 HIS B N 1
ATOM 2831 C CA . HIS B 1 129 ? -14.492 -9.375 3.041 1 89.5 129 HIS B CA 1
ATOM 2832 C C . HIS B 1 129 ? -13.469 -8.797 2.064 1 89.5 129 HIS B C 1
ATOM 2834 O O . HIS B 1 129 ? -12.273 -9.062 2.184 1 89.5 129 HIS B O 1
ATOM 2840 N N . PHE B 1 130 ? -14 -8.078 1.131 1 93.06 130 PHE B N 1
ATOM 2841 C CA . PHE B 1 130 ? -13.102 -7.402 0.196 1 93.06 130 PHE B CA 1
ATOM 2842 C C . PHE B 1 130 ? -12.227 -6.387 0.92 1 93.06 130 PHE B C 1
ATOM 2844 O O . PHE B 1 130 ? -11.031 -6.281 0.643 1 93.06 130 PHE B O 1
ATOM 2851 N N . LEU B 1 131 ? -12.781 -5.723 1.849 1 93.69 131 LEU B N 1
ATOM 2852 C CA . LEU B 1 131 ? -12.055 -4.773 2.688 1 93.69 131 LEU B CA 1
ATOM 2853 C C . LEU B 1 131 ? -10.922 -5.469 3.428 1 93.69 131 LEU B C 1
ATOM 2855 O O . LEU B 1 131 ? -9.781 -4.984 3.422 1 93.69 131 LEU B O 1
ATOM 2859 N N . LEU B 1 132 ? -11.18 -6.598 4.004 1 93.31 132 LEU B N 1
ATOM 2860 C CA . LEU B 1 132 ? -10.156 -7.352 4.715 1 93.31 132 LEU B CA 1
ATOM 2861 C C . LEU B 1 132 ? -9.016 -7.734 3.775 1 93.31 132 LEU B C 1
ATOM 2863 O O . LEU B 1 132 ? -7.844 -7.609 4.129 1 93.31 132 LEU B O 1
ATOM 2867 N N . ALA B 1 133 ? -9.383 -8.117 2.605 1 93.31 133 ALA B N 1
ATOM 2868 C CA . ALA B 1 133 ? -8.391 -8.555 1.628 1 93.31 133 ALA B CA 1
ATOM 2869 C C . ALA B 1 133 ? -7.52 -7.387 1.173 1 93.31 133 ALA B C 1
ATOM 2871 O O . ALA B 1 133 ? -6.293 -7.516 1.081 1 93.31 133 ALA B O 1
ATOM 2872 N N . VAL B 1 134 ? -8.133 -6.305 0.884 1 95.75 134 VAL B N 1
ATOM 2873 C CA . VAL B 1 134 ? -7.391 -5.137 0.417 1 95.75 134 VAL B CA 1
ATOM 2874 C C . VAL B 1 134 ? -6.547 -4.57 1.555 1 95.75 134 VAL B C 1
ATOM 2876 O O . VAL B 1 134 ? -5.43 -4.098 1.33 1 95.75 134 VAL B O 1
ATOM 2879 N N . SER B 1 135 ? -7.078 -4.602 2.75 1 95.88 135 SER B N 1
ATOM 2880 C CA . SER B 1 135 ? -6.301 -4.188 3.914 1 95.88 135 SER B CA 1
ATOM 2881 C C . SER B 1 135 ? -5.047 -5.039 4.074 1 95.88 135 SER B C 1
ATOM 2883 O O . SER B 1 135 ? -3.967 -4.512 4.359 1 95.88 135 SER B O 1
ATOM 2885 N N . ASP B 1 136 ? -5.199 -6.297 3.871 1 94.06 136 ASP B N 1
ATOM 2886 C CA . ASP B 1 136 ? -4.055 -7.207 3.932 1 94.06 136 ASP B CA 1
ATOM 2887 C C . ASP B 1 136 ? -3.029 -6.871 2.852 1 94.06 136 ASP B C 1
ATOM 2889 O O . ASP B 1 136 ? -1.824 -6.887 3.107 1 94.06 136 ASP B O 1
ATOM 2893 N N . LEU B 1 137 ? -3.533 -6.594 1.742 1 95.12 137 LEU B N 1
ATOM 2894 C CA . LEU B 1 137 ? -2.658 -6.227 0.633 1 95.12 137 LEU B CA 1
ATOM 2895 C C . LEU B 1 137 ? -1.888 -4.949 0.948 1 95.12 137 LEU B C 1
ATOM 2897 O O . LEU B 1 137 ? -0.692 -4.855 0.661 1 95.12 137 LEU B O 1
ATOM 2901 N N . LEU B 1 138 ? -2.557 -3.99 1.487 1 97.12 138 LEU B N 1
ATOM 2902 C CA . LEU B 1 138 ? -1.902 -2.756 1.905 1 97.12 138 LEU B CA 1
ATOM 2903 C C . LEU B 1 138 ? -0.81 -3.041 2.932 1 97.12 138 LEU B C 1
ATOM 2905 O O . LEU B 1 138 ? 0.303 -2.523 2.818 1 97.12 138 LEU B O 1
ATOM 2909 N N . GLU B 1 139 ? -1.132 -3.842 3.881 1 95.75 139 GLU B N 1
ATOM 2910 C CA . GLU B 1 139 ? -0.158 -4.203 4.906 1 95.75 139 GLU B CA 1
ATOM 2911 C C . GLU B 1 139 ? 1.062 -4.883 4.293 1 95.75 139 GLU B C 1
ATOM 2913 O O . GLU B 1 139 ? 2.201 -4.562 4.641 1 95.75 139 GLU B O 1
ATOM 2918 N N . GLN B 1 140 ? 0.843 -5.762 3.414 1 94.81 140 GLN B N 1
ATOM 2919 C CA . GLN B 1 140 ? 1.938 -6.457 2.744 1 94.81 140 GLN B CA 1
ATOM 2920 C C . GLN B 1 140 ? 2.812 -5.48 1.963 1 94.81 140 GLN B C 1
ATOM 2922 O O . GLN B 1 140 ? 4.043 -5.578 1.995 1 94.81 140 GLN B O 1
ATOM 2927 N N . SER B 1 141 ? 2.178 -4.613 1.259 1 96.62 141 SER B N 1
ATOM 2928 C CA . SER B 1 141 ? 2.906 -3.613 0.488 1 96.62 141 SER B CA 1
ATOM 2929 C C . SER B 1 141 ? 3.76 -2.73 1.395 1 96.62 141 SER B C 1
ATOM 2931 O O . SER B 1 141 ? 4.941 -2.512 1.121 1 96.62 141 SER B O 1
ATOM 2933 N N . GLU B 1 142 ? 3.176 -2.254 2.477 1 96.44 142 GLU B N 1
ATOM 2934 C CA . GLU B 1 142 ? 3.887 -1.38 3.404 1 96.44 142 GLU B CA 1
ATOM 2935 C C . GLU B 1 142 ? 4.996 -2.133 4.133 1 96.44 142 GLU B C 1
ATOM 2937 O O . GLU B 1 142 ? 6.062 -1.576 4.395 1 96.44 142 GLU B O 1
ATOM 2942 N N . ASP B 1 143 ? 4.734 -3.348 4.461 1 95.56 143 ASP B N 1
ATOM 2943 C CA . ASP B 1 143 ? 5.75 -4.184 5.098 1 95.56 143 ASP B CA 1
ATOM 2944 C C . ASP B 1 143 ? 6.953 -4.379 4.18 1 95.56 143 ASP B C 1
ATOM 2946 O O . ASP B 1 143 ? 8.102 -4.348 4.633 1 95.56 143 ASP B O 1
ATOM 2950 N N . TRP B 1 144 ? 6.66 -4.586 2.967 1 96.31 144 TRP B N 1
ATOM 2951 C CA . TRP B 1 144 ? 7.766 -4.77 2.031 1 96.31 144 TRP B CA 1
ATOM 2952 C C . TRP B 1 144 ? 8.547 -3.469 1.851 1 96.31 144 TRP B C 1
ATOM 2954 O O . TRP B 1 144 ? 9.773 -3.48 1.786 1 96.31 144 TRP B O 1
ATOM 2964 N N . ASN B 1 145 ? 7.902 -2.416 1.733 1 96.06 145 ASN B N 1
ATOM 2965 C CA . ASN B 1 145 ? 8.578 -1.125 1.644 1 96.06 145 ASN B CA 1
ATOM 2966 C C . ASN B 1 145 ? 9.469 -0.875 2.852 1 96.06 145 ASN B C 1
ATOM 2968 O O . ASN B 1 145 ? 10.57 -0.33 2.713 1 96.06 145 ASN B O 1
ATOM 2972 N N . THR B 1 146 ? 8.961 -1.229 3.961 1 95.94 146 THR B N 1
ATOM 2973 C CA . THR B 1 146 ? 9.758 -1.134 5.18 1 95.94 146 THR B CA 1
ATOM 2974 C C . THR B 1 146 ? 11.016 -1.988 5.066 1 95.94 146 THR B C 1
ATOM 2976 O O . THR B 1 146 ? 12.109 -1.537 5.41 1 95.94 146 THR B O 1
ATOM 2979 N N . ALA B 1 147 ? 10.852 -3.189 4.582 1 96 147 ALA B N 1
ATOM 2980 C CA . ALA B 1 147 ? 11.992 -4.09 4.398 1 96 147 ALA B CA 1
ATOM 2981 C C . ALA B 1 147 ? 13.023 -3.484 3.453 1 96 147 ALA B C 1
ATOM 2983 O O . ALA B 1 147 ? 14.227 -3.557 3.713 1 96 147 ALA B O 1
ATOM 2984 N N . LEU B 1 148 ? 12.578 -2.893 2.393 1 95.25 148 LEU B N 1
ATOM 2985 C CA . LEU B 1 148 ? 13.469 -2.285 1.411 1 95.25 148 LEU B CA 1
ATOM 2986 C C . LEU B 1 148 ? 14.297 -1.172 2.045 1 95.25 148 LEU B C 1
ATOM 2988 O O . LEU B 1 148 ? 15.438 -0.934 1.638 1 95.25 148 LEU B O 1
ATOM 2992 N N . SER B 1 149 ? 13.688 -0.555 2.998 1 94.25 149 SER B N 1
ATOM 2993 C CA . SER B 1 149 ? 14.336 0.59 3.633 1 94.25 149 SER B CA 1
ATOM 2994 C C . SER B 1 149 ? 15.25 0.15 4.77 1 94.25 149 SER B C 1
ATOM 2996 O O . SER B 1 149 ? 16.312 0.738 4.977 1 94.25 149 SER B O 1
ATOM 2998 N N . LEU B 1 150 ? 14.945 -0.871 5.508 1 94.88 150 LEU B N 1
ATOM 2999 C CA . LEU B 1 150 ? 15.586 -1.104 6.797 1 94.88 150 LEU B CA 1
ATOM 3000 C C . LEU B 1 150 ? 16.438 -2.365 6.762 1 94.88 150 LEU B C 1
ATOM 3002 O O . LEU B 1 150 ? 17.297 -2.568 7.629 1 94.88 150 LEU B O 1
ATOM 3006 N N . MET B 1 151 ? 16.219 -3.205 5.793 1 94.75 151 MET B N 1
ATOM 3007 C CA . MET B 1 151 ? 16.906 -4.492 5.773 1 94.75 151 MET B CA 1
ATOM 3008 C C . MET B 1 151 ? 18.062 -4.473 4.777 1 94.75 151 MET B C 1
ATOM 3010 O O . MET B 1 151 ? 18.031 -3.727 3.797 1 94.75 151 MET B O 1
ATOM 3014 N N . ASN B 1 152 ? 19.031 -5.305 5.012 1 94.25 152 ASN B N 1
ATOM 3015 C CA . ASN B 1 152 ? 20.109 -5.488 4.047 1 94.25 152 ASN B CA 1
ATOM 3016 C C . ASN B 1 152 ? 19.719 -6.477 2.951 1 94.25 152 ASN B C 1
ATOM 3018 O O . ASN B 1 152 ? 18.656 -7.113 3.027 1 94.25 152 ASN B O 1
ATOM 3022 N N . PRO B 1 153 ? 20.484 -6.582 1.94 1 95.31 153 PRO B N 1
ATOM 3023 C CA . PRO B 1 153 ? 20.125 -7.414 0.79 1 95.31 153 PRO B CA 1
ATOM 3024 C C . PRO B 1 153 ? 19.844 -8.859 1.176 1 95.31 153 PRO B C 1
ATOM 3026 O O . PRO B 1 153 ? 18.875 -9.453 0.69 1 95.31 153 PRO B O 1
ATOM 3029 N N . GLU B 1 154 ? 20.641 -9.422 1.982 1 93.81 154 GLU B N 1
ATOM 3030 C CA . GLU B 1 154 ? 20.438 -10.82 2.377 1 93.81 154 GLU B CA 1
ATOM 3031 C C . GLU B 1 154 ? 19.109 -11 3.1 1 93.81 154 GLU B C 1
ATOM 3033 O O . GLU B 1 154 ? 18.375 -11.953 2.832 1 93.81 154 GLU B O 1
ATOM 3038 N N . GLN B 1 155 ? 18.844 -10.086 4.004 1 94.5 155 GLN B N 1
ATOM 3039 C CA . GLN B 1 155 ? 17.578 -10.125 4.734 1 94.5 155 GLN B CA 1
ATOM 3040 C C . GLN B 1 155 ? 16.391 -9.977 3.789 1 94.5 155 GLN B C 1
ATOM 3042 O O . GLN B 1 155 ? 15.391 -10.664 3.938 1 94.5 155 GLN B O 1
ATOM 3047 N N . ARG B 1 156 ? 16.516 -9.086 2.865 1 95.62 156 ARG B N 1
ATOM 3048 C CA . ARG B 1 156 ? 15.453 -8.859 1.893 1 95.62 156 ARG B CA 1
ATOM 3049 C C . ARG B 1 156 ? 15.195 -10.109 1.056 1 95.62 156 ARG B C 1
ATOM 3051 O O . ARG B 1 156 ? 14.047 -10.477 0.812 1 95.62 156 ARG B O 1
ATOM 3058 N N . ILE B 1 157 ? 16.266 -10.742 0.628 1 93.81 157 ILE B N 1
ATOM 3059 C CA . ILE B 1 157 ? 16.141 -11.961 -0.168 1 93.81 157 ILE B CA 1
ATOM 3060 C C . ILE B 1 157 ? 15.461 -13.047 0.655 1 93.81 157 ILE B C 1
ATOM 3062 O O . ILE B 1 157 ? 14.555 -13.727 0.17 1 93.81 157 ILE B O 1
ATOM 3066 N N . ALA B 1 158 ? 15.867 -13.195 1.869 1 93.69 158 ALA B N 1
ATOM 3067 C CA . ALA B 1 158 ? 15.266 -14.195 2.754 1 93.69 158 ALA B CA 1
ATOM 3068 C C . ALA B 1 158 ? 13.773 -13.93 2.943 1 93.69 158 ALA B C 1
ATOM 3070 O O . ALA B 1 158 ? 12.961 -14.859 2.869 1 93.69 158 ALA B O 1
ATOM 3071 N N . LYS B 1 159 ? 13.461 -12.711 3.195 1 94.56 159 LYS B N 1
ATOM 3072 C CA . LYS B 1 159 ? 12.062 -12.344 3.383 1 94.56 159 LYS B CA 1
ATOM 3073 C C . LYS B 1 159 ? 11.242 -12.641 2.129 1 94.56 159 LYS B C 1
ATOM 3075 O O . LYS B 1 159 ? 10.133 -13.164 2.215 1 94.56 159 LYS B O 1
ATOM 3080 N N . LEU B 1 160 ? 11.773 -12.266 1.016 1 92.25 160 LEU B N 1
ATOM 3081 C CA . LEU B 1 160 ? 11.102 -12.508 -0.258 1 92.25 160 LEU B CA 1
ATOM 3082 C C . LEU B 1 160 ? 10.867 -14 -0.472 1 92.25 160 LEU B C 1
ATOM 3084 O O . LEU B 1 160 ? 9.758 -14.406 -0.837 1 92.25 160 LEU B O 1
ATOM 3088 N N . LEU B 1 161 ? 11.867 -14.789 -0.223 1 90.06 161 LEU B N 1
ATOM 3089 C CA . LEU B 1 161 ? 11.773 -16.234 -0.431 1 90.06 161 LEU B CA 1
ATOM 3090 C C . LEU B 1 161 ? 10.742 -16.844 0.506 1 90.06 161 LEU B C 1
ATOM 3092 O O . LEU B 1 161 ? 9.977 -17.719 0.099 1 90.06 161 LEU B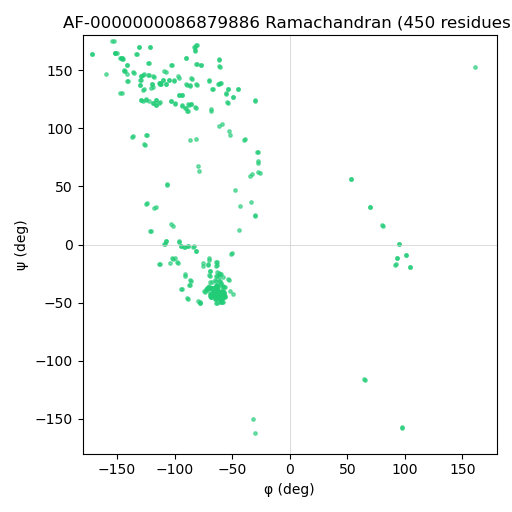 O 1
ATOM 3096 N N . LEU B 1 162 ? 10.734 -16.406 1.696 1 90.69 162 LEU B N 1
ATOM 3097 C CA . LEU B 1 162 ? 9.766 -16.906 2.662 1 90.69 162 LEU B CA 1
ATOM 3098 C C . LEU B 1 162 ? 8.344 -16.562 2.24 1 90.69 162 LEU B C 1
ATOM 3100 O O . LEU B 1 162 ? 7.434 -17.391 2.371 1 90.69 162 LEU B O 1
ATOM 3104 N N . ASN B 1 163 ? 8.227 -15.383 1.757 1 90.06 163 ASN B N 1
ATOM 3105 C CA . ASN B 1 163 ? 6.922 -14.961 1.261 1 90.06 163 ASN B CA 1
ATOM 3106 C C . ASN B 1 163 ? 6.465 -15.828 0.09 1 90.06 163 ASN B C 1
ATOM 3108 O O . ASN B 1 163 ? 5.312 -16.266 0.052 1 90.06 163 ASN B O 1
ATOM 3112 N N . PHE B 1 164 ? 7.367 -16.062 -0.822 1 87.44 164 PHE B N 1
ATOM 3113 C CA . PHE B 1 164 ? 7.039 -16.891 -1.977 1 87.44 164 PHE B CA 1
ATOM 3114 C C . PHE B 1 164 ? 6.672 -18.297 -1.541 1 87.44 164 PHE B C 1
ATOM 3116 O O . PHE B 1 164 ? 5.742 -18.906 -2.08 1 87.44 164 PHE B O 1
ATOM 3123 N N . HIS B 1 165 ? 7.375 -18.734 -0.628 1 85.56 165 HIS B N 1
ATOM 3124 C CA . HIS B 1 165 ? 7.129 -20.078 -0.115 1 85.56 165 HIS B CA 1
ATOM 3125 C C . HIS B 1 165 ? 5.727 -20.188 0.479 1 85.56 165 HIS B C 1
ATOM 3127 O O . HIS B 1 165 ? 5.02 -21.172 0.226 1 85.56 165 HIS B O 1
ATOM 3133 N N . THR B 1 166 ? 5.332 -19.297 1.207 1 83.88 166 THR B N 1
ATOM 3134 C CA . THR B 1 166 ? 4.039 -19.312 1.882 1 83.88 166 THR B CA 1
ATOM 3135 C C . THR B 1 166 ? 2.9 -19.188 0.875 1 83.88 166 THR B C 1
ATOM 3137 O O . THR B 1 166 ? 1.836 -19.781 1.05 1 83.88 166 THR B O 1
ATOM 3140 N N . ARG B 1 167 ? 3.129 -18.5 -0.159 1 82.19 167 ARG B N 1
ATOM 3141 C CA . ARG B 1 167 ? 2.07 -18.188 -1.111 1 82.19 167 ARG B CA 1
ATOM 3142 C C . ARG B 1 167 ? 1.984 -19.234 -2.211 1 82.19 167 ARG B C 1
ATOM 3144 O O . ARG B 1 167 ? 0.97 -19.344 -2.904 1 82.19 167 ARG B O 1
ATOM 3151 N N . ASN B 1 168 ? 3.104 -19.891 -2.438 1 71.56 168 ASN B N 1
ATOM 3152 C CA . ASN B 1 168 ? 3.133 -20.875 -3.502 1 71.56 168 ASN B CA 1
ATOM 3153 C C . ASN B 1 168 ? 3.139 -22.297 -2.941 1 71.56 168 ASN B C 1
ATOM 3155 O O . ASN B 1 168 ? 4.027 -23.094 -3.256 1 71.56 168 ASN B O 1
ATOM 3159 N N . MET B 1 169 ? 2.285 -22.672 -2.076 1 60.56 169 MET B N 1
ATOM 3160 C CA . MET B 1 169 ? 2.312 -23.906 -1.295 1 60.56 169 MET B CA 1
ATOM 3161 C C . MET B 1 169 ? 2.342 -25.125 -2.207 1 60.56 169 MET B C 1
ATOM 3163 O O . MET B 1 169 ? 2.518 -26.25 -1.737 1 60.56 169 MET B O 1
ATOM 3167 N N . GLU B 1 170 ? 1.825 -25.031 -3.35 1 54.47 170 GLU B N 1
ATOM 3168 C CA . GLU B 1 170 ? 1.594 -26.312 -4.023 1 54.47 170 GLU B CA 1
ATOM 3169 C C . GLU B 1 170 ? 2.908 -27.031 -4.312 1 54.47 170 GLU B C 1
ATOM 3171 O O . GLU B 1 170 ? 2.916 -28.234 -4.609 1 54.47 170 GLU B O 1
ATOM 3176 N N . THR B 1 171 ? 4.059 -26.297 -4.219 1 54.56 171 THR B N 1
ATOM 3177 C CA . THR B 1 171 ? 5.223 -27.031 -4.707 1 54.56 171 THR B CA 1
ATOM 3178 C C . THR B 1 171 ? 6.336 -27.031 -3.662 1 54.56 171 THR B C 1
ATOM 3180 O O . THR B 1 171 ? 6.449 -26.094 -2.865 1 54.56 171 THR B O 1
ATOM 3183 N N . ASN B 1 172 ? 6.742 -28.25 -3.309 1 57.12 172 ASN B N 1
ATOM 3184 C CA . ASN B 1 172 ? 7.91 -28.453 -2.455 1 57.12 172 ASN B CA 1
ATOM 3185 C C . ASN B 1 172 ? 9.078 -27.562 -2.879 1 57.12 172 ASN B C 1
ATOM 3187 O O . ASN B 1 172 ? 10.203 -27.734 -2.406 1 57.12 172 ASN B O 1
ATOM 3191 N N . GLY B 1 173 ? 8.805 -26.594 -3.727 1 61.16 173 GLY B N 1
ATOM 3192 C CA . GLY B 1 173 ? 9.789 -25.641 -4.191 1 61.16 173 GLY B CA 1
ATOM 3193 C C . GLY B 1 173 ? 9.164 -24.375 -4.75 1 61.16 173 GLY B C 1
ATOM 3194 O O . GLY B 1 173 ? 7.961 -24.328 -5.008 1 61.16 173 GLY B O 1
ATOM 3195 N N . ILE B 1 174 ? 9.961 -23.312 -4.496 1 65.31 174 ILE B N 1
ATOM 3196 C CA . ILE B 1 174 ? 9.555 -22.047 -5.125 1 65.31 174 ILE B CA 1
ATOM 3197 C C . ILE B 1 174 ? 10.039 -22.016 -6.57 1 65.31 174 ILE B C 1
ATOM 3199 O O . ILE B 1 174 ?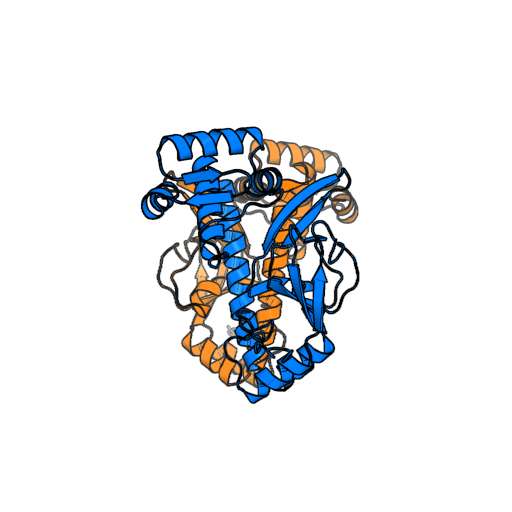 11.25 -21.984 -6.824 1 65.31 174 ILE B O 1
ATOM 3203 N N . LYS B 1 175 ? 9.195 -22.5 -7.473 1 64.06 175 LYS B N 1
ATOM 3204 C CA . LYS B 1 175 ? 9.555 -22.375 -8.883 1 64.06 175 LYS B CA 1
ATOM 3205 C C . LYS B 1 175 ? 9.695 -20.906 -9.281 1 64.06 175 LYS B C 1
ATOM 3207 O O . LYS B 1 175 ? 8.734 -20.141 -9.18 1 64.06 175 LYS B O 1
ATOM 3212 N N . LEU B 1 176 ? 11.008 -20.453 -9.375 1 58.59 176 LEU B N 1
ATOM 3213 C CA . LEU B 1 176 ? 11.289 -19.078 -9.789 1 58.59 176 LEU B CA 1
ATOM 3214 C C . LEU B 1 176 ? 11.188 -18.938 -11.305 1 58.59 176 LEU B C 1
ATOM 3216 O O . LEU B 1 176 ? 12.047 -19.438 -12.039 1 58.59 176 LEU B O 1
ATOM 3220 N N . PRO B 1 177 ? 10.133 -19.047 -11.883 1 55.94 177 PRO B N 1
ATOM 3221 C CA . PRO B 1 177 ? 10.305 -18.844 -13.32 1 55.94 177 PRO B CA 1
ATOM 3222 C C . PRO B 1 177 ? 11.422 -17.859 -13.656 1 55.94 177 PRO B C 1
ATOM 3224 O O . PRO B 1 177 ? 12.141 -17.406 -12.758 1 55.94 177 PRO B O 1
ATOM 3227 N N . VAL B 1 178 ? 11.508 -16.906 -14.906 1 55.59 178 VAL B N 1
ATOM 3228 C CA . VAL B 1 178 ? 12.32 -15.805 -15.398 1 55.59 178 VAL B CA 1
ATOM 3229 C C . VAL B 1 178 ? 12.602 -14.82 -14.266 1 55.59 178 VAL B C 1
ATOM 3231 O O . VAL B 1 178 ? 13.172 -13.75 -14.484 1 55.59 178 VAL B O 1
ATOM 3234 N N . PHE B 1 179 ? 12.734 -15.266 -13.023 1 66.06 179 PHE B N 1
ATOM 3235 C CA . PHE B 1 179 ? 12.391 -14.578 -11.781 1 66.06 179 PHE B CA 1
ATOM 3236 C C . PHE B 1 179 ? 13.633 -13.969 -11.141 1 66.06 179 PHE B C 1
ATOM 3238 O O . PHE B 1 179 ? 13.531 -12.969 -10.422 1 66.06 179 PHE B O 1
ATOM 3245 N N . LYS B 1 180 ? 14.875 -14.422 -11.734 1 77.38 180 LYS B N 1
ATOM 3246 C CA . LYS B 1 180 ? 15.961 -13.875 -10.93 1 77.38 180 LYS B CA 1
ATOM 3247 C C . LYS B 1 180 ? 16.062 -12.359 -11.102 1 77.38 180 LYS B C 1
ATOM 3249 O O . LYS B 1 180 ? 16.203 -11.625 -10.125 1 77.38 180 LYS B O 1
ATOM 3254 N N . LYS B 1 181 ? 15.922 -12.039 -12.453 1 86.81 181 LYS B N 1
ATOM 3255 C CA . LYS B 1 181 ? 16 -10.602 -12.695 1 86.81 181 LYS B CA 1
ATOM 3256 C C . LYS B 1 181 ? 14.844 -9.859 -12.031 1 86.81 181 LYS B C 1
ATOM 3258 O O . LYS B 1 181 ? 15.039 -8.805 -11.43 1 86.81 181 LYS B O 1
ATOM 3263 N N . ASP B 1 182 ? 13.742 -10.445 -12.141 1 90.62 182 ASP B N 1
ATOM 3264 C CA . ASP B 1 182 ? 12.547 -9.844 -11.555 1 90.62 182 ASP B CA 1
ATOM 3265 C C . ASP B 1 182 ? 12.625 -9.852 -10.023 1 90.62 182 ASP B C 1
ATOM 3267 O O . ASP B 1 182 ? 12.219 -8.883 -9.375 1 90.62 182 ASP B O 1
ATOM 3271 N N . MET B 1 183 ? 13.172 -10.891 -9.508 1 90.19 183 MET B N 1
ATOM 3272 C CA . MET B 1 183 ? 13.336 -10.969 -8.062 1 90.19 183 MET B CA 1
ATOM 3273 C C . MET B 1 183 ? 14.297 -9.906 -7.562 1 90.19 183 MET B C 1
ATOM 3275 O O . MET B 1 183 ? 14.062 -9.289 -6.52 1 90.19 183 MET B O 1
ATOM 3279 N N . ALA B 1 184 ? 15.398 -9.758 -8.312 1 93.44 184 ALA B N 1
ATOM 3280 C CA . ALA B 1 184 ? 16.375 -8.742 -7.957 1 93.44 184 ALA B CA 1
ATOM 3281 C C . ALA B 1 184 ? 15.75 -7.348 -7.977 1 93.44 184 ALA B C 1
ATOM 3283 O O . ALA B 1 184 ? 15.953 -6.555 -7.051 1 93.44 184 ALA B O 1
ATOM 3284 N N . LEU B 1 185 ? 14.977 -7.145 -9.016 1 93.06 185 LEU B N 1
ATOM 3285 C CA . LEU B 1 185 ? 14.312 -5.855 -9.164 1 93.06 185 LEU B CA 1
ATOM 3286 C C . LEU B 1 185 ? 13.336 -5.609 -8.008 1 93.06 185 LEU B C 1
ATOM 3288 O O . LEU B 1 185 ? 13.305 -4.516 -7.441 1 93.06 185 LEU B O 1
ATOM 3292 N N . LEU B 1 186 ? 12.594 -6.574 -7.637 1 93.31 186 LEU B N 1
ATOM 3293 C CA . LEU B 1 186 ? 11.656 -6.453 -6.527 1 93.31 186 LEU B CA 1
ATOM 3294 C C . LEU B 1 186 ? 12.398 -6.219 -5.215 1 93.31 186 LEU B C 1
ATOM 3296 O O . LEU B 1 186 ? 11.945 -5.438 -4.375 1 93.31 186 LEU B O 1
ATOM 3300 N N . ALA B 1 187 ? 13.523 -6.867 -5.105 1 93.69 187 ALA B N 1
ATOM 3301 C CA . ALA B 1 187 ? 14.305 -6.777 -3.871 1 93.69 187 ALA B CA 1
ATOM 3302 C C . ALA B 1 187 ? 15.141 -5.5 -3.844 1 93.69 187 ALA B C 1
ATOM 3304 O O . ALA B 1 187 ? 15.797 -5.207 -2.844 1 93.69 187 ALA B O 1
ATOM 3305 N N . GLY B 1 188 ? 15.125 -4.773 -4.945 1 93.19 188 GLY B N 1
ATOM 3306 C CA . GLY B 1 188 ? 15.891 -3.537 -5.012 1 93.19 188 GLY B CA 1
ATOM 3307 C C . GLY B 1 188 ? 17.391 -3.762 -5.035 1 93.19 188 GLY B C 1
ATOM 3308 O O . GLY B 1 188 ? 18.141 -3.012 -4.418 1 93.19 188 GLY B O 1
ATOM 3309 N N . ILE B 1 189 ? 17.812 -4.816 -5.613 1 94.56 189 ILE B N 1
ATOM 3310 C CA . ILE B 1 189 ? 19.234 -5.137 -5.727 1 94.56 189 ILE B CA 1
ATOM 3311 C C . ILE B 1 189 ? 19.562 -5.504 -7.172 1 94.56 189 ILE B C 1
ATOM 3313 O O . ILE B 1 189 ? 18.672 -5.562 -8.023 1 94.56 189 ILE B O 1
ATOM 3317 N N . THR B 1 190 ? 20.797 -5.609 -7.469 1 93.38 190 THR B N 1
ATOM 3318 C CA . THR B 1 190 ? 21.203 -6.039 -8.805 1 93.38 190 THR B CA 1
ATOM 3319 C C . THR B 1 190 ? 21.109 -7.559 -8.93 1 93.38 190 THR B C 1
ATOM 3321 O O . THR B 1 190 ? 21.188 -8.273 -7.926 1 93.38 190 THR B O 1
ATOM 3324 N N . PRO B 1 191 ? 20.953 -8.008 -10.164 1 92.44 191 PRO B N 1
ATOM 3325 C CA . PRO B 1 191 ? 20.969 -9.453 -10.367 1 92.44 191 PRO B CA 1
ATOM 3326 C C . PRO B 1 191 ? 22.25 -10.109 -9.859 1 92.44 191 PRO B C 1
ATOM 3328 O O . PRO B 1 191 ? 22.219 -11.227 -9.336 1 92.44 191 PRO B O 1
ATOM 3331 N N . GLU B 1 192 ? 23.328 -9.406 -10.023 1 94.44 192 GLU B N 1
ATOM 3332 C CA . GLU B 1 192 ? 24.609 -9.922 -9.547 1 94.44 192 GLU B CA 1
ATOM 3333 C C . GLU B 1 192 ? 24.609 -10.086 -8.031 1 94.44 192 GLU B C 1
ATOM 3335 O O . GLU B 1 192 ? 25.078 -11.102 -7.508 1 94.44 192 GLU B O 1
ATOM 3340 N N . THR B 1 193 ? 24.125 -9.156 -7.371 1 95.31 193 THR B N 1
ATOM 3341 C CA . THR B 1 193 ? 24.031 -9.211 -5.918 1 95.31 193 THR B CA 1
ATOM 3342 C C . THR B 1 193 ? 23.109 -10.352 -5.48 1 95.31 193 THR B C 1
ATOM 3344 O O . THR B 1 193 ? 23.438 -11.086 -4.547 1 95.31 193 THR B O 1
ATOM 3347 N N . LEU B 1 194 ? 22.031 -10.492 -6.148 1 94.44 194 LEU B N 1
ATOM 3348 C CA . LEU B 1 194 ? 21.094 -11.57 -5.836 1 94.44 194 LEU B CA 1
ATOM 3349 C C . LEU B 1 194 ? 21.781 -12.93 -5.961 1 94.44 194 LEU B C 1
ATOM 3351 O O . LEU B 1 194 ? 21.688 -13.758 -5.051 1 94.44 194 LEU B O 1
ATOM 3355 N N . SER B 1 195 ? 22.438 -13.117 -7.062 1 92.44 195 SER B N 1
ATOM 3356 C CA . SER B 1 195 ? 23.109 -14.383 -7.316 1 92.44 195 SER B CA 1
ATOM 3357 C C . SER B 1 195 ? 24.156 -14.68 -6.242 1 92.44 195 SER B C 1
ATOM 3359 O O . SER B 1 195 ? 24.234 -15.805 -5.746 1 92.44 195 SER B O 1
ATOM 3361 N N . ARG B 1 196 ? 24.891 -13.656 -5.891 1 95.06 196 ARG B N 1
ATOM 3362 C CA . ARG B 1 196 ? 25.922 -13.812 -4.883 1 95.06 196 ARG B CA 1
ATOM 3363 C C . ARG B 1 196 ? 25.328 -14.18 -3.527 1 95.06 196 ARG B C 1
ATOM 3365 O O . ARG B 1 196 ? 25.844 -15.07 -2.84 1 95.06 196 ARG B O 1
ATOM 3372 N N . LYS B 1 197 ? 24.344 -13.523 -3.148 1 95 197 LYS B N 1
ATOM 3373 C CA . LYS B 1 197 ? 23.719 -13.773 -1.853 1 95 197 LYS B CA 1
ATOM 3374 C C . LYS B 1 197 ? 23.047 -15.141 -1.819 1 95 197 LYS B C 1
ATOM 3376 O O . LYS B 1 197 ? 23.078 -15.828 -0.796 1 95 197 LYS B O 1
ATOM 3381 N N . LEU B 1 198 ? 22.453 -15.516 -2.908 1 92.88 198 LEU B N 1
ATOM 3382 C CA . LEU B 1 198 ? 21.859 -16.844 -2.996 1 92.88 198 LEU B CA 1
ATOM 3383 C C . LEU B 1 198 ? 22.922 -17.922 -2.828 1 92.88 198 LEU B C 1
ATOM 3385 O O . LEU B 1 198 ? 22.703 -18.938 -2.17 1 92.88 198 LEU B O 1
ATOM 3389 N N . ALA B 1 199 ? 24.047 -17.672 -3.449 1 94.69 199 ALA B N 1
ATOM 3390 C CA . ALA B 1 199 ? 25.156 -18.609 -3.326 1 94.69 199 ALA B CA 1
ATOM 3391 C C . ALA B 1 199 ? 25.594 -18.734 -1.875 1 94.69 199 ALA B C 1
ATOM 3393 O O . ALA B 1 199 ? 25.891 -19.844 -1.407 1 94.69 199 ALA B O 1
ATOM 3394 N N . ILE B 1 200 ? 25.641 -17.656 -1.212 1 95.31 200 ILE B N 1
ATOM 3395 C CA . ILE B 1 200 ? 26.031 -17.656 0.193 1 95.31 200 ILE B CA 1
ATOM 3396 C C . ILE B 1 200 ? 25.016 -18.438 1.017 1 95.31 200 ILE B C 1
ATOM 3398 O O . ILE B 1 200 ? 25.391 -19.312 1.811 1 95.31 200 ILE B O 1
ATOM 3402 N N . LEU B 1 201 ? 23.797 -18.203 0.821 1 94.31 201 LEU B N 1
ATOM 3403 C CA . LEU B 1 201 ? 22.734 -18.891 1.55 1 94.31 201 LEU B CA 1
ATOM 3404 C C . LEU B 1 201 ? 22.75 -20.391 1.24 1 94.31 201 LEU B C 1
ATOM 3406 O O . LEU B 1 201 ? 22.469 -21.203 2.113 1 94.31 201 LEU B O 1
ATOM 3410 N N . GLN B 1 202 ? 23.078 -20.719 0.028 1 94.44 202 GLN B N 1
ATOM 3411 C CA . GLN B 1 202 ? 23.188 -22.109 -0.373 1 94.44 202 GLN B CA 1
ATOM 3412 C C . GLN B 1 202 ? 24.375 -22.797 0.307 1 94.44 202 GLN B C 1
ATOM 3414 O O . GLN B 1 202 ? 24.266 -23.938 0.766 1 94.44 202 GLN B O 1
ATOM 3419 N N . SER B 1 203 ? 25.484 -22.141 0.325 1 96.19 203 SER B N 1
ATOM 3420 C CA . SER B 1 203 ? 26.688 -22.688 0.954 1 96.19 203 SER B CA 1
ATOM 3421 C C . SER B 1 203 ? 26.469 -22.922 2.445 1 96.19 203 SER B C 1
ATOM 3423 O O . SER B 1 203 ? 27.078 -23.812 3.037 1 96.19 203 SER B O 1
ATOM 3425 N N . GLU B 1 204 ? 25.547 -22.188 3.006 1 95.38 204 GLU B N 1
ATOM 3426 C CA . GLU B 1 204 ? 25.219 -22.328 4.422 1 95.38 204 GLU B CA 1
ATOM 3427 C C . GLU B 1 204 ? 24.156 -23.391 4.645 1 95.38 204 GLU B C 1
ATOM 3429 O O . GLU B 1 204 ? 23.719 -23.625 5.781 1 95.38 204 GLU B O 1
ATOM 3434 N N . GLY B 1 205 ? 23.703 -23.969 3.557 1 94.06 205 GLY B N 1
ATOM 3435 C CA . GLY B 1 205 ? 22.766 -25.078 3.631 1 94.06 205 GLY B CA 1
ATOM 3436 C C . GLY B 1 205 ? 21.328 -24.625 3.842 1 94.06 205 GLY B C 1
ATOM 3437 O O . GLY B 1 205 ? 20.469 -25.422 4.227 1 94.06 205 GLY B O 1
ATOM 3438 N N . LEU B 1 206 ? 20.984 -23.375 3.623 1 93.12 206 LEU B N 1
ATOM 3439 C CA . LEU B 1 206 ? 19.656 -22.844 3.908 1 93.12 206 LEU B CA 1
ATOM 3440 C C . LEU B 1 206 ? 18.703 -23.078 2.734 1 93.12 206 LEU B C 1
ATOM 3442 O O . LEU B 1 206 ? 17.5 -23.219 2.924 1 93.12 206 LEU B O 1
ATOM 3446 N N . LEU B 1 207 ? 19.297 -23.078 1.554 1 91.56 207 LEU B N 1
ATOM 3447 C CA . LEU B 1 207 ? 18.5 -23.281 0.346 1 91.56 207 LEU B CA 1
ATOM 3448 C C . LEU B 1 207 ? 19.328 -23.953 -0.744 1 91.56 207 LEU B C 1
ATOM 3450 O O . LEU B 1 207 ? 20.547 -24.109 -0.596 1 91.56 207 LEU B O 1
ATOM 3454 N N . GLN B 1 208 ? 18.641 -24.469 -1.76 1 91.06 208 GLN B N 1
ATOM 3455 C CA . GLN B 1 208 ? 19.266 -25.047 -2.941 1 91.06 208 GLN B CA 1
ATOM 3456 C C . GLN B 1 208 ? 18.672 -24.469 -4.223 1 91.06 208 GLN B C 1
ATOM 3458 O O . GLN B 1 208 ? 17.453 -24.453 -4.391 1 91.06 208 GLN B O 1
ATOM 3463 N N . VAL B 1 209 ? 19.578 -23.938 -5.004 1 87.69 209 VAL B N 1
ATOM 3464 C CA . VAL B 1 209 ? 19.125 -23.422 -6.293 1 87.69 209 VAL B CA 1
ATOM 3465 C C . VAL B 1 209 ? 19.281 -24.5 -7.363 1 87.69 209 VAL B C 1
ATOM 3467 O O . VAL B 1 209 ? 20.375 -25.047 -7.547 1 87.69 209 VAL B O 1
ATOM 3470 N N . ALA B 1 210 ? 18.156 -24.859 -7.973 1 83.12 210 ALA B N 1
ATOM 3471 C CA . ALA B 1 210 ? 18.156 -25.828 -9.07 1 83.12 210 ALA B CA 1
ATOM 3472 C C . ALA B 1 210 ? 17.484 -25.234 -10.312 1 83.12 210 ALA B C 1
ATOM 3474 O O . ALA B 1 210 ? 16.281 -25.359 -10.5 1 83.12 210 ALA B O 1
ATOM 3475 N N . GLY B 1 211 ? 18.312 -24.656 -11.195 1 77.25 211 GLY B N 1
ATOM 3476 C CA . GLY B 1 211 ? 17.734 -23.984 -12.344 1 77.25 211 GLY B CA 1
ATOM 3477 C C . GLY B 1 211 ? 16.922 -22.766 -11.961 1 77.25 211 GLY B C 1
ATOM 3478 O O . GLY B 1 211 ? 17.422 -21.859 -11.297 1 77.25 211 GLY B O 1
ATOM 3479 N N . ASN B 1 212 ? 15.633 -22.891 -12.281 1 76 212 ASN B N 1
ATOM 3480 C CA . ASN B 1 212 ? 14.742 -21.781 -11.961 1 76 212 ASN B CA 1
ATOM 3481 C C . ASN B 1 212 ? 13.922 -22.047 -10.703 1 76 212 ASN B C 1
ATOM 3483 O O . ASN B 1 212 ? 12.93 -21.375 -10.445 1 76 212 ASN B O 1
ATOM 3487 N N . VAL B 1 213 ? 14.438 -23.062 -9.992 1 81.19 213 VAL B N 1
ATOM 3488 C CA . VAL B 1 213 ? 13.711 -23.438 -8.781 1 81.19 213 VAL B CA 1
ATOM 3489 C C . VAL B 1 213 ? 14.617 -23.25 -7.562 1 81.19 213 VAL B C 1
ATOM 3491 O O . VAL B 1 213 ? 15.797 -23.625 -7.602 1 81.19 213 VAL B O 1
ATOM 3494 N N . ILE B 1 214 ? 14.055 -22.672 -6.531 1 86.88 214 ILE B N 1
ATOM 3495 C CA . ILE B 1 214 ? 14.758 -22.562 -5.258 1 86.88 214 ILE B CA 1
ATOM 3496 C C . ILE B 1 214 ? 14.047 -23.406 -4.199 1 86.88 214 ILE B C 1
ATOM 3498 O O . ILE B 1 214 ? 12.844 -23.234 -3.975 1 86.88 214 ILE B O 1
ATOM 3502 N N . HIS B 1 215 ? 14.742 -24.297 -3.645 1 87.56 215 HIS B N 1
ATOM 3503 C CA . HIS B 1 215 ? 14.227 -25.125 -2.553 1 87.56 215 HIS B CA 1
ATOM 3504 C C . HIS B 1 215 ? 14.711 -24.609 -1.201 1 87.56 215 HIS B C 1
ATOM 3506 O O . HIS B 1 215 ? 15.922 -24.516 -0.967 1 87.56 215 HIS B O 1
ATOM 3512 N N . LEU B 1 216 ? 13.781 -24.281 -0.331 1 89.06 216 LEU B N 1
ATOM 3513 C CA . LEU B 1 216 ? 14.156 -23.875 1.021 1 89.06 216 LEU B CA 1
ATOM 3514 C C . LEU B 1 216 ? 14.406 -25.094 1.9 1 89.06 216 LEU B C 1
ATOM 3516 O O . LEU B 1 216 ? 13.5 -25.906 2.109 1 89.06 216 LEU B O 1
ATOM 3520 N N . LEU B 1 217 ? 15.555 -25.25 2.387 1 90.38 217 LEU B N 1
ATOM 3521 C CA . LEU B 1 217 ? 15.961 -26.453 3.123 1 90.38 217 LEU B CA 1
ATOM 3522 C C . LEU B 1 217 ? 15.773 -26.25 4.625 1 90.38 217 LEU B C 1
ATOM 3524 O O . LEU B 1 217 ? 15.43 -27.188 5.344 1 90.38 217 LEU B O 1
ATOM 3528 N N . GLN B 1 218 ? 16.047 -25.078 5.145 1 90.81 218 GLN B N 1
ATOM 3529 C CA . GLN B 1 218 ? 15.922 -24.75 6.559 1 90.81 218 GLN B CA 1
ATOM 3530 C C . GLN B 1 218 ? 15.055 -23.516 6.758 1 90.81 218 GLN B C 1
ATOM 3532 O O . GLN B 1 218 ? 15.578 -22.422 6.98 1 90.81 218 GLN B O 1
ATOM 3537 N N . LEU B 1 219 ? 13.852 -23.719 6.828 1 88.44 219 LEU B N 1
ATOM 3538 C CA . LEU B 1 219 ? 12.883 -22.625 6.863 1 88.44 219 LEU B CA 1
ATOM 3539 C C . LEU B 1 219 ? 13.047 -21.797 8.125 1 88.44 219 LEU B C 1
ATOM 3541 O O . LEU B 1 219 ? 13.055 -20.562 8.07 1 88.44 219 LEU B O 1
ATOM 3545 N N . GLU B 1 220 ? 13.211 -22.453 9.219 1 90.62 220 GLU B N 1
ATOM 3546 C CA . GLU B 1 220 ? 13.32 -21.75 10.5 1 90.62 220 GLU B CA 1
ATOM 3547 C C . GLU B 1 220 ? 14.578 -20.891 10.555 1 90.62 220 GLU B C 1
ATOM 3549 O O . GLU B 1 220 ? 14.547 -19.766 11.07 1 90.62 220 GLU B O 1
ATOM 3554 N N . GLU B 1 221 ? 15.633 -21.453 10.07 1 91.06 221 GLU B N 1
ATOM 3555 C CA . GLU B 1 221 ? 16.891 -20.703 10.055 1 91.06 221 GLU B CA 1
ATOM 3556 C C . GLU B 1 221 ? 16.797 -19.484 9.133 1 91.06 221 GLU B C 1
ATOM 3558 O O . GLU B 1 221 ? 17.359 -18.438 9.43 1 91.06 221 GLU B O 1
ATOM 3563 N N . LEU B 1 222 ? 16.125 -19.641 8.031 1 90.69 222 LEU B N 1
ATOM 3564 C CA . LEU B 1 222 ? 15.938 -18.531 7.105 1 90.69 222 LEU B CA 1
ATOM 3565 C C . LEU B 1 222 ? 15.086 -17.438 7.738 1 90.69 222 LEU B C 1
ATOM 3567 O O . LEU B 1 222 ? 15.352 -16.25 7.535 1 90.69 222 LEU B O 1
ATOM 3571 N N . GLN B 1 223 ? 14.117 -17.844 8.492 1 90.94 223 GLN B N 1
ATOM 3572 C CA . GLN B 1 223 ? 13.266 -16.891 9.211 1 90.94 223 GLN B CA 1
ATOM 3573 C C . GLN B 1 223 ? 14.078 -16.078 10.211 1 90.94 223 GLN B C 1
ATOM 3575 O O . GLN B 1 223 ? 13.82 -14.891 10.406 1 90.94 223 GLN B O 1
ATOM 3580 N N . GLN B 1 224 ? 15.039 -16.703 10.797 1 90 224 GLN B N 1
ATOM 3581 C CA . GLN B 1 224 ? 15.883 -16.031 11.773 1 90 224 GLN B CA 1
ATOM 3582 C C . GLN B 1 224 ? 16.766 -14.977 11.117 1 90 224 GLN B C 1
ATOM 3584 O O . GLN B 1 224 ? 17.203 -14.031 11.766 1 90 224 GLN B O 1
ATOM 3589 N N . ARG B 1 225 ? 16.984 -15.148 9.82 1 86.81 225 ARG B N 1
ATOM 3590 C CA . ARG B 1 225 ? 17.828 -14.211 9.086 1 86.81 225 ARG B CA 1
ATOM 3591 C C . ARG B 1 225 ? 17.125 -12.859 8.938 1 86.81 225 ARG B C 1
ATOM 3593 O O . ARG B 1 225 ? 17.797 -11.836 8.742 1 86.81 225 ARG B O 1
ATOM 3600 N N . ILE B 1 226 ? 15.805 -12.836 8.953 1 83.88 226 ILE B N 1
ATOM 3601 C CA . ILE B 1 226 ? 15.094 -11.586 8.703 1 83.88 226 ILE B CA 1
ATOM 3602 C C . ILE B 1 226 ? 14.82 -10.867 10.023 1 83.88 226 ILE B C 1
ATOM 3604 O O . ILE B 1 226 ? 14.188 -9.812 10.039 1 83.88 226 ILE B O 1
ATOM 3608 N N . GLN B 1 227 ? 15.211 -11.492 11.156 1 77.25 227 GLN B N 1
ATOM 3609 C CA . GLN B 1 227 ? 15.078 -10.828 12.445 1 77.25 227 GLN B CA 1
ATOM 3610 C C . GLN B 1 227 ? 16.219 -9.836 12.68 1 77.25 227 GLN B C 1
ATOM 3612 O O . GLN B 1 227 ? 17.312 -9.992 12.133 1 77.25 227 GLN B O 1
#